Protein AF-0000000084586540 (afdb_homodimer)

InterPro domains:
  IPR019564 Mitochondrial outer membrane transport complex Sam37/metaxin, N-terminal domain [PF10568] (32-159)
  IPR033468 Metaxin, glutathione S-transferase domain [PF17171] (214-278)
  IPR036282 Glutathione S-transferase, C-terminal domain superfamily [SSF47616] (202-286)
  IPR050931 Mitochondrial Protein Transport Metaxin [PTHR12289] (11-290)

Foldseek 3Di:
DPPPPPDPPLDQAKEKEAAPDDLLQLHLALLSSLVLLQCLLQPFQRYAYEHDLFCCVAPVSGDIWIRHRPDIFDDSVRSLVVSLVVSCVVVVHNCRAQCNPPDPVCVVVLVVLLVVLCPLLVLLVLCLQQQQCPQVANLVVQLVQDDPPCSVPVSVVVSVVCQVVCVVVPLHDPLSPVPVPPPPDPPDPPPPPPCPPVSVVVSVVSLVVSVVSLVVSLVVVLVQCVLPLENDPDGHHSSLSSLLSSVVCLQRVPGPPDPSNVCCVPVVVSSVNSSVVSVVSSLVGRHHHYDPDVPGDRCSVVSSVVVPPPPPPPPDPPPPPPPDPDPPDDDPDDDDPDDPDDDDDPPPDDPVPDDDDDDPDPPDDDPPDDPPDVPDDPD/DPPPPPPVPLDQAKEKEAAPDDLLQLHLDLLSSLVLLQCLLQPFQGYAYEHDLFLCVAPVSGDIWIRHRPDIFDDSVRSLVVSLVVSCVVVVHNCRAQCNPPDPVCVVVLVVLLVVLCPLLVLLVLCLQQQQCPQPANLVVQLVQDDPPCSVPVSVVVSVVCQVVCVVVPLHDPLSPVPVPPPPDPPDDPPPPPCPPVSVVVSVVSLVVSVVSLVVSLVVVLVQCVLPLENDPDGHHSSLSSLLSSVVCLQRVPGPPRPSNVCCVPVVVSSVNSSVVSVVSSLVGHHHHYDPDVPGDRCSVVSSVVVPPPPPPPPDPPPCPDPPPDDPPDDPDDDDDDDPPDDDPDDDVPPPPPPPDDDDPDDDDDPDDDPDDDDDDDD

Radius of gyration: 38.56 Å; Cα contacts (8 Å, |Δi|>4): 895; chains: 2; bounding box: 113×139×123 Å

Solvent-accessible surface area (backbone atoms only — not comparable to full-atom values): 44468 Å² total; per-residue (Å²): 132,80,79,71,71,68,71,80,70,65,48,92,46,41,36,38,35,23,47,51,49,44,72,81,31,77,21,73,42,40,60,31,30,22,51,51,44,47,37,28,72,72,43,48,55,60,37,34,33,30,52,42,94,57,36,29,73,23,79,64,51,41,63,27,30,38,38,43,56,93,33,55,29,46,45,64,61,42,38,52,52,41,53,44,30,49,47,23,50,77,66,72,38,76,78,71,44,61,57,50,81,58,49,63,86,47,42,35,54,47,46,49,48,43,31,38,42,56,36,55,48,41,52,54,52,47,36,47,45,56,49,77,30,18,79,82,43,40,43,60,57,48,26,70,74,38,57,91,70,46,32,78,45,45,49,59,50,54,40,56,68,49,42,50,34,31,46,65,72,68,64,52,61,75,78,63,61,59,62,78,70,72,82,61,78,73,76,67,73,84,69,79,74,63,70,51,67,68,55,46,51,52,50,51,49,52,51,48,52,51,50,50,53,47,49,54,52,48,52,55,54,47,56,60,30,64,89,46,84,30,64,61,72,93,47,70,27,61,53,48,39,48,48,22,23,54,47,43,54,53,66,47,48,87,59,82,85,46,63,66,36,50,44,34,60,69,78,36,38,68,55,49,52,38,22,50,48,54,51,50,59,26,61,71,34,55,68,46,52,53,46,64,43,91,78,53,90,61,52,45,56,54,40,59,55,56,59,64,64,71,66,67,68,79,69,62,84,63,79,76,68,80,80,75,84,70,82,84,67,68,91,71,67,96,73,66,91,70,68,92,70,90,88,88,80,63,90,69,58,70,83,67,61,87,64,95,76,81,75,86,77,73,87,80,75,83,72,72,77,72,88,60,76,93,71,68,90,80,125,134,81,78,72,72,67,72,79,70,67,49,93,47,42,36,38,37,23,45,51,48,45,73,82,32,78,20,73,41,41,60,30,30,22,53,51,44,48,36,28,70,72,44,48,55,60,35,33,32,30,54,42,96,57,38,29,74,23,78,64,50,40,63,26,30,37,39,43,57,94,31,55,29,44,45,64,61,42,38,52,52,43,52,44,30,48,48,23,50,74,67,72,38,76,78,71,44,60,58,50,80,56,48,64,87,48,42,35,54,46,47,49,47,43,30,39,43,57,35,55,47,42,51,53,50,47,34,47,46,56,49,77,29,18,79,82,43,38,42,61,56,48,26,69,75,38,57,91,70,47,33,78,46,46,47,59,50,55,40,57,68,50,43,51,33,32,45,65,72,67,63,52,61,76,78,63,61,60,62,75,71,72,81,59,78,74,75,69,75,82,69,77,74,63,70,50,68,69,55,45,50,49,49,52,49,52,51,48,51,52,50,50,53,47,50,53,51,48,53,55,54,48,58,60,28,65,89,45,84,28,65,61,72,94,48,69,28,62,53,48,39,48,48,21,22,53,46,43,55,52,66,46,48,86,58,84,85,46,62,66,35,52,43,34,61,69,77,36,37,68,56,48,51,39,22,51,47,54,50,51,59,26,63,72,34,54,69,49,52,55,47,64,42,93,78,54,90,62,52,45,58,53,41,60,54,56,57,65,65,71,65,66,70,80,66,65,84,63,77,76,74,75,77,76,78,75,72,89,73,70,91,76,67,97,77,70,95,79,74,95,79,80,71,98,80,71,67,79,67,60,72,68,70,80,63,86,72,89,86,77,92,76,91,90,82,92,85,75,69,100,79,79,82,96,86,84,76,92,122

pLDDT: mean 71.76, std 29.74, range [16.53, 98.81]

Structure (mmCIF, N/CA/C/O backbone):
data_AF-0000000084586540-model_v1
#
loop_
_entity.id
_entity.type
_entity.pdbx_description
1 polymer 'Tom37 carboxy-terminal domain protein'
#
loop_
_atom_site.group_PDB
_atom_site.id
_atom_site.type_symbol
_atom_site.label_atom_id
_atom_site.label_alt_id
_atom_site.label_comp_id
_atom_site.label_asym_id
_atom_site.label_entity_id
_atom_site.label_seq_id
_atom_site.pdbx_PDB_ins_code
_atom_site.Cartn_x
_atom_site.Cartn_y
_atom_site.Cartn_z
_atom_site.occupancy
_atom_site.B_iso_or_equiv
_atom_site.auth_seq_id
_atom_site.auth_comp_id
_atom_site.auth_asym_id
_atom_site.auth_atom_id
_atom_site.pdbx_PDB_model_num
ATOM 1 N N . MET A 1 1 ? -13.648 -9.25 42.938 1 24.28 1 MET A N 1
ATOM 2 C CA . MET A 1 1 ? -12.539 -10 42.344 1 24.28 1 MET A CA 1
ATOM 3 C C . MET A 1 1 ? -12.125 -9.406 41 1 24.28 1 MET A C 1
ATOM 5 O O . MET A 1 1 ? -12.922 -9.383 40.062 1 24.28 1 MET A O 1
ATOM 9 N N . SER A 1 2 ? -11.266 -8.391 41.094 1 29.64 2 SER A N 1
ATOM 10 C CA . SER A 1 2 ? -10.828 -7.355 40.156 1 29.64 2 SER A CA 1
ATOM 11 C C . SER A 1 2 ? -10.164 -7.969 38.906 1 29.64 2 SER A C 1
ATOM 13 O O . SER A 1 2 ? -9.195 -8.719 39.031 1 29.64 2 SER A O 1
ATOM 15 N N . GLU A 1 3 ? -10.953 -8.469 37.969 1 30.19 3 GLU A N 1
ATOM 16 C CA . GLU A 1 3 ? -10.492 -9.141 36.781 1 30.19 3 GLU A CA 1
ATOM 17 C C . GLU A 1 3 ? -9.305 -8.414 36.156 1 30.19 3 GLU A C 1
ATOM 19 O O . GLU A 1 3 ? -9.414 -7.238 35.781 1 30.19 3 GLU A O 1
ATOM 24 N N . ASP A 1 4 ? -8.086 -8.742 36.594 1 28.84 4 ASP A N 1
ATOM 25 C CA . ASP A 1 4 ? -6.734 -8.344 36.219 1 28.84 4 ASP A CA 1
ATOM 26 C C . ASP A 1 4 ? -6.562 -8.336 34.719 1 28.84 4 ASP A C 1
ATOM 28 O O . ASP A 1 4 ? -6.57 -9.391 34.062 1 28.84 4 ASP A O 1
ATOM 32 N N . ALA A 1 5 ? -7.25 -7.477 34.062 1 33.41 5 ALA A N 1
ATOM 33 C CA . ALA A 1 5 ? -6.957 -7.309 32.656 1 33.41 5 ALA A CA 1
ATOM 34 C C . ALA A 1 5 ? -5.461 -7.438 32.375 1 33.41 5 ALA A C 1
ATOM 36 O O . ALA A 1 5 ? -4.656 -6.668 32.906 1 33.41 5 ALA A O 1
ATOM 37 N N . GLN A 1 6 ? -4.949 -8.672 32.281 1 34.44 6 GLN A N 1
ATOM 38 C CA . GLN A 1 6 ? -3.553 -8.953 31.969 1 34.44 6 GLN A CA 1
ATOM 39 C C . GLN A 1 6 ? -2.959 -7.855 31.094 1 34.44 6 GLN A C 1
ATOM 41 O O . GLN A 1 6 ? -3.58 -7.438 30.109 1 34.44 6 GLN A O 1
ATOM 46 N N . PRO A 1 7 ? -2.125 -7.07 31.609 1 36.03 7 PRO A N 1
ATOM 47 C CA . PRO A 1 7 ? -1.46 -6.047 30.797 1 36.03 7 PRO A CA 1
ATOM 48 C C . PRO A 1 7 ? -1.101 -6.543 29.391 1 36.03 7 PRO A C 1
ATOM 50 O O . PRO A 1 7 ? -0.789 -7.727 29.219 1 36.03 7 PRO A O 1
ATOM 53 N N . GLU A 1 8 ? -1.824 -6.215 28.359 1 38.09 8 GLU A N 1
ATOM 54 C CA . GLU A 1 8 ? -1.477 -6.613 27 1 38.09 8 GLU A CA 1
ATOM 55 C C . GLU A 1 8 ? 0.035 -6.734 26.828 1 38.09 8 GLU A C 1
ATOM 57 O O . GLU A 1 8 ? 0.756 -5.738 26.906 1 38.09 8 GLU A O 1
ATOM 62 N N . ILE A 1 9 ? 0.662 -7.59 27.438 1 36.91 9 ILE A N 1
ATOM 63 C CA . ILE A 1 9 ? 2.061 -7.945 27.219 1 36.91 9 ILE A CA 1
ATOM 64 C C . ILE A 1 9 ? 2.402 -7.812 25.734 1 36.91 9 ILE A C 1
ATOM 66 O O . ILE A 1 9 ? 1.916 -8.586 24.906 1 36.91 9 ILE A O 1
ATOM 70 N N . ARG A 1 10 ? 2.424 -6.594 25.141 1 43.25 10 ARG A N 1
ATOM 71 C CA . ARG A 1 10 ? 2.9 -6.367 23.781 1 43.25 10 ARG A CA 1
ATOM 72 C C . ARG A 1 10 ? 4.141 -7.207 23.484 1 43.25 10 ARG A C 1
ATOM 74 O O . ARG A 1 10 ? 5.168 -7.059 24.156 1 43.25 10 ARG A O 1
ATOM 81 N N . SER A 1 11 ? 4.027 -8.469 23.062 1 54.91 11 SER A N 1
ATOM 82 C CA . SER A 1 11 ? 4.938 -9.594 22.859 1 54.91 11 SER A CA 1
ATOM 83 C C . SER A 1 11 ? 6.098 -9.203 21.938 1 54.91 11 SER A C 1
ATOM 85 O O . SER A 1 11 ? 5.914 -8.445 20.984 1 54.91 11 SER A O 1
ATOM 87 N N . THR A 1 12 ? 7.359 -9.258 22.328 1 71.44 12 THR A N 1
ATOM 88 C CA . THR A 1 12 ? 8.641 -9.203 21.641 1 71.44 12 THR A CA 1
ATOM 89 C C . THR A 1 12 ? 8.648 -10.156 20.438 1 71.44 12 THR A C 1
ATOM 91 O O . THR A 1 12 ? 9.625 -10.227 19.703 1 71.44 12 THR A O 1
ATOM 94 N N . GLU A 1 13 ? 7.398 -10.648 20.188 1 86.94 13 GLU A N 1
ATOM 95 C CA . GLU A 1 13 ? 7.316 -11.625 19.109 1 86.94 13 GLU A CA 1
ATOM 96 C C . GLU A 1 13 ? 6.664 -11.031 17.875 1 86.94 13 GLU A C 1
ATOM 98 O O . GLU A 1 13 ? 5.84 -10.117 17.969 1 86.94 13 GLU A O 1
ATOM 103 N N . LEU A 1 14 ? 7.141 -11.43 16.688 1 94.25 14 LEU A N 1
ATOM 104 C CA . LEU A 1 14 ? 6.516 -11.086 15.414 1 94.25 14 LEU A CA 1
ATOM 105 C C . LEU A 1 14 ? 5.156 -11.758 15.273 1 94.25 14 LEU A C 1
ATOM 107 O O . LEU A 1 14 ? 5.055 -12.984 15.375 1 94.25 14 LEU A O 1
ATOM 111 N N . VAL A 1 15 ? 4.07 -10.945 15.125 1 94.88 15 VAL A N 1
ATOM 112 C CA . VAL A 1 15 ? 2.727 -11.484 14.938 1 94.88 15 VAL A CA 1
ATOM 113 C C . VAL A 1 15 ? 2.166 -11.023 13.594 1 94.88 15 VAL A C 1
ATOM 115 O O . VAL A 1 15 ? 2.049 -9.82 13.344 1 94.88 15 VAL A O 1
ATOM 118 N N . LEU A 1 16 ? 1.871 -11.938 12.75 1 96.62 16 LEU A N 1
ATOM 119 C CA . LEU A 1 16 ? 1.332 -11.648 11.43 1 96.62 16 LEU A CA 1
ATOM 120 C C . LEU A 1 16 ? -0.181 -11.836 11.406 1 96.62 16 LEU A C 1
ATOM 122 O O . LEU A 1 16 ? -0.684 -12.898 11.773 1 96.62 16 LEU A O 1
ATOM 126 N N . HIS A 1 17 ? -0.896 -10.797 11.07 1 94.88 17 HIS A N 1
ATOM 127 C CA . HIS A 1 17 ? -2.346 -10.844 10.922 1 94.88 17 HIS A CA 1
ATOM 128 C C . HIS A 1 17 ? -2.748 -11.016 9.469 1 94.88 17 HIS A C 1
ATOM 130 O O . HIS A 1 17 ? -2.398 -10.195 8.617 1 94.88 17 HIS A O 1
ATOM 136 N N . ILE A 1 18 ? -3.484 -12.102 9.148 1 95.25 18 ILE A N 1
ATOM 137 C CA . ILE A 1 18 ? -3.781 -12.438 7.758 1 95.25 18 ILE A CA 1
ATOM 138 C C . ILE A 1 18 ? -5.211 -12.953 7.648 1 95.25 18 ILE A C 1
ATOM 140 O O . ILE A 1 18 ? -5.848 -13.266 8.656 1 95.25 18 ILE A O 1
ATOM 144 N N . TRP A 1 19 ? -5.684 -13 6.375 1 92.12 19 TRP A N 1
ATOM 145 C CA . TRP A 1 19 ? -6.926 -13.703 6.074 1 92.12 19 TRP A CA 1
ATOM 146 C C . TRP A 1 19 ? -6.781 -15.203 6.348 1 92.12 19 TRP A C 1
ATOM 148 O O . TRP A 1 19 ? -5.68 -15.75 6.273 1 92.12 19 TRP A O 1
ATOM 158 N N . PRO A 1 20 ? -7.82 -15.891 6.625 1 90.25 20 PRO A N 1
ATOM 159 C CA . PRO A 1 20 ? -7.746 -17.312 6.965 1 90.25 20 PRO A CA 1
ATOM 160 C C . PRO A 1 20 ? -7.262 -18.172 5.801 1 90.25 20 PRO A C 1
ATOM 162 O O . PRO A 1 20 ? -7.406 -17.781 4.641 1 90.25 20 PRO A O 1
ATOM 165 N N . ALA A 1 21 ? -6.691 -19.281 6.145 1 91.62 21 ALA A N 1
ATOM 166 C CA . ALA A 1 21 ? -6.258 -20.281 5.164 1 91.62 21 ALA A CA 1
ATOM 167 C C . ALA A 1 21 ? -7.453 -20.969 4.527 1 91.62 21 ALA A C 1
ATOM 169 O O . ALA A 1 21 ? -8.492 -21.156 5.168 1 91.62 21 ALA A O 1
ATOM 170 N N . GLN A 1 22 ? -7.258 -21.25 3.242 1 88.12 22 GLN A N 1
ATOM 171 C CA . GLN A 1 22 ? -8.281 -21.969 2.498 1 88.12 22 GLN A CA 1
ATOM 172 C C . GLN A 1 22 ? -7.699 -22.625 1.246 1 88.12 22 GLN A C 1
ATOM 174 O O . GLN A 1 22 ? -6.707 -22.141 0.698 1 88.12 22 GLN A O 1
ATOM 179 N N . TRP A 1 23 ? -8.32 -23.812 0.8 1 91.44 23 TRP A N 1
ATOM 180 C CA . TRP A 1 23 ? -8 -24.469 -0.463 1 91.44 23 TRP A CA 1
ATOM 181 C C . TRP A 1 23 ? -6.539 -24.891 -0.503 1 91.44 23 TRP A C 1
ATOM 183 O O . TRP A 1 23 ? -5.859 -24.703 -1.514 1 91.44 23 TRP A O 1
ATOM 193 N N . GLU A 1 24 ? -6 -25.188 0.632 1 90.62 24 GLU A N 1
ATOM 194 C CA . GLU A 1 24 ? -4.625 -25.656 0.759 1 90.62 24 GLU A CA 1
ATOM 195 C C . GLU A 1 24 ? -3.629 -24.516 0.561 1 90.62 24 GLU A C 1
ATOM 197 O O . GLU A 1 24 ? -2.467 -24.766 0.228 1 90.62 24 GLU A O 1
ATOM 202 N N . LEU A 1 25 ? -4.18 -23.375 0.578 1 94.56 25 LEU A N 1
ATOM 203 C CA . LEU A 1 25 ? -3.338 -22.188 0.557 1 94.56 25 LEU A CA 1
ATOM 204 C C . LEU A 1 25 ? -3.203 -21.594 1.954 1 94.56 25 LEU A C 1
ATOM 206 O O . LEU A 1 25 ? -4.125 -21.688 2.768 1 94.56 25 LEU A O 1
ATOM 210 N N . PRO A 1 26 ? -2.033 -21.031 2.238 1 93.62 26 PRO A N 1
ATOM 211 C CA . PRO A 1 26 ? -1.841 -20.484 3.582 1 93.62 26 PRO A CA 1
ATOM 212 C C . PRO A 1 26 ? -2.777 -19.312 3.881 1 93.62 26 PRO A C 1
ATOM 214 O O . PRO A 1 26 ? -2.965 -18.953 5.047 1 93.62 26 PRO A O 1
ATOM 217 N N . SER A 1 27 ? -3.32 -18.719 2.879 1 94 27 SER A N 1
ATOM 218 C CA . SER A 1 27 ? -4.301 -17.641 3.014 1 94 27 SER A CA 1
ATOM 219 C C . SER A 1 27 ? -5.148 -17.5 1.754 1 94 27 SER A C 1
ATOM 221 O O . SER A 1 27 ? -4.805 -18.047 0.705 1 94 27 SER A O 1
ATOM 223 N N . LEU A 1 28 ? -6.281 -16.812 1.878 1 90.5 28 LEU A N 1
ATOM 224 C CA . LEU A 1 28 ? -7.141 -16.578 0.722 1 90.5 28 LEU A CA 1
ATOM 225 C C . LEU A 1 28 ? -6.617 -15.422 -0.124 1 90.5 28 LEU A C 1
ATOM 227 O O . LEU A 1 28 ? -7.016 -15.266 -1.279 1 90.5 28 LEU A O 1
ATOM 231 N N . ASP A 1 29 ? -5.785 -14.594 0.391 1 93.75 29 ASP A N 1
ATOM 232 C CA . ASP A 1 29 ? -5.316 -13.367 -0.234 1 93.75 29 ASP A CA 1
ATOM 233 C C . ASP A 1 29 ? -3.855 -13.492 -0.667 1 93.75 29 ASP A C 1
ATOM 235 O O . ASP A 1 29 ? -3.012 -13.945 0.108 1 93.75 29 ASP A O 1
ATOM 239 N N . PRO A 1 30 ? -3.562 -13.086 -1.907 1 97.38 30 PRO A N 1
ATOM 240 C CA . PRO A 1 30 ? -2.199 -13.273 -2.414 1 97.38 30 PRO A CA 1
ATOM 241 C C . PRO A 1 30 ? -1.165 -12.469 -1.626 1 97.38 30 PRO A C 1
ATOM 243 O O . PRO A 1 30 ? -0.026 -12.922 -1.465 1 97.38 30 PRO A O 1
ATOM 246 N N . GLN A 1 31 ? -1.49 -11.281 -1.161 1 97.31 31 GLN A N 1
ATOM 247 C CA . GLN A 1 31 ? -0.54 -10.492 -0.384 1 97.31 31 GLN A CA 1
ATOM 248 C C . GLN A 1 31 ? -0.238 -11.156 0.956 1 97.31 31 GLN A C 1
ATOM 250 O O . GLN A 1 31 ? 0.896 -11.117 1.436 1 97.31 31 GLN A O 1
ATOM 255 N N . CYS A 1 32 ? -1.235 -11.742 1.517 1 97.56 32 CYS A N 1
ATOM 256 C CA . CYS A 1 32 ? -1.032 -12.523 2.732 1 97.56 32 CYS A CA 1
ATOM 257 C C . CYS A 1 32 ? -0.154 -13.734 2.461 1 97.56 32 CYS A C 1
ATOM 259 O O . CYS A 1 32 ? 0.743 -14.047 3.248 1 97.56 32 CYS A O 1
ATOM 261 N N . ILE A 1 33 ? -0.413 -14.422 1.378 1 98.06 33 ILE A N 1
ATOM 262 C CA . ILE A 1 33 ? 0.393 -15.57 0.996 1 98.06 33 ILE A CA 1
ATOM 263 C C . ILE A 1 33 ? 1.851 -15.148 0.826 1 98.06 33 ILE A C 1
ATOM 265 O O . ILE A 1 33 ? 2.762 -15.844 1.283 1 98.06 33 ILE A O 1
ATOM 269 N N . ALA A 1 34 ? 2.047 -14.023 0.182 1 98.62 34 ALA A N 1
ATOM 270 C CA . ALA A 1 34 ? 3.396 -13.531 -0.076 1 98.62 34 ALA A CA 1
ATOM 271 C C . ALA A 1 34 ? 4.168 -13.336 1.226 1 98.62 34 ALA A C 1
ATOM 273 O O . ALA A 1 34 ? 5.332 -13.734 1.33 1 98.62 34 ALA A O 1
ATOM 274 N N . VAL A 1 35 ? 3.551 -12.727 2.238 1 98.38 35 VAL A N 1
ATOM 275 C CA . VAL A 1 35 ? 4.242 -12.461 3.496 1 98.38 35 VAL A CA 1
ATOM 276 C C . VAL A 1 35 ? 4.531 -13.781 4.211 1 98.38 35 VAL A C 1
ATOM 278 O O . VAL A 1 35 ? 5.59 -13.945 4.824 1 98.38 35 VAL A O 1
ATOM 281 N N . ILE A 1 36 ? 3.623 -14.703 4.145 1 97.56 36 ILE A N 1
ATOM 282 C CA . ILE A 1 36 ? 3.828 -16 4.773 1 97.56 36 ILE A CA 1
ATOM 283 C C . ILE A 1 36 ? 5.016 -16.719 4.129 1 97.56 36 ILE A C 1
ATOM 285 O O . ILE A 1 36 ? 5.898 -17.219 4.824 1 97.56 36 ILE A O 1
ATOM 289 N N . LEU A 1 37 ? 4.984 -16.719 2.791 1 98.06 37 LEU A N 1
ATOM 290 C CA . LEU A 1 37 ? 6.102 -17.328 2.082 1 98.06 37 LEU A CA 1
ATOM 291 C C . LEU A 1 37 ? 7.422 -16.656 2.455 1 98.06 37 LEU A C 1
ATOM 293 O O . LEU A 1 37 ? 8.414 -17.344 2.715 1 98.06 37 LEU A O 1
ATOM 297 N N . TYR A 1 38 ? 7.395 -15.359 2.508 1 98.12 38 TYR A N 1
ATOM 298 C CA . TYR A 1 38 ? 8.602 -14.617 2.848 1 98.12 38 TYR A CA 1
ATOM 299 C C . TYR A 1 38 ? 9.094 -14.977 4.246 1 98.12 38 TYR A C 1
ATOM 301 O O . TYR A 1 38 ? 10.281 -15.211 4.449 1 98.12 38 TYR A O 1
ATOM 309 N N . LEU A 1 39 ? 8.219 -14.984 5.191 1 97.38 39 LEU A N 1
ATOM 310 C CA . LEU A 1 39 ? 8.562 -15.258 6.582 1 97.38 39 LEU A CA 1
ATOM 311 C C . LEU A 1 39 ? 9.07 -16.688 6.742 1 97.38 39 LEU A C 1
ATOM 313 O O . LEU A 1 39 ? 10 -16.938 7.52 1 97.38 39 LEU A O 1
ATOM 317 N N . GLN A 1 40 ? 8.5 -17.609 6.039 1 95.94 40 GLN A N 1
ATOM 318 C CA . GLN A 1 40 ? 8.945 -19 6.102 1 95.94 40 GLN A CA 1
ATOM 319 C C . GLN A 1 40 ? 10.367 -19.141 5.582 1 95.94 40 GLN A C 1
ATOM 321 O O . GLN A 1 40 ? 11.133 -19.969 6.082 1 95.94 40 GLN A O 1
ATOM 326 N N . LEU A 1 41 ? 10.688 -18.344 4.598 1 95.75 41 LEU A N 1
ATOM 327 C CA . LEU A 1 41 ? 12.016 -18.438 3.994 1 95.75 41 LEU A CA 1
ATOM 328 C C . LEU A 1 41 ? 13.047 -17.703 4.84 1 95.75 41 LEU A C 1
ATOM 330 O O . LEU A 1 41 ? 14.242 -18.016 4.797 1 95.75 41 LEU A O 1
ATOM 334 N N . THR A 1 42 ? 12.602 -16.703 5.641 1 95.19 42 THR A N 1
ATOM 335 C CA . THR A 1 42 ? 13.578 -15.812 6.266 1 95.19 42 THR A CA 1
ATOM 336 C C . THR A 1 42 ? 13.5 -15.914 7.785 1 95.19 42 THR A C 1
ATOM 338 O O . THR A 1 42 ? 14.492 -15.688 8.477 1 95.19 42 THR A O 1
ATOM 341 N N . PHE A 1 43 ? 12.312 -16.125 8.352 1 94.06 43 PHE A N 1
ATOM 342 C CA . PHE A 1 43 ? 12.102 -16.172 9.797 1 94.06 43 PHE A CA 1
ATOM 343 C C . PHE A 1 43 ? 11.352 -17.453 10.188 1 94.06 43 PHE A C 1
ATOM 345 O O . PHE A 1 43 ? 10.375 -17.391 10.938 1 94.06 43 PHE A O 1
ATOM 352 N N . PRO A 1 44 ? 11.797 -18.547 9.719 1 92.69 44 PRO A N 1
ATOM 353 C CA . PRO A 1 44 ? 11.039 -19.766 10.055 1 92.69 44 PRO A CA 1
ATOM 354 C C . PRO A 1 44 ? 10.945 -20 11.555 1 92.69 44 PRO A C 1
ATOM 356 O O . PRO A 1 44 ? 11.961 -19.969 12.258 1 92.69 44 PRO A O 1
ATOM 359 N N . GLY A 1 45 ? 9.719 -20.172 12.086 1 89.69 45 GLY A N 1
ATOM 360 C CA . GLY A 1 45 ? 9.484 -20.516 13.484 1 89.69 45 GLY A CA 1
ATOM 361 C C . GLY A 1 45 ? 9.594 -19.328 14.414 1 89.69 45 GLY A C 1
ATOM 362 O O . GLY A 1 45 ? 9.461 -19.469 15.633 1 89.69 45 GLY A O 1
ATOM 363 N N . ARG A 1 46 ? 9.742 -18.141 13.961 1 92.31 46 ARG A N 1
ATOM 364 C CA . ARG A 1 46 ? 10 -16.984 14.805 1 92.31 46 ARG A CA 1
ATOM 365 C C . ARG A 1 46 ? 8.859 -15.977 14.727 1 92.31 46 ARG A C 1
ATOM 367 O O . ARG A 1 46 ? 9.039 -14.797 15.031 1 92.31 46 ARG A O 1
ATOM 374 N N . TYR A 1 47 ? 7.754 -16.453 14.266 1 94 47 TYR A N 1
ATOM 375 C CA . TYR A 1 47 ? 6.574 -15.594 14.195 1 94 47 TYR A CA 1
ATOM 376 C C . TYR A 1 47 ? 5.305 -16.391 14.461 1 94 47 TYR A C 1
ATOM 378 O O . TYR A 1 47 ? 5.32 -17.625 14.438 1 94 47 TYR A O 1
ATOM 386 N N . SER A 1 48 ? 4.297 -15.695 14.797 1 93.94 48 SER A N 1
ATOM 387 C CA . SER A 1 48 ? 2.977 -16.297 14.969 1 93.94 48 SER A CA 1
ATOM 388 C C . SER A 1 48 ? 1.967 -15.688 14 1 93.94 48 SER A C 1
ATOM 390 O O . SER A 1 48 ? 2.17 -14.586 13.484 1 93.94 48 SER A O 1
ATOM 392 N N . VAL A 1 49 ? 0.951 -16.438 13.734 1 94.19 49 VAL A N 1
ATOM 393 C CA . VAL A 1 49 ? -0.062 -16 12.781 1 94.19 49 VAL A CA 1
ATOM 394 C C . VAL A 1 49 ? -1.406 -15.852 13.492 1 94.19 49 VAL A C 1
ATOM 396 O O . VAL A 1 49 ? -1.789 -16.688 14.305 1 94.19 49 VAL A O 1
ATOM 399 N N . VAL A 1 50 ? -2.035 -14.75 13.289 1 92.38 50 VAL A N 1
ATOM 400 C CA . VAL A 1 50 ? -3.406 -14.523 13.734 1 92.38 50 VAL A CA 1
ATOM 401 C C . VAL A 1 50 ? -4.324 -14.375 12.523 1 92.38 50 VAL A C 1
ATOM 403 O O . VAL A 1 50 ? -4.145 -13.469 11.711 1 92.38 50 VAL A O 1
ATOM 406 N N . GLU A 1 51 ? -5.215 -15.258 12.367 1 89.12 51 GLU A N 1
ATOM 407 C CA . GLU A 1 51 ? -6.223 -15.125 11.32 1 89.12 51 GLU A CA 1
ATOM 408 C C . GLU A 1 51 ? -7.273 -14.086 11.688 1 89.12 51 GLU A C 1
ATOM 410 O O . GLU A 1 51 ? -7.793 -14.094 12.805 1 89.12 51 GLU A O 1
ATOM 415 N N . CYS A 1 52 ? -7.332 -13.125 10.789 1 84.56 52 CYS A N 1
ATOM 416 C CA . CYS A 1 52 ? -8.234 -12 11.023 1 84.56 52 CYS A CA 1
ATOM 417 C C . CYS A 1 52 ? -9.188 -11.82 9.852 1 84.56 52 CYS A C 1
ATOM 419 O O . CYS A 1 52 ? -8.797 -11.977 8.695 1 84.56 52 CYS A O 1
ATOM 421 N N . THR A 1 53 ? -10.516 -11.586 10.164 1 79.75 53 THR A N 1
ATOM 422 C CA . THR A 1 53 ? -11.484 -11.328 9.109 1 79.75 53 THR A CA 1
ATOM 423 C C . THR A 1 53 ? -11.859 -9.852 9.07 1 79.75 53 THR A C 1
ATOM 425 O O . THR A 1 53 ? -12.836 -9.477 8.414 1 79.75 53 THR A O 1
ATOM 428 N N . ASP A 1 54 ? -11.062 -9.055 9.828 1 78.88 54 ASP A N 1
ATOM 429 C CA . ASP A 1 54 ? -11.32 -7.621 9.859 1 78.88 54 ASP A CA 1
ATOM 430 C C . ASP A 1 54 ? -10.102 -6.832 9.391 1 78.88 54 ASP A C 1
ATOM 432 O O . ASP A 1 54 ? -9.258 -6.441 10.203 1 78.88 54 ASP A O 1
ATOM 436 N N . PRO A 1 55 ? -10.086 -6.523 8.102 1 82.94 55 PRO A N 1
ATOM 437 C CA . PRO A 1 55 ? -8.945 -5.777 7.562 1 82.94 55 PRO A CA 1
ATOM 438 C C . PRO A 1 55 ? -8.82 -4.375 8.156 1 82.94 55 PRO A C 1
ATOM 440 O O . PRO A 1 55 ? -7.773 -3.738 8.031 1 82.94 55 PRO A O 1
ATOM 443 N N . ASP A 1 56 ? -9.836 -3.959 8.867 1 81.56 56 ASP A N 1
ATOM 444 C CA . ASP A 1 56 ? -9.891 -2.578 9.336 1 81.56 56 ASP A CA 1
ATOM 445 C C . ASP A 1 56 ? -8.977 -2.373 10.547 1 81.56 56 ASP A C 1
ATOM 447 O O . ASP A 1 56 ? -8.695 -1.237 10.938 1 81.56 56 ASP A O 1
ATOM 451 N N . GLN A 1 57 ? -8.484 -3.398 11.07 1 84.62 57 GLN A N 1
ATOM 452 C CA . GLN A 1 57 ? -7.512 -3.291 12.156 1 84.62 57 GLN A CA 1
ATOM 453 C C . GLN A 1 57 ? -6.145 -2.867 11.633 1 84.62 57 GLN A C 1
ATOM 455 O O . GLN A 1 57 ? -5.289 -2.418 12.398 1 84.62 57 GLN A O 1
ATOM 460 N N . SER A 1 58 ? -5.973 -3.041 10.352 1 89.75 58 SER A N 1
ATOM 461 C CA . SER A 1 58 ? -4.695 -2.729 9.719 1 89.75 58 SER A CA 1
ATOM 462 C C . SER A 1 58 ? -4.551 -1.229 9.484 1 89.75 58 SER A C 1
ATOM 464 O O . SER A 1 58 ? -5.512 -0.56 9.094 1 89.75 58 SER A O 1
ATOM 466 N N . PRO A 1 59 ? -3.312 -0.689 9.672 1 88.38 59 PRO A N 1
ATOM 467 C CA . PRO A 1 59 ? -3.086 0.73 9.391 1 88.38 59 PRO A CA 1
ATOM 468 C C . PRO A 1 59 ? -3.402 1.103 7.941 1 88.38 59 PRO A C 1
ATOM 470 O O . PRO A 1 59 ? -3.793 2.24 7.664 1 88.38 59 PRO A O 1
ATOM 473 N N . SER A 1 60 ? -3.252 0.154 7.012 1 87 60 SER A N 1
ATOM 474 C CA . SER A 1 60 ? -3.506 0.418 5.598 1 87 60 SER A CA 1
ATOM 475 C C . SER A 1 60 ? -4.961 0.135 5.234 1 87 60 SER A C 1
ATOM 477 O O . SER A 1 60 ? -5.391 0.423 4.117 1 87 60 SER A O 1
ATOM 479 N N . GLY A 1 61 ? -5.68 -0.449 6.121 1 85.69 61 GLY A N 1
ATOM 480 C CA . GLY A 1 61 ? -7.055 -0.83 5.844 1 85.69 61 GLY A CA 1
ATOM 481 C C . GLY A 1 61 ? -7.168 -2.125 5.062 1 85.69 61 GLY A C 1
ATOM 482 O O . GLY A 1 61 ? -8.266 -2.523 4.664 1 85.69 61 GLY A O 1
ATOM 483 N N . GLN A 1 62 ? -6.008 -2.732 4.797 1 88.62 62 GLN A N 1
ATOM 484 C CA . GLN A 1 62 ? -5.957 -4.012 4.098 1 88.62 62 GLN A CA 1
ATOM 485 C C . GLN A 1 62 ? -5.047 -5 4.824 1 88.62 62 GLN A C 1
ATOM 487 O O . GLN A 1 62 ? -4.172 -4.598 5.594 1 88.62 62 GLN A O 1
ATOM 492 N N . LEU A 1 63 ? -5.395 -6.223 4.688 1 92.31 63 LEU A N 1
ATOM 493 C CA . LEU A 1 63 ? -4.508 -7.266 5.191 1 92.31 63 LEU A CA 1
ATOM 494 C C . LEU A 1 63 ? -3.502 -7.688 4.125 1 92.31 63 LEU A C 1
ATOM 496 O O . LEU A 1 63 ? -3.777 -7.574 2.928 1 92.31 63 LEU A O 1
ATOM 500 N N . PRO A 1 64 ? -2.275 -8.062 4.543 1 96.44 64 PRO A N 1
ATOM 501 C CA . PRO A 1 64 ? -1.767 -8.391 5.875 1 96.44 64 PRO A CA 1
ATOM 502 C C . PRO A 1 64 ? -1.206 -7.176 6.609 1 96.44 64 PRO A C 1
ATOM 504 O O . PRO A 1 64 ? -0.946 -6.141 5.988 1 96.44 64 PRO A O 1
ATOM 507 N N . PHE A 1 65 ? -1.068 -7.277 7.949 1 96.31 65 PHE A N 1
ATOM 508 C CA . PHE A 1 65 ? -0.235 -6.352 8.711 1 96.31 65 PHE A CA 1
ATOM 509 C C . PHE A 1 65 ? 0.533 -7.09 9.805 1 96.31 65 PHE A C 1
ATOM 511 O O . PHE A 1 65 ? 0.135 -8.18 10.219 1 96.31 65 PHE A O 1
ATOM 518 N N . LEU A 1 66 ? 1.656 -6.57 10.156 1 97.25 66 LEU A N 1
ATOM 519 C CA . LEU A 1 66 ? 2.596 -7.16 11.109 1 97.25 66 LEU A CA 1
ATOM 520 C C . LEU A 1 66 ? 2.672 -6.332 12.383 1 97.25 66 LEU A C 1
ATOM 522 O O . LEU A 1 66 ? 2.729 -5.102 12.328 1 97.25 66 LEU A O 1
ATOM 526 N N . THR A 1 67 ? 2.488 -6.992 13.5 1 94.81 67 THR A N 1
ATOM 527 C CA . THR A 1 67 ? 2.701 -6.324 14.781 1 94.81 67 THR A CA 1
ATOM 528 C C . THR A 1 67 ? 3.98 -6.824 15.445 1 94.81 67 THR A C 1
ATOM 530 O O . THR A 1 67 ? 4.25 -8.023 15.461 1 94.81 67 THR A O 1
ATOM 533 N N . HIS A 1 68 ? 4.789 -5.969 15.797 1 93.62 68 HIS A N 1
ATOM 534 C CA . HIS A 1 68 ? 6.035 -6.242 16.5 1 93.62 68 HIS A CA 1
ATOM 535 C C . HIS A 1 68 ? 6.348 -5.145 17.516 1 93.62 68 HIS A C 1
ATOM 537 O O . HIS A 1 68 ? 6.492 -3.977 17.156 1 93.62 68 HIS A O 1
ATOM 543 N N . GLU A 1 69 ? 6.328 -5.496 18.766 1 84.75 69 GLU A N 1
ATOM 544 C CA . GLU A 1 69 ? 6.504 -4.512 19.828 1 84.75 69 GLU A CA 1
ATOM 545 C C . GLU A 1 69 ? 5.438 -3.424 19.766 1 84.75 69 GLU A C 1
ATOM 547 O O . GLU A 1 69 ? 4.238 -3.723 19.75 1 84.75 69 GLU A O 1
ATOM 552 N N . HIS A 1 70 ? 5.742 -2.221 19.453 1 80.38 70 HIS A N 1
ATOM 553 C CA . HIS A 1 70 ? 4.77 -1.132 19.438 1 80.38 70 HIS A CA 1
ATOM 554 C C . HIS A 1 70 ? 4.566 -0.589 18.031 1 80.38 70 HIS A C 1
ATOM 556 O O . HIS A 1 70 ? 4.156 0.561 17.859 1 80.38 70 HIS A O 1
ATOM 562 N N . THR A 1 71 ? 4.805 -1.588 17.141 1 89.06 71 THR A N 1
ATOM 563 C CA . THR A 1 71 ? 4.73 -1.107 15.766 1 89.06 71 THR A CA 1
ATOM 564 C C . THR A 1 71 ? 3.768 -1.959 14.945 1 89.06 71 THR A C 1
ATOM 566 O O . THR A 1 71 ? 3.748 -3.186 15.078 1 89.06 71 THR A O 1
ATOM 569 N N . GLU A 1 72 ? 2.914 -1.339 14.281 1 93.69 72 GLU A N 1
ATOM 570 C CA . GLU A 1 72 ? 2.064 -1.961 13.273 1 93.69 72 GLU A CA 1
ATOM 571 C C . GLU A 1 72 ? 2.518 -1.587 11.859 1 93.69 72 GLU A C 1
ATOM 573 O O . GLU A 1 72 ? 2.641 -0.404 11.539 1 93.69 72 GLU A O 1
ATOM 578 N N . VAL A 1 73 ? 2.76 -2.646 11.102 1 96.25 73 VAL A N 1
ATOM 579 C CA . VAL A 1 73 ? 3.387 -2.385 9.805 1 96.25 73 VAL A CA 1
ATOM 580 C C . VAL A 1 73 ? 2.502 -2.922 8.688 1 96.25 73 VAL A C 1
ATOM 582 O O . VAL A 1 73 ? 2.098 -4.086 8.703 1 96.25 73 VAL A O 1
ATOM 585 N N . SER A 1 74 ? 2.131 -2.123 7.805 1 95.81 74 SER A N 1
ATOM 586 C CA . SER A 1 74 ? 1.4 -2.424 6.578 1 95.81 74 SER A CA 1
ATOM 587 C C . SER A 1 74 ? 1.62 -1.344 5.527 1 95.81 74 SER A C 1
ATOM 589 O O . SER A 1 74 ? 1.955 -0.204 5.859 1 95.81 74 SER A O 1
ATOM 591 N N . PRO A 1 75 ? 1.53 -1.707 4.199 1 95.44 75 PRO A N 1
ATOM 592 C CA . PRO A 1 75 ? 1.15 -2.939 3.504 1 95.44 75 PRO A CA 1
ATOM 593 C C . PRO A 1 75 ? 2.346 -3.842 3.207 1 95.44 75 PRO A C 1
ATOM 595 O O . PRO A 1 75 ? 3.381 -3.74 3.869 1 95.44 75 PRO A O 1
ATOM 598 N N . LEU A 1 76 ? 2.221 -4.812 2.236 1 97 76 LEU A N 1
ATOM 599 C CA . LEU A 1 76 ? 3.176 -5.875 1.939 1 97 76 LEU A CA 1
ATOM 600 C C . LEU A 1 76 ? 4.578 -5.305 1.741 1 97 76 LEU A C 1
ATOM 602 O O . LEU A 1 76 ? 5.531 -5.754 2.379 1 97 76 LEU A O 1
ATOM 606 N N . PRO A 1 77 ? 4.742 -4.211 0.924 1 97.12 77 PRO A N 1
ATOM 607 C CA . PRO A 1 77 ? 6.105 -3.709 0.741 1 97.12 77 PRO A CA 1
ATOM 608 C C . PRO A 1 77 ? 6.727 -3.205 2.041 1 97.12 77 PRO A C 1
ATOM 610 O O . PRO A 1 77 ? 7.922 -3.4 2.273 1 97.12 77 PRO A O 1
ATOM 613 N N . SER A 1 78 ? 5.945 -2.586 2.9 1 97.25 78 SER A N 1
ATOM 614 C CA . SER A 1 78 ? 6.434 -2.094 4.184 1 97.25 78 SER A CA 1
ATOM 615 C C . SER A 1 78 ? 6.793 -3.246 5.117 1 97.25 78 SER A C 1
ATOM 617 O O . SER A 1 78 ? 7.766 -3.16 5.875 1 97.25 78 SER A O 1
ATOM 619 N N . ILE A 1 79 ? 5.996 -4.258 5.062 1 98.06 79 ILE A N 1
ATOM 620 C CA . ILE A 1 79 ? 6.254 -5.426 5.898 1 98.06 79 ILE A CA 1
ATOM 621 C C . ILE A 1 79 ? 7.582 -6.062 5.5 1 98.06 79 ILE A C 1
ATOM 623 O O . ILE A 1 79 ? 8.414 -6.367 6.363 1 98.06 79 ILE A O 1
ATOM 627 N N . ILE A 1 80 ? 7.789 -6.227 4.211 1 97.81 80 ILE A N 1
ATOM 628 C CA . ILE A 1 80 ? 9.023 -6.832 3.717 1 97.81 80 ILE A CA 1
ATOM 629 C C . ILE A 1 80 ? 10.211 -5.957 4.102 1 97.81 80 ILE A C 1
ATOM 631 O O . ILE A 1 80 ? 11.234 -6.465 4.574 1 97.81 80 ILE A O 1
ATOM 635 N N . ALA A 1 81 ? 10.062 -4.641 3.957 1 96.5 81 ALA A N 1
ATOM 636 C CA . ALA A 1 81 ? 11.133 -3.723 4.332 1 96.5 81 ALA A CA 1
ATOM 637 C C . ALA A 1 81 ? 11.453 -3.83 5.816 1 96.5 81 ALA A C 1
ATOM 639 O O . ALA A 1 81 ? 12.625 -3.803 6.211 1 96.5 81 ALA A O 1
ATOM 640 N N . TYR A 1 82 ? 10.43 -3.943 6.637 1 96.62 82 TYR A N 1
ATOM 641 C CA . TYR A 1 82 ? 10.594 -4.066 8.078 1 96.62 82 TYR A CA 1
ATOM 642 C C . TYR A 1 82 ? 11.344 -5.344 8.438 1 96.62 82 TYR A C 1
ATOM 644 O O . TYR A 1 82 ? 12.297 -5.312 9.219 1 96.62 82 TYR A O 1
ATOM 652 N N . LEU A 1 83 ? 10.969 -6.43 7.84 1 97.12 83 LEU A N 1
ATOM 653 C CA . LEU A 1 83 ? 11.57 -7.727 8.117 1 97.12 83 LEU A CA 1
ATOM 654 C C . LEU A 1 83 ? 13.008 -7.773 7.621 1 97.12 83 LEU A C 1
ATOM 656 O O . LEU A 1 83 ? 13.883 -8.359 8.273 1 97.12 83 LEU A O 1
ATOM 660 N N . GLU A 1 84 ? 13.25 -7.184 6.434 1 96.25 84 GLU A N 1
ATOM 661 C CA . GLU A 1 84 ? 14.617 -7.117 5.914 1 96.25 84 GLU A CA 1
ATOM 662 C C . GLU A 1 84 ? 15.531 -6.344 6.859 1 96.25 84 GLU A C 1
A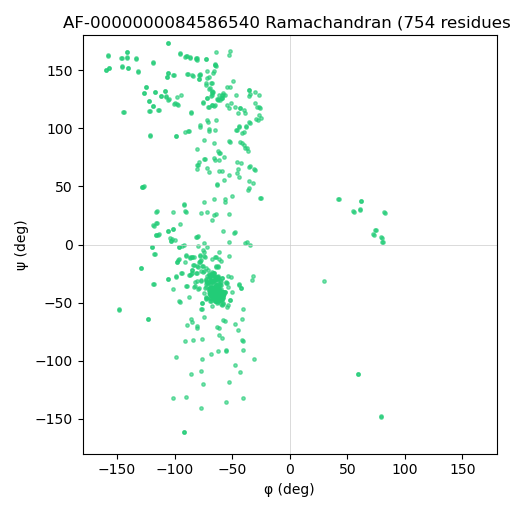TOM 664 O O . GLU A 1 84 ? 16.656 -6.766 7.125 1 96.25 84 GLU A O 1
ATOM 669 N N . SER A 1 85 ? 15.023 -5.238 7.348 1 94.38 85 SER A N 1
ATOM 670 C CA . SER A 1 85 ? 15.82 -4.422 8.25 1 94.38 85 SER A CA 1
ATOM 671 C C . SER A 1 85 ? 16.078 -5.145 9.57 1 94.38 85 SER A C 1
ATOM 673 O O . SER A 1 85 ? 17.156 -5.023 10.156 1 94.38 85 SER A O 1
ATOM 675 N N . LEU A 1 86 ? 15.102 -5.828 10.055 1 93.62 86 LEU A N 1
ATOM 676 C CA . LEU A 1 86 ? 15.242 -6.605 11.289 1 93.62 86 LEU A CA 1
ATOM 677 C C . LEU A 1 86 ? 16.297 -7.695 11.125 1 93.62 86 LEU A C 1
ATOM 679 O O . LEU A 1 86 ? 17.141 -7.883 12 1 93.62 86 LEU A O 1
ATOM 683 N N . ALA A 1 87 ? 16.234 -8.383 9.953 1 94.12 87 ALA A N 1
ATOM 684 C CA . ALA A 1 87 ? 17.203 -9.445 9.672 1 94.12 87 ALA A CA 1
ATOM 685 C C . ALA A 1 87 ? 18.609 -8.898 9.594 1 94.12 87 ALA A C 1
ATOM 687 O O . ALA A 1 87 ? 19.562 -9.516 10.094 1 94.12 87 ALA A O 1
ATOM 688 N N . ARG A 1 88 ? 18.812 -7.777 9 1 93.44 88 ARG A N 1
ATOM 689 C CA . ARG A 1 88 ? 20.125 -7.164 8.844 1 93.44 88 ARG A CA 1
ATOM 690 C C . ARG A 1 88 ? 20.719 -6.77 10.188 1 93.44 88 ARG A C 1
ATOM 692 O O . ARG A 1 88 ? 21.906 -6.953 10.43 1 93.44 88 ARG A O 1
ATOM 699 N N . VAL A 1 89 ? 19.938 -6.191 11.008 1 91.25 89 VAL A N 1
ATOM 700 C CA . VAL A 1 89 ? 20.406 -5.734 12.305 1 91.25 89 VAL A CA 1
ATOM 701 C C . VAL A 1 89 ? 20.766 -6.938 13.18 1 91.25 89 VAL A C 1
ATOM 703 O O . VAL A 1 89 ? 21.766 -6.922 13.898 1 91.25 89 VAL A O 1
ATOM 706 N N . GLU A 1 90 ? 19.938 -7.941 13.148 1 89.94 90 GLU A N 1
ATOM 707 C CA . GLU A 1 90 ? 20.172 -9.141 13.938 1 89.94 90 GLU A CA 1
ATOM 708 C C . GLU A 1 90 ? 21.453 -9.859 13.484 1 89.94 90 GLU A C 1
ATOM 710 O O . GLU A 1 90 ? 22.234 -10.32 14.312 1 89.94 90 GLU A O 1
ATOM 715 N N . ALA A 1 91 ? 21.625 -9.914 12.133 1 91.94 91 ALA A N 1
ATOM 716 C CA . ALA A 1 91 ? 22.766 -10.625 11.57 1 91.94 91 ALA A CA 1
ATOM 717 C C . ALA A 1 91 ? 23.984 -9.711 11.484 1 91.94 91 ALA A C 1
ATOM 719 O O . ALA A 1 91 ? 25.109 -10.18 11.281 1 91.94 91 ALA A O 1
ATOM 720 N N . GLN A 1 92 ? 23.797 -8.398 11.68 1 90.12 92 GLN A N 1
ATOM 721 C CA . GLN A 1 92 ? 24.844 -7.391 11.586 1 90.12 92 GLN A CA 1
ATOM 722 C C . GLN A 1 92 ? 25.531 -7.445 10.227 1 90.12 92 GLN A C 1
ATOM 724 O O . GLN A 1 92 ? 26.75 -7.289 10.133 1 90.12 92 GLN A O 1
ATOM 729 N N . THR A 1 93 ? 24.75 -7.902 9.219 1 86.69 93 THR A N 1
ATOM 730 C CA . THR A 1 93 ? 25.234 -7.938 7.84 1 86.69 93 THR A CA 1
ATOM 731 C C . THR A 1 93 ? 24.094 -7.652 6.863 1 86.69 93 THR A C 1
ATOM 733 O O . THR A 1 93 ? 22.922 -7.922 7.164 1 86.69 93 THR A O 1
ATOM 736 N N . ALA A 1 94 ? 24.469 -7.113 5.703 1 80.12 94 ALA A N 1
ATOM 737 C CA . ALA A 1 94 ? 23.469 -6.805 4.676 1 80.12 94 ALA A CA 1
ATOM 738 C C . ALA A 1 94 ? 23.172 -8.031 3.822 1 80.12 94 ALA A C 1
ATOM 740 O O . ALA A 1 94 ? 22.141 -8.078 3.131 1 80.12 94 ALA A O 1
ATOM 741 N N . ASP A 1 95 ? 23.922 -9.062 3.926 1 85.44 95 ASP A N 1
ATOM 742 C CA . ASP A 1 95 ? 23.859 -10.211 3.021 1 85.44 95 ASP A CA 1
ATOM 743 C C . ASP A 1 95 ? 22.906 -11.281 3.559 1 85.44 95 ASP A C 1
ATOM 745 O O . ASP A 1 95 ? 23.172 -12.477 3.404 1 85.44 95 ASP A O 1
ATOM 749 N N . VAL A 1 96 ? 21.844 -10.891 4.203 1 90.88 96 VAL A N 1
ATOM 750 C CA . VAL A 1 96 ? 20.984 -11.875 4.832 1 90.88 96 VAL A CA 1
ATOM 751 C C . VAL A 1 96 ? 19.594 -11.82 4.203 1 90.88 96 VAL A C 1
ATOM 753 O O . VAL A 1 96 ? 18.797 -12.742 4.367 1 90.88 96 VAL A O 1
ATOM 756 N N . THR A 1 97 ? 19.328 -10.867 3.381 1 93.31 97 THR A N 1
ATOM 757 C CA . THR A 1 97 ? 18 -10.719 2.787 1 93.31 97 THR A CA 1
ATOM 758 C C . THR A 1 97 ? 17.875 -11.57 1.525 1 93.31 97 THR A C 1
ATOM 760 O O . THR A 1 97 ? 18.875 -11.977 0.939 1 93.31 97 THR A O 1
ATOM 763 N N . LEU A 1 98 ? 16.703 -11.836 1.109 1 96.25 98 LEU A N 1
ATOM 764 C CA . LEU A 1 98 ? 16.453 -12.68 -0.058 1 96.25 98 LEU A CA 1
ATOM 765 C C . LEU A 1 98 ? 17.031 -12.039 -1.319 1 96.25 98 LEU A C 1
ATOM 767 O O . LEU A 1 98 ? 17.422 -12.734 -2.252 1 96.25 98 LEU A O 1
ATOM 771 N N . ASP A 1 99 ? 17.125 -10.703 -1.34 1 95.31 99 ASP A N 1
ATOM 772 C CA . ASP A 1 99 ? 17.531 -10 -2.549 1 95.31 99 ASP A CA 1
ATOM 773 C C . ASP A 1 99 ? 19 -9.57 -2.461 1 95.31 99 ASP A C 1
ATOM 775 O O . ASP A 1 99 ? 19.469 -8.773 -3.271 1 95.31 99 ASP A O 1
ATOM 779 N N . ALA A 1 100 ? 19.781 -10.078 -1.512 1 92.75 100 ALA A N 1
ATOM 780 C CA . ALA A 1 100 ? 21.141 -9.625 -1.229 1 92.75 100 ALA A CA 1
ATOM 781 C C . ALA A 1 100 ? 22.078 -9.914 -2.402 1 92.75 100 ALA A C 1
ATOM 783 O O . ALA A 1 100 ? 23.016 -9.156 -2.656 1 92.75 100 ALA A O 1
ATOM 784 N N . LYS A 1 101 ? 21.797 -10.922 -3.168 1 91.31 101 LYS A N 1
ATOM 785 C CA . LYS A 1 101 ? 22.719 -11.375 -4.203 1 91.31 101 LYS A CA 1
ATOM 786 C C . LYS A 1 101 ? 22.359 -10.781 -5.559 1 91.31 101 LYS A C 1
ATOM 788 O O . LYS A 1 101 ? 23.062 -11 -6.547 1 91.31 101 LYS A O 1
ATOM 793 N N . ILE A 1 102 ? 21.266 -10.016 -5.574 1 92.88 102 ILE A N 1
ATOM 794 C CA . ILE A 1 102 ? 20.891 -9.398 -6.844 1 92.88 102 ILE A CA 1
ATOM 795 C C . ILE A 1 102 ? 21.875 -8.273 -7.18 1 92.88 102 ILE A C 1
ATOM 797 O O . ILE A 1 102 ? 22.109 -7.387 -6.359 1 92.88 102 ILE A O 1
ATOM 801 N N . LYS A 1 103 ? 22.438 -8.336 -8.344 1 89.12 103 LYS A N 1
ATOM 802 C CA . LYS A 1 103 ? 23.391 -7.328 -8.781 1 89.12 103 LYS A CA 1
ATOM 803 C C . LYS A 1 103 ? 22.688 -6.008 -9.102 1 89.12 103 LYS A C 1
ATOM 805 O O . LYS A 1 103 ? 21.5 -5.996 -9.414 1 89.12 103 LYS A O 1
ATOM 810 N N . LEU A 1 104 ? 23.359 -4.973 -9.109 1 85.94 104 LEU A N 1
ATOM 811 C CA . LEU A 1 104 ? 22.859 -3.615 -9.273 1 85.94 104 LEU A CA 1
ATOM 812 C C . LEU A 1 104 ? 22.109 -3.467 -10.594 1 85.94 104 LEU A C 1
ATOM 814 O O . LEU A 1 104 ? 21.016 -2.893 -10.633 1 85.94 104 LEU A O 1
ATOM 818 N N . PRO A 1 105 ? 22.578 -4.039 -11.688 1 84.94 105 PRO A N 1
ATOM 819 C CA . PRO A 1 105 ? 21.875 -3.85 -12.961 1 84.94 105 PRO A CA 1
ATOM 820 C C . PRO A 1 105 ? 20.5 -4.516 -12.969 1 84.94 105 PRO A C 1
ATOM 822 O O . PRO A 1 105 ? 19.609 -4.078 -13.695 1 84.94 105 PRO A O 1
ATOM 825 N N . GLU A 1 106 ? 20.422 -5.535 -12.086 1 91.5 106 GLU A N 1
ATOM 826 C CA . GLU A 1 106 ? 19.172 -6.289 -12.062 1 91.5 106 GLU A CA 1
ATOM 827 C C . GLU A 1 106 ? 18.25 -5.773 -10.969 1 91.5 106 GLU A C 1
ATOM 829 O O . GLU A 1 106 ? 17.047 -6.094 -10.953 1 91.5 106 GLU A O 1
ATOM 834 N N . ALA A 1 107 ? 18.797 -4.988 -10.125 1 90.31 107 ALA A N 1
ATOM 835 C CA . ALA A 1 107 ? 18.062 -4.559 -8.938 1 90.31 107 ALA A CA 1
ATOM 836 C C . ALA A 1 107 ? 16.828 -3.742 -9.328 1 90.31 107 ALA A C 1
ATOM 838 O O . ALA A 1 107 ? 15.742 -3.945 -8.773 1 90.31 107 ALA A O 1
ATOM 839 N N . HIS A 1 108 ? 16.984 -2.881 -10.281 1 92.06 108 HIS A N 1
ATOM 840 C CA . HIS A 1 108 ? 15.852 -2.07 -10.711 1 92.06 108 HIS A CA 1
ATOM 841 C C . HIS A 1 108 ? 14.805 -2.916 -11.43 1 92.06 108 HIS A C 1
ATOM 843 O O . HIS A 1 108 ? 13.602 -2.701 -11.258 1 92.06 108 HIS A O 1
ATOM 849 N N . GLN A 1 109 ? 15.312 -3.785 -12.234 1 93.56 109 GLN A N 1
ATOM 850 C CA . GLN A 1 109 ? 14.383 -4.676 -12.922 1 93.56 109 GLN A CA 1
ATOM 851 C C . GLN A 1 109 ? 13.562 -5.496 -11.93 1 93.56 109 GLN A C 1
ATOM 853 O O . GLN A 1 109 ? 12.367 -5.695 -12.125 1 93.56 109 GLN A O 1
ATOM 858 N N . ALA A 1 110 ? 14.211 -5.953 -10.914 1 95.56 110 ALA A N 1
ATOM 859 C CA . ALA A 1 110 ? 13.531 -6.746 -9.898 1 95.56 110 ALA A CA 1
ATOM 860 C C . ALA A 1 110 ? 12.391 -5.957 -9.258 1 95.56 110 ALA A C 1
ATOM 862 O O . ALA A 1 110 ? 11.297 -6.484 -9.07 1 95.56 110 ALA A O 1
ATOM 863 N N . VAL A 1 111 ? 12.625 -4.711 -8.922 1 94.88 111 VAL A N 1
ATOM 864 C CA . VAL A 1 111 ? 11.609 -3.863 -8.305 1 94.88 111 VAL A CA 1
ATOM 865 C C . VAL A 1 111 ? 10.469 -3.613 -9.289 1 94.88 111 VAL A C 1
ATOM 867 O O . VAL A 1 111 ? 9.297 -3.641 -8.906 1 94.88 111 VAL A O 1
ATOM 870 N N . ALA A 1 112 ? 10.781 -3.385 -10.508 1 94.38 112 ALA A N 1
ATOM 871 C CA . ALA A 1 112 ? 9.789 -3.146 -11.547 1 94.38 112 ALA A CA 1
ATOM 872 C C . ALA A 1 112 ? 8.922 -4.383 -11.773 1 94.38 112 ALA A C 1
ATOM 874 O O . ALA A 1 112 ? 7.703 -4.273 -11.938 1 94.38 112 ALA A O 1
ATOM 875 N N . TRP A 1 113 ? 9.562 -5.527 -11.758 1 96 113 TRP A N 1
ATOM 876 C CA . TRP A 1 113 ? 8.82 -6.77 -11.953 1 96 113 TRP A CA 1
ATOM 877 C C . TRP A 1 113 ? 7.879 -7.027 -10.781 1 96 113 TRP A C 1
ATOM 879 O O . TRP A 1 113 ? 6.762 -7.516 -10.977 1 96 113 TRP A O 1
ATOM 889 N N . LYS A 1 114 ? 8.305 -6.762 -9.57 1 97.12 114 LYS A N 1
ATOM 890 C CA . LYS A 1 114 ? 7.414 -6.91 -8.422 1 97.12 114 LYS A CA 1
ATOM 891 C C . LYS A 1 114 ? 6.164 -6.047 -8.586 1 97.12 114 LYS A C 1
ATOM 893 O O . LYS A 1 114 ? 5.051 -6.508 -8.328 1 97.12 114 LYS A O 1
ATOM 898 N N . ALA A 1 115 ? 6.387 -4.859 -9.039 1 95.19 115 ALA A N 1
ATOM 899 C CA . ALA A 1 115 ? 5.266 -3.955 -9.273 1 95.19 115 ALA A CA 1
ATOM 900 C C . ALA A 1 115 ? 4.352 -4.484 -10.375 1 95.19 115 ALA A C 1
ATOM 902 O O . ALA A 1 115 ? 3.127 -4.422 -10.258 1 95.19 115 ALA A O 1
ATOM 903 N N . TYR A 1 116 ? 4.93 -4.969 -11.469 1 95.44 116 TYR A N 1
ATOM 904 C CA . TYR A 1 116 ? 4.184 -5.52 -12.594 1 95.44 116 TYR A CA 1
ATOM 905 C C . TYR A 1 116 ? 3.328 -6.703 -12.156 1 95.44 116 TYR A C 1
ATOM 907 O O . TYR A 1 116 ? 2.152 -6.797 -12.516 1 95.44 116 TYR A O 1
ATOM 915 N N . ILE A 1 117 ? 3.926 -7.547 -11.359 1 97.62 117 ILE A N 1
ATOM 916 C CA . ILE A 1 117 ? 3.254 -8.758 -10.891 1 97.62 117 ILE A CA 1
ATOM 917 C C . ILE A 1 117 ? 2.055 -8.383 -10.023 1 97.62 117 ILE A C 1
ATOM 919 O O . ILE A 1 117 ? 0.946 -8.875 -10.242 1 97.62 117 ILE A O 1
ATOM 923 N N . VAL A 1 118 ? 2.301 -7.508 -9.094 1 96.38 118 VAL A N 1
ATOM 924 C CA . VAL A 1 118 ? 1.244 -7.102 -8.172 1 96.38 118 VAL A CA 1
ATOM 925 C C . VAL A 1 118 ? 0.103 -6.449 -8.953 1 96.38 118 VAL A C 1
ATOM 927 O O . VAL A 1 118 ? -1.071 -6.703 -8.672 1 96.38 118 VAL A O 1
ATOM 930 N N . SER A 1 119 ? 0.445 -5.691 -9.93 1 94.25 119 SER A N 1
ATOM 931 C CA . SER A 1 119 ? -0.564 -4.965 -10.695 1 94.25 119 SER A CA 1
ATOM 932 C C . SER A 1 119 ? -1.295 -5.891 -11.664 1 94.25 119 SER A C 1
ATOM 934 O O . SER A 1 119 ? -2.512 -6.062 -11.57 1 94.25 119 SER A O 1
ATOM 936 N N . GLU A 1 120 ? -0.544 -6.574 -12.516 1 95.56 120 GLU A N 1
ATOM 937 C CA . GLU A 1 120 ? -1.141 -7.332 -13.609 1 95.56 120 GLU A CA 1
ATOM 938 C C . GLU A 1 120 ? -1.758 -8.633 -13.109 1 95.56 120 GLU A C 1
ATOM 940 O O . GLU A 1 120 ? -2.902 -8.953 -13.438 1 95.56 120 GLU A O 1
ATOM 945 N N . LEU A 1 121 ? -0.989 -9.383 -12.352 1 97.69 121 LEU A N 1
ATOM 946 C CA . LEU A 1 121 ? -1.551 -10.625 -11.836 1 97.69 121 LEU A CA 1
ATOM 947 C C . LEU A 1 121 ? -2.646 -10.344 -10.812 1 97.69 121 LEU A C 1
ATOM 949 O O . LEU A 1 121 ? -3.604 -11.109 -10.695 1 97.69 121 LEU A O 1
ATOM 953 N N . GLY A 1 122 ? -2.473 -9.211 -10.117 1 96.56 122 GLY A N 1
ATOM 954 C CA . GLY A 1 122 ? -3.529 -8.797 -9.203 1 96.56 122 GLY A CA 1
ATOM 955 C C . GLY A 1 122 ? -4.855 -8.555 -9.898 1 96.56 122 GLY A C 1
ATOM 956 O O . GLY A 1 122 ? -5.902 -8.984 -9.414 1 96.56 122 GLY A O 1
ATOM 957 N N . ASP A 1 123 ? -4.805 -7.887 -11.016 1 95.56 123 ASP A N 1
ATOM 958 C CA . ASP A 1 123 ? -6.004 -7.613 -11.805 1 95.56 123 ASP A CA 1
ATOM 959 C C . ASP A 1 123 ? -6.648 -8.906 -12.289 1 95.56 123 ASP A C 1
ATOM 961 O O . ASP A 1 123 ? -7.871 -9.055 -12.234 1 95.56 123 ASP A O 1
ATOM 965 N N . ILE A 1 124 ? -5.852 -9.797 -12.75 1 96.94 124 ILE A N 1
ATOM 966 C CA . ILE A 1 124 ? -6.336 -11.062 -13.305 1 96.94 124 ILE A CA 1
ATOM 967 C C . ILE A 1 124 ? -7.008 -11.883 -12.203 1 96.94 124 ILE A C 1
ATOM 969 O O . ILE A 1 124 ? -8.117 -12.383 -12.391 1 96.94 124 ILE A O 1
ATOM 973 N N . LEU A 1 125 ? -6.359 -11.992 -11.102 1 96.94 125 LEU A N 1
ATOM 974 C CA . LEU A 1 125 ? -6.902 -12.758 -9.984 1 96.94 125 LEU A CA 1
ATOM 975 C C . LEU A 1 125 ? -8.18 -12.117 -9.453 1 96.94 125 LEU A C 1
ATOM 977 O O . LEU A 1 125 ? -9.148 -12.82 -9.148 1 96.94 125 LEU A O 1
ATOM 981 N N . ALA A 1 126 ? -8.156 -10.828 -9.328 1 95.25 126 ALA A N 1
ATOM 982 C CA . ALA A 1 126 ? -9.344 -10.117 -8.867 1 95.25 126 ALA A CA 1
ATOM 983 C C . ALA A 1 126 ? -10.523 -10.359 -9.797 1 95.25 126 ALA A C 1
ATOM 985 O O . ALA A 1 126 ? -11.664 -10.516 -9.336 1 95.25 126 ALA A O 1
ATOM 986 N N . HIS A 1 127 ? -10.305 -10.375 -11.062 1 95.19 127 HIS A N 1
ATOM 987 C CA . HIS A 1 127 ? -11.367 -10.641 -12.023 1 95.19 127 HIS A CA 1
ATOM 988 C C . HIS A 1 127 ? -11.938 -12.047 -11.836 1 95.19 127 HIS A C 1
ATOM 990 O O . HIS A 1 127 ? -13.156 -12.234 -11.875 1 95.19 127 HIS A O 1
ATOM 996 N N . GLN A 1 128 ? -11.078 -12.992 -11.625 1 94.69 128 GLN A N 1
ATOM 997 C CA . GLN A 1 128 ? -11.516 -14.375 -11.422 1 94.69 128 GLN A CA 1
ATOM 998 C C . GLN A 1 128 ? -12.367 -14.5 -10.164 1 94.69 128 GLN A C 1
ATOM 1000 O O . GLN A 1 128 ? -13.414 -15.148 -10.172 1 94.69 128 GLN A O 1
ATOM 1005 N N . LEU A 1 129 ? -12.008 -13.859 -9.141 1 94.44 129 LEU A N 1
ATOM 1006 C CA . LEU A 1 129 ? -12.648 -14 -7.836 1 94.44 129 LEU A CA 1
ATOM 1007 C C . LEU A 1 129 ? -13.953 -13.203 -7.785 1 94.44 129 LEU A C 1
ATOM 1009 O O . LEU A 1 129 ? -14.953 -13.672 -7.234 1 94.44 129 LEU A O 1
ATOM 1013 N N . PHE A 1 130 ? -13.953 -12.008 -8.422 1 93.31 130 PHE A N 1
ATOM 1014 C CA . PHE A 1 130 ? -15.023 -11.078 -8.062 1 93.31 130 PHE A CA 1
ATOM 1015 C C . PHE A 1 130 ? -15.875 -10.734 -9.281 1 93.31 130 PHE A C 1
ATOM 1017 O O . PHE A 1 130 ? -16.859 -10.016 -9.164 1 93.31 130 PHE A O 1
ATOM 1024 N N . VAL A 1 131 ? -15.516 -11.266 -10.414 1 92.38 131 VAL A N 1
ATOM 1025 C CA . VAL A 1 131 ? -16.328 -11.039 -11.609 1 92.38 131 VAL A CA 1
ATOM 1026 C C . VAL A 1 131 ? -16.766 -12.383 -12.195 1 92.38 131 VAL A C 1
ATOM 1028 O O . VAL A 1 131 ? -17.922 -12.797 -12.031 1 92.38 131 VAL A O 1
ATOM 1031 N N . GLU A 1 132 ? -15.859 -13.156 -12.625 1 89.94 132 GLU A N 1
ATOM 1032 C CA . GLU A 1 132 ? -16.156 -14.367 -13.375 1 89.94 132 GLU A CA 1
ATOM 1033 C C . GLU A 1 132 ? -16.812 -15.422 -12.492 1 89.94 132 GLU A C 1
ATOM 1035 O O . GLU A 1 132 ? -17.797 -16.047 -12.891 1 89.94 132 GLU A O 1
ATOM 1040 N N . HIS A 1 133 ? -16.312 -15.578 -11.297 1 91.25 133 HIS A N 1
ATOM 1041 C CA . HIS A 1 133 ? -16.766 -16.703 -10.477 1 91.25 133 HIS A CA 1
ATOM 1042 C C . HIS A 1 133 ? -17.422 -16.203 -9.195 1 91.25 133 HIS A C 1
ATOM 1044 O O . HIS A 1 133 ? -17.594 -16.984 -8.242 1 91.25 133 HIS A O 1
ATOM 1050 N N . TYR A 1 134 ? -17.797 -15 -9.117 1 92.06 134 TYR A N 1
ATOM 1051 C CA . TYR A 1 134 ? -18.25 -14.43 -7.855 1 92.06 134 TYR A CA 1
ATOM 1052 C C . TYR A 1 134 ? -19.516 -15.133 -7.363 1 92.06 134 TYR A C 1
ATOM 1054 O O . TYR A 1 134 ? -19.562 -15.633 -6.238 1 92.06 134 TYR A O 1
ATOM 1062 N N . TRP A 1 135 ? -20.438 -15.227 -8.211 1 88.31 135 TRP A N 1
ATOM 1063 C CA . TRP A 1 135 ? -21.734 -15.742 -7.77 1 88.31 135 TRP A CA 1
ATOM 1064 C C . TRP A 1 135 ? -21.75 -17.266 -7.797 1 88.31 135 TRP A C 1
ATOM 1066 O O . TRP A 1 135 ? -22.453 -17.906 -7.012 1 88.31 135 TRP A O 1
ATOM 1076 N N . THR A 1 136 ? -20.906 -17.828 -8.625 1 88.38 136 THR A N 1
ATOM 1077 C CA . THR A 1 136 ? -20.906 -19.281 -8.789 1 88.38 136 THR A CA 1
ATOM 1078 C C . THR A 1 136 ? -20.047 -19.938 -7.727 1 88.38 136 THR A C 1
ATOM 1080 O O . THR A 1 136 ? -20.25 -21.109 -7.387 1 88.38 136 THR A O 1
ATOM 1083 N N . PHE A 1 137 ? -19.172 -19.156 -7.199 1 92.88 137 PHE A N 1
ATOM 1084 C CA . PHE A 1 137 ? -18.219 -19.859 -6.34 1 92.88 137 PHE A CA 1
ATOM 1085 C C . PHE A 1 137 ? -17.75 -18.969 -5.195 1 92.88 137 PHE A C 1
ATOM 1087 O O . PHE A 1 137 ? -17.906 -19.328 -4.027 1 92.88 137 PHE A O 1
ATOM 1094 N N . THR A 1 138 ? -17.172 -17.766 -5.453 1 92.81 138 THR A N 1
ATOM 1095 C CA . THR A 1 138 ? -16.422 -16.938 -4.508 1 92.81 138 THR A CA 1
ATOM 1096 C C . THR A 1 138 ? -17.328 -16.484 -3.361 1 92.81 138 THR A C 1
ATOM 1098 O O . THR A 1 138 ? -16.938 -16.578 -2.193 1 92.81 138 THR A O 1
ATOM 1101 N N . HIS A 1 139 ? -18.531 -16.031 -3.729 1 92.69 139 HIS A N 1
ATOM 1102 C CA . HIS A 1 139 ? -19.422 -15.492 -2.711 1 92.69 139 HIS A CA 1
ATOM 1103 C C . HIS A 1 139 ? -19.734 -16.531 -1.644 1 92.69 139 HIS A C 1
ATOM 1105 O O . HIS A 1 139 ? -19.578 -16.266 -0.449 1 92.69 139 HIS A O 1
ATOM 1111 N N . ARG A 1 140 ? -20.125 -17.641 -2.016 1 91.06 140 ARG A N 1
ATOM 1112 C CA . ARG A 1 140 ? -20.5 -18.719 -1.101 1 91.06 140 ARG A CA 1
ATOM 1113 C C . ARG A 1 140 ? -19.297 -19.203 -0.31 1 91.06 140 ARG A C 1
ATOM 1115 O O . ARG A 1 140 ? -19.391 -19.469 0.891 1 91.06 140 ARG A O 1
ATOM 1122 N N . SER A 1 141 ? -18.188 -19.344 -0.994 1 90.56 141 SER A N 1
ATOM 1123 C CA . SER A 1 141 ? -16.969 -19.844 -0.351 1 90.56 141 SER A CA 1
ATOM 1124 C C . SER A 1 141 ? -16.5 -18.891 0.734 1 90.56 141 SER A C 1
ATOM 1126 O O . SER A 1 141 ? -16.062 -19.312 1.804 1 90.56 141 SER A O 1
ATOM 1128 N N . LEU A 1 142 ? -16.547 -17.625 0.439 1 89.12 142 LEU A N 1
ATOM 1129 C CA . LEU A 1 142 ? -16.141 -16.625 1.415 1 89.12 142 LEU A CA 1
ATOM 1130 C C . LEU A 1 142 ? -17.125 -16.578 2.586 1 89.12 142 LEU A C 1
ATOM 1132 O O . LEU A 1 142 ? -16.703 -16.453 3.74 1 89.12 142 LEU A O 1
ATOM 1136 N N . ALA A 1 143 ? -18.359 -16.656 2.275 1 88.94 143 ALA A N 1
ATOM 1137 C CA . ALA A 1 143 ? -19.391 -16.609 3.314 1 88.94 143 ALA A CA 1
ATOM 1138 C C . ALA A 1 143 ? -19.234 -17.781 4.289 1 88.94 143 ALA A C 1
ATOM 1140 O O . ALA A 1 143 ? -19.453 -17.625 5.492 1 88.94 143 ALA A O 1
ATOM 1141 N N . LYS A 1 144 ? -18.844 -18.844 3.826 1 87.31 144 LYS A N 1
ATOM 1142 C CA . LYS A 1 144 ? -18.688 -20.047 4.645 1 87.31 144 LYS A CA 1
ATOM 1143 C C . LYS A 1 144 ? -17.516 -19.906 5.598 1 87.31 144 LYS A C 1
ATOM 1145 O O . LYS A 1 144 ? -17.5 -20.516 6.668 1 87.31 144 LYS A O 1
ATOM 1150 N N . LEU A 1 145 ? -16.562 -19.141 5.223 1 82.5 145 LEU A N 1
ATOM 1151 C CA . LEU A 1 145 ? -15.328 -18.984 5.992 1 82.5 145 LEU A CA 1
ATOM 1152 C C . LEU A 1 145 ? -15.5 -17.969 7.109 1 82.5 145 LEU A C 1
ATOM 1154 O O . LEU A 1 145 ? -14.727 -17.953 8.07 1 82.5 145 LEU A O 1
ATOM 1158 N N . MET A 1 146 ? -16.5 -17.172 7.031 1 82 146 MET A N 1
ATOM 1159 C CA . MET A 1 146 ? -16.641 -16.047 7.941 1 82 146 MET A CA 1
ATOM 1160 C C . MET A 1 146 ? -17.719 -16.312 8.984 1 82 146 MET A C 1
ATOM 1162 O O . MET A 1 146 ? -18.641 -17.094 8.734 1 82 146 MET A O 1
ATOM 1166 N N . ALA A 1 147 ? -17.5 -15.766 10.133 1 80.5 147 ALA A N 1
ATOM 1167 C CA . ALA A 1 147 ? -18.5 -15.875 11.195 1 80.5 147 ALA A CA 1
ATOM 1168 C C . ALA A 1 147 ? -19.609 -14.852 11.008 1 80.5 147 ALA A C 1
ATOM 1170 O O . ALA A 1 147 ? -19.438 -13.852 10.305 1 80.5 147 ALA A O 1
ATOM 1171 N N . PHE A 1 148 ? -20.812 -15.234 11.711 1 82.69 148 PHE A N 1
ATOM 1172 C CA . PHE A 1 148 ? -21.875 -14.25 11.758 1 82.69 148 PHE A CA 1
ATOM 1173 C C . PHE A 1 148 ? -21.469 -13.047 12.609 1 82.69 148 PHE A C 1
ATOM 1175 O O . PHE A 1 148 ? -20.875 -13.219 13.68 1 82.69 148 PHE A O 1
ATOM 1182 N N . PRO A 1 149 ? -21.688 -11.781 12.07 1 81.88 149 PRO A N 1
ATOM 1183 C CA . PRO A 1 149 ? -22.5 -11.344 10.938 1 81.88 149 PRO A CA 1
ATOM 1184 C C . PRO A 1 149 ? -21.656 -11.055 9.688 1 81.88 149 PRO A C 1
ATOM 1186 O O . PRO A 1 149 ? -22.203 -10.664 8.656 1 81.88 149 PRO A O 1
ATOM 1189 N N . GLN A 1 150 ? -20.422 -11.32 9.758 1 82.25 150 GLN A N 1
ATOM 1190 C CA . GLN A 1 150 ? -19.5 -10.961 8.688 1 82.25 150 GLN A CA 1
ATOM 1191 C C . GLN A 1 150 ? -19.828 -11.727 7.406 1 82.25 150 GLN A C 1
ATOM 1193 O O . GLN A 1 150 ? -19.625 -11.219 6.305 1 82.25 150 GLN A O 1
ATOM 1198 N N . ARG A 1 151 ? -20.344 -12.883 7.621 1 84.94 151 ARG A N 1
ATOM 1199 C CA . ARG A 1 151 ? -20.641 -13.719 6.469 1 84.94 151 ARG A CA 1
ATOM 1200 C C . ARG A 1 151 ? -21.688 -13.055 5.566 1 84.94 151 ARG A C 1
ATOM 1202 O O . ARG A 1 151 ? -21.75 -13.359 4.375 1 84.94 151 ARG A O 1
ATOM 1209 N N . LEU A 1 152 ? -22.406 -12.086 6.145 1 84.75 152 LEU A N 1
ATOM 1210 C CA . LEU A 1 152 ? -23.531 -11.484 5.422 1 84.75 152 LEU A CA 1
ATOM 1211 C C . LEU A 1 152 ? -23.047 -10.328 4.547 1 84.75 152 LEU A C 1
ATOM 1213 O O . LEU A 1 152 ? -23.656 -10.039 3.514 1 84.75 152 LEU A O 1
ATOM 1217 N N . TYR A 1 153 ? -21.953 -9.75 4.969 1 84.06 153 TYR A N 1
ATOM 1218 C CA . TYR A 1 153 ? -21.656 -8.523 4.246 1 84.06 153 TYR A CA 1
ATOM 1219 C C . TYR A 1 153 ? -20.219 -8.523 3.734 1 84.06 153 TYR A C 1
ATOM 1221 O O . TYR A 1 153 ? -19.875 -7.789 2.801 1 84.06 153 TYR A O 1
ATOM 1229 N N . LEU A 1 154 ? -19.375 -9.266 4.242 1 83.88 154 LEU A N 1
ATOM 1230 C CA . LEU A 1 154 ? -17.953 -9.156 3.961 1 83.88 154 LEU A CA 1
ATOM 1231 C C . LEU A 1 154 ? -17.656 -9.555 2.52 1 83.88 154 LEU A C 1
ATOM 1233 O O . LEU A 1 154 ? -16.859 -8.898 1.843 1 83.88 154 LEU A O 1
ATOM 1237 N N . PRO A 1 155 ? -18.266 -10.641 2.002 1 89.06 155 PRO A N 1
ATOM 1238 C CA . PRO A 1 155 ? -18 -10.977 0.6 1 89.06 155 PRO A CA 1
ATOM 1239 C C . PRO A 1 155 ? -18.328 -9.828 -0.351 1 89.06 155 PRO A C 1
ATOM 1241 O O . PRO A 1 155 ? -17.547 -9.516 -1.249 1 89.06 155 PRO A O 1
ATOM 1244 N N . SER A 1 156 ? -19.422 -9.188 -0.064 1 88.38 156 SER A N 1
ATOM 1245 C CA . SER A 1 156 ? -19.812 -8.062 -0.907 1 88.38 156 SER A CA 1
ATOM 1246 C C . SER A 1 156 ? -18.875 -6.875 -0.726 1 88.38 156 SER A C 1
ATOM 1248 O O . SER A 1 156 ? -18.609 -6.145 -1.68 1 88.38 156 SER A O 1
ATOM 1250 N N . ARG A 1 157 ? -18.484 -6.715 0.451 1 83.69 157 ARG A N 1
ATOM 1251 C CA . ARG A 1 157 ? -17.547 -5.629 0.725 1 83.69 157 ARG A CA 1
ATOM 1252 C C . ARG A 1 157 ? -16.219 -5.844 -0.014 1 83.69 157 ARG A C 1
ATOM 1254 O O . ARG A 1 157 ? -15.672 -4.906 -0.592 1 83.69 157 ARG A O 1
ATOM 1261 N N . LEU A 1 158 ? -15.766 -7.035 0.039 1 86.44 158 LEU A N 1
ATOM 1262 C CA . LEU A 1 158 ? -14.523 -7.363 -0.657 1 86.44 158 LEU A CA 1
ATOM 1263 C C . LEU A 1 158 ? -14.672 -7.152 -2.16 1 86.44 158 LEU A C 1
ATOM 1265 O O . LEU A 1 158 ? -13.766 -6.613 -2.807 1 86.44 158 LEU A O 1
ATOM 1269 N N . ARG A 1 159 ? -15.758 -7.582 -2.656 1 90.31 159 ARG A N 1
ATOM 1270 C CA . ARG A 1 159 ? -16.031 -7.398 -4.078 1 90.31 159 ARG A CA 1
ATOM 1271 C C . ARG A 1 159 ? -16.031 -5.918 -4.449 1 90.31 159 ARG A C 1
ATOM 1273 O O . ARG A 1 159 ? -15.445 -5.527 -5.469 1 90.31 159 ARG A O 1
ATOM 1280 N N . LYS A 1 160 ? -16.641 -5.121 -3.611 1 84.44 160 LYS A N 1
ATOM 1281 C CA . LYS A 1 160 ? -1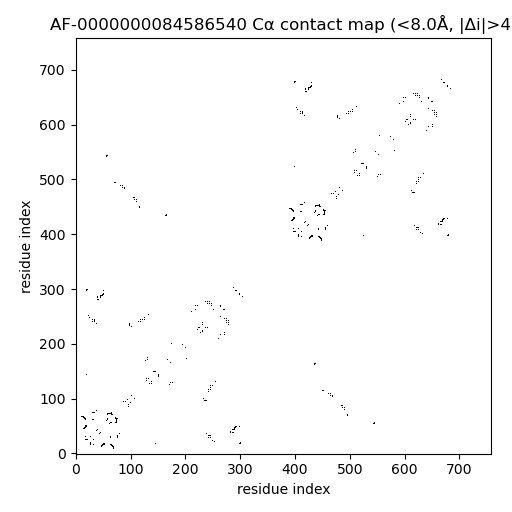6.766 -3.689 -3.865 1 84.44 160 LYS A CA 1
ATOM 1282 C C . LYS A 1 160 ? -15.398 -3.004 -3.803 1 84.44 160 LYS A C 1
ATOM 1284 O O . LYS A 1 160 ? -15.18 -1.991 -4.469 1 84.44 160 LYS A O 1
ATOM 1289 N N . MET A 1 161 ? -14.523 -3.588 -3.084 1 82.31 161 MET A N 1
ATOM 1290 C CA . MET A 1 161 ? -13.18 -3.029 -2.957 1 82.31 161 MET A CA 1
ATOM 1291 C C . MET A 1 161 ? -12.422 -3.143 -4.273 1 82.31 161 MET A C 1
ATOM 1293 O O . MET A 1 161 ? -11.594 -2.283 -4.594 1 82.31 161 MET A O 1
ATOM 1297 N N . TYR A 1 162 ? -12.688 -4.145 -5.043 1 88.62 162 TYR A N 1
ATOM 1298 C CA . TYR A 1 162 ? -11.938 -4.395 -6.27 1 88.62 162 TYR A CA 1
ATOM 1299 C C . TYR A 1 162 ? -12.688 -3.857 -7.484 1 88.62 162 TYR A C 1
ATOM 1301 O O . TYR A 1 162 ? -12.109 -3.713 -8.562 1 88.62 162 TYR A O 1
ATOM 1309 N N . GLN A 1 163 ? -14 -3.527 -7.348 1 89.56 163 GLN A N 1
ATOM 1310 C CA . GLN A 1 163 ? -14.867 -3.123 -8.453 1 89.56 163 GLN A CA 1
ATOM 1311 C C . GLN A 1 163 ? -14.344 -1.856 -9.125 1 89.56 163 GLN A C 1
ATOM 1313 O O . GLN A 1 163 ? -14.219 -1.805 -10.352 1 89.56 163 GLN A O 1
ATOM 1318 N N . PRO A 1 164 ? -14 -0.875 -8.352 1 84.81 164 PRO A N 1
ATOM 1319 C CA . PRO A 1 164 ? -13.586 0.366 -9.016 1 84.81 164 PRO A CA 1
ATOM 1320 C C . PRO A 1 164 ? -12.344 0.187 -9.891 1 84.81 164 PRO A C 1
ATOM 1322 O O . PRO A 1 164 ? -12.289 0.702 -11.008 1 84.81 164 PRO A O 1
ATOM 1325 N N . ARG A 1 165 ? -11.383 -0.525 -9.445 1 87.81 165 ARG A N 1
ATOM 1326 C CA . ARG A 1 165 ? -10.172 -0.785 -10.211 1 87.81 165 ARG A CA 1
ATOM 1327 C C . ARG A 1 165 ? -10.484 -1.579 -11.477 1 87.81 165 ARG A C 1
ATOM 1329 O O . ARG A 1 165 ? -10 -1.247 -12.562 1 87.81 165 ARG A O 1
ATOM 1336 N N . LEU A 1 166 ? -11.266 -2.596 -11.367 1 91.81 166 LEU A N 1
ATOM 1337 C CA . LEU A 1 166 ? -11.609 -3.436 -12.508 1 91.81 166 LEU A CA 1
ATOM 1338 C C . LEU A 1 166 ? -12.453 -2.664 -13.516 1 91.81 166 LEU A C 1
ATOM 1340 O O . LEU A 1 166 ? -12.344 -2.895 -14.727 1 91.81 166 LEU A O 1
ATOM 1344 N N . GLU A 1 167 ? -13.289 -1.698 -13 1 89.25 167 GLU A N 1
ATOM 1345 C CA . GLU A 1 167 ? -14.039 -0.812 -13.883 1 89.25 167 GLU A CA 1
ATOM 1346 C C . GLU A 1 167 ? -13.109 0.139 -14.633 1 89.25 167 GLU A C 1
ATOM 1348 O O . GLU A 1 167 ? -13.266 0.345 -15.844 1 89.25 167 GLU A O 1
ATOM 1353 N N . ALA A 1 168 ? -12.172 0.609 -13.914 1 83.31 168 ALA A N 1
ATOM 1354 C CA . ALA A 1 168 ? -11.25 1.588 -14.477 1 83.31 168 ALA A CA 1
ATOM 1355 C C . ALA A 1 168 ? -10.438 0.982 -15.617 1 83.31 168 ALA A C 1
ATOM 1357 O O . ALA A 1 168 ? -10.109 1.671 -16.594 1 83.31 168 ALA A O 1
ATOM 1358 N N . ILE A 1 169 ? -10.203 -0.286 -15.57 1 85.94 169 ILE A N 1
ATOM 1359 C CA . ILE A 1 169 ? -9.367 -0.9 -16.594 1 85.94 169 ILE A CA 1
ATOM 1360 C C . ILE A 1 169 ? -10.242 -1.659 -17.594 1 85.94 169 ILE A C 1
ATOM 1362 O O . ILE A 1 169 ? -9.742 -2.426 -18.422 1 85.94 169 ILE A O 1
ATOM 1366 N N . GLY A 1 170 ? -11.539 -1.585 -17.406 1 86.44 170 GLY A N 1
ATOM 1367 C CA . GLY A 1 170 ? -12.484 -2.123 -18.375 1 86.44 170 GLY A CA 1
ATOM 1368 C C . GLY A 1 170 ? -12.695 -3.617 -18.234 1 86.44 170 GLY A C 1
ATOM 1369 O O . GLY A 1 170 ? -13 -4.309 -19.203 1 86.44 170 GLY A O 1
ATOM 1370 N N . MET A 1 171 ? -12.531 -4.129 -17.094 1 89.94 171 MET A N 1
ATOM 1371 C CA . MET A 1 171 ? -12.648 -5.57 -16.891 1 89.94 171 MET A CA 1
ATOM 1372 C C . MET A 1 171 ? -13.812 -5.895 -15.953 1 89.94 171 MET A C 1
ATOM 1374 O O . MET A 1 171 ? -13.898 -7.008 -15.43 1 89.94 171 MET A O 1
ATOM 1378 N N . TRP A 1 172 ? -14.547 -4.844 -15.688 1 86.75 172 TRP A N 1
ATOM 1379 C CA . TRP A 1 172 ? -15.727 -5.047 -14.852 1 86.75 172 TRP A CA 1
ATOM 1380 C C . TRP A 1 172 ? -16.984 -5.168 -15.703 1 86.75 172 TRP A C 1
ATOM 1382 O O . T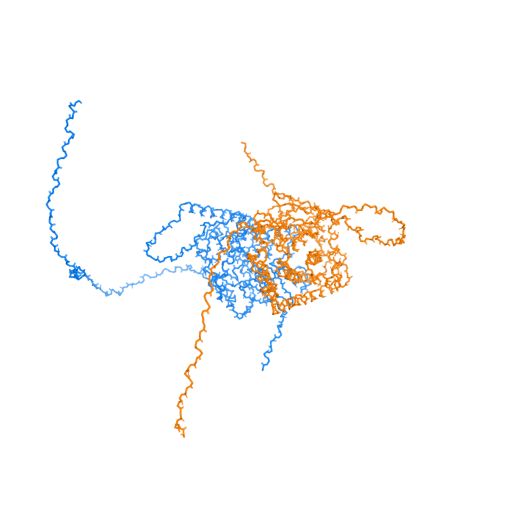RP A 1 172 ? -17.297 -4.27 -16.484 1 86.75 172 TRP A O 1
ATOM 1392 N N . ASP A 1 173 ? -17.453 -6.32 -16.109 1 73.06 173 ASP A N 1
ATOM 1393 C CA . ASP A 1 173 ? -18.672 -6.465 -16.891 1 73.06 173 ASP A CA 1
ATOM 1394 C C . ASP A 1 173 ? -19.891 -6.582 -15.992 1 73.06 173 ASP A C 1
ATOM 1396 O O . ASP A 1 173 ? -20.031 -7.562 -15.25 1 73.06 173 ASP A O 1
ATOM 1400 N N . ALA A 1 174 ? -20.562 -5.441 -15.812 1 54.62 174 ALA A N 1
ATOM 1401 C CA . ALA A 1 174 ? -21.781 -5.367 -15.016 1 54.62 174 ALA A CA 1
ATOM 1402 C C . ALA A 1 174 ? -22.719 -6.527 -15.336 1 54.62 174 ALA A C 1
ATOM 1404 O O . ALA A 1 174 ? -23.484 -6.977 -14.477 1 54.62 174 ALA A O 1
ATOM 1405 N N . HIS A 1 175 ? -22.766 -6.969 -16.547 1 52.91 175 HIS A N 1
ATOM 1406 C CA . HIS A 1 175 ? -23.75 -7.949 -16.984 1 52.91 175 HIS A CA 1
ATOM 1407 C C . HIS A 1 175 ? -23.375 -9.352 -16.531 1 52.91 175 HIS A C 1
ATOM 1409 O O . HIS A 1 175 ? -24.141 -10.297 -16.703 1 52.91 175 HIS A O 1
ATOM 1415 N N . PHE A 1 176 ? -22.109 -9.531 -16.094 1 54.41 176 PHE A N 1
ATOM 1416 C CA . PHE A 1 176 ? -21.844 -10.82 -15.469 1 54.41 176 PHE A CA 1
ATOM 1417 C C . PHE A 1 176 ? -22.703 -11.023 -14.234 1 54.41 176 PHE A C 1
ATOM 1419 O O . PHE A 1 176 ? -22.75 -12.117 -13.672 1 54.41 176 PHE A O 1
ATOM 1426 N N . ILE A 1 177 ? -23.312 -9.945 -13.812 1 49.56 177 ILE A N 1
ATOM 1427 C CA . ILE A 1 177 ? -24.078 -9.938 -12.57 1 49.56 177 ILE A CA 1
ATOM 1428 C C . ILE A 1 177 ? -25.25 -10.906 -12.688 1 49.56 177 ILE A C 1
ATOM 1430 O O . ILE A 1 177 ? -26.281 -10.57 -13.266 1 49.56 177 ILE A O 1
ATOM 1434 N N . GLU A 1 178 ? -25.094 -12.109 -13.047 1 48.72 178 GLU A N 1
ATOM 1435 C CA . GLU A 1 178 ? -26.234 -13 -12.852 1 48.72 178 GLU A CA 1
ATOM 1436 C C . GLU A 1 178 ? -26.594 -13.094 -11.375 1 48.72 178 GLU A C 1
ATOM 1438 O O . GLU A 1 178 ? -25.891 -13.727 -10.586 1 48.72 178 GLU A O 1
ATOM 1443 N N . GLU A 1 179 ? -27 -12.016 -10.758 1 47.72 179 GLU A N 1
ATOM 1444 C CA . GLU A 1 179 ? -27.594 -12.281 -9.453 1 47.72 179 GLU A CA 1
ATOM 1445 C C . GLU A 1 179 ? -28.531 -13.484 -9.5 1 47.72 179 GLU A C 1
ATOM 1447 O O . GLU A 1 179 ? -29.312 -13.625 -10.438 1 47.72 179 GLU A O 1
ATOM 1452 N N . PRO A 1 180 ? -28.188 -14.492 -8.766 1 43.38 180 PRO A N 1
ATOM 1453 C CA . PRO A 1 180 ? -29.266 -15.469 -8.742 1 43.38 180 PRO A CA 1
ATOM 1454 C C . PRO A 1 180 ? -30.641 -14.828 -8.539 1 43.38 180 PRO A C 1
ATOM 1456 O O . PRO A 1 180 ? -30.781 -13.898 -7.742 1 43.38 180 PRO A O 1
ATOM 1459 N N . GLU A 1 181 ? -31.453 -14.656 -9.531 1 39.16 181 GLU A N 1
ATOM 1460 C CA . GLU A 1 181 ? -32.844 -14.234 -9.398 1 39.16 181 GLU A CA 1
ATOM 1461 C C . GLU A 1 181 ? -33.406 -14.648 -8.039 1 39.16 181 GLU A C 1
ATOM 1463 O O . GLU A 1 181 ? -33.25 -15.789 -7.613 1 39.16 181 GLU A O 1
ATOM 1468 N N . ALA A 1 182 ? -33.688 -13.781 -7.164 1 36.41 182 ALA A N 1
ATOM 1469 C CA . ALA A 1 182 ? -34.562 -14.086 -6.027 1 36.41 182 ALA A CA 1
ATOM 1470 C C . ALA A 1 182 ? -35.594 -15.156 -6.395 1 36.41 182 ALA A C 1
ATOM 1472 O O . ALA A 1 182 ? -36.094 -15.172 -7.512 1 36.41 182 ALA A O 1
ATOM 1473 N N . THR A 1 183 ? -35.594 -16.344 -5.609 1 30.95 183 THR A N 1
ATOM 1474 C CA . THR A 1 183 ? -36.719 -17.281 -5.656 1 30.95 183 THR A CA 1
ATOM 1475 C C . THR A 1 183 ? -38.031 -16.531 -5.801 1 30.95 183 THR A C 1
ATOM 1477 O O . THR A 1 183 ? -38.531 -15.914 -4.848 1 30.95 183 THR A O 1
ATOM 1480 N N . LYS A 1 184 ? -38.406 -15.609 -6.543 1 36.06 184 LYS A N 1
ATOM 1481 C CA . LYS A 1 184 ? -39.875 -15.477 -6.582 1 36.06 184 LYS A CA 1
ATOM 1482 C C . LYS A 1 184 ? -40.562 -16.844 -6.504 1 36.06 184 LYS A C 1
ATOM 1484 O O . LYS A 1 184 ? -40.031 -17.844 -6.996 1 36.06 184 LYS A O 1
ATOM 1489 N N . PRO A 1 185 ? -41.562 -17.047 -5.539 1 34 185 PRO A N 1
ATOM 1490 C CA . PRO A 1 185 ? -42.375 -18.266 -5.516 1 34 185 PRO A CA 1
ATOM 1491 C C . PRO A 1 185 ? -42.5 -18.922 -6.895 1 34 185 PRO A C 1
ATOM 1493 O O . PRO A 1 185 ? -42.469 -18.219 -7.91 1 34 185 PRO A O 1
ATOM 1496 N N . ILE A 1 186 ? -42.219 -20.188 -6.945 1 34.41 186 ILE A N 1
ATOM 1497 C CA . ILE A 1 186 ? -42.312 -21.25 -7.941 1 34.41 186 ILE A CA 1
ATOM 1498 C C . ILE A 1 186 ? -43.594 -21.109 -8.734 1 34.41 186 ILE A C 1
ATOM 1500 O O . ILE A 1 186 ? -44.062 -22.062 -9.359 1 34.41 186 ILE A O 1
ATOM 1504 N N . THR A 1 187 ? -44.438 -20.125 -8.523 1 35.59 187 THR A N 1
ATOM 1505 C CA . THR A 1 187 ? -45.594 -20.547 -9.32 1 35.59 187 THR A CA 1
ATOM 1506 C C . THR A 1 187 ? -45.188 -20.781 -10.773 1 35.59 187 THR A C 1
ATOM 1508 O O . THR A 1 187 ? -45.844 -21.516 -11.508 1 35.59 187 THR A O 1
ATOM 1511 N N . LYS A 1 188 ? -44.75 -19.609 -11.508 1 33.66 188 LYS A N 1
ATOM 1512 C CA . LYS A 1 188 ? -44.688 -19.922 -12.938 1 33.66 188 LYS A CA 1
ATOM 1513 C C . LYS A 1 188 ? -43.438 -20.688 -13.266 1 33.66 188 LYS A C 1
ATOM 1515 O O . LYS A 1 188 ? -42.406 -20.516 -12.609 1 33.66 188 LYS A O 1
ATOM 1520 N N . ALA A 1 189 ? -43.438 -21.578 -14.172 1 33.31 189 ALA A N 1
ATOM 1521 C CA . ALA A 1 189 ? -42.469 -22.531 -14.727 1 33.31 189 ALA A CA 1
ATOM 1522 C C . ALA A 1 189 ? -41.094 -21.906 -14.844 1 33.31 189 ALA A C 1
ATOM 1524 O O . ALA A 1 189 ? -40.969 -20.75 -15.25 1 33.31 189 ALA A O 1
ATOM 1525 N N . PRO A 1 190 ? -40.031 -22.359 -14.125 1 37.16 190 PRO A N 1
ATOM 1526 C CA . PRO A 1 190 ? -38.656 -21.922 -14.273 1 37.16 190 PRO A CA 1
ATOM 1527 C C . PRO A 1 190 ? -38.281 -21.594 -15.719 1 37.16 190 PRO A C 1
ATOM 1529 O O . PRO A 1 190 ? -38.25 -22.469 -16.578 1 37.16 190 PRO A O 1
ATOM 1532 N N . GLN A 1 191 ? -39 -20.734 -16.406 1 35.03 191 GLN A N 1
ATOM 1533 C CA . GLN A 1 191 ? -38.469 -20.438 -17.734 1 35.03 191 GLN A CA 1
ATOM 1534 C C . GLN A 1 191 ? -36.969 -20.312 -17.734 1 35.03 191 GLN A C 1
ATOM 1536 O O . GLN A 1 191 ? -36.406 -19.594 -16.906 1 35.03 191 GLN A O 1
ATOM 1541 N N . GLN A 1 192 ? -36.188 -21.344 -18.078 1 37.69 192 GLN A N 1
ATOM 1542 C CA . GLN A 1 192 ? -34.781 -21.391 -18.422 1 37.69 192 GLN A CA 1
ATOM 1543 C C . GLN A 1 192 ? -34.281 -20.047 -18.984 1 37.69 192 GLN A C 1
ATOM 1545 O O . GLN A 1 192 ? -34.531 -19.734 -20.156 1 37.69 192 GLN A O 1
ATOM 1550 N N . THR A 1 193 ? -34.594 -18.938 -18.578 1 41.75 193 THR A N 1
ATOM 1551 C CA . THR A 1 193 ? -34.219 -17.703 -19.234 1 41.75 193 THR A CA 1
ATOM 1552 C C . THR A 1 193 ? -32.75 -17.734 -19.625 1 41.75 193 THR A C 1
ATOM 1554 O O . THR A 1 193 ? -31.859 -17.781 -18.766 1 41.75 193 THR A O 1
ATOM 1557 N N . GLY A 1 194 ? -32.344 -18.516 -20.609 1 47 194 GLY A N 1
ATOM 1558 C CA . GLY A 1 194 ? -31.094 -18.484 -21.344 1 47 194 GLY A CA 1
ATOM 1559 C C . GLY A 1 194 ? -30.453 -17.094 -21.375 1 47 194 GLY A C 1
ATOM 1560 O O . GLY A 1 194 ? -31.141 -16.094 -21.219 1 47 194 GLY A O 1
ATOM 1561 N N . ILE A 1 195 ? -29.25 -16.984 -20.812 1 56.44 195 ILE A N 1
ATOM 1562 C CA . ILE A 1 195 ? -28.5 -15.742 -21 1 56.44 195 ILE A CA 1
ATOM 1563 C C . ILE A 1 195 ? -28.781 -15.188 -22.391 1 56.44 195 ILE A C 1
ATOM 1565 O O . ILE A 1 195 ? -28.594 -15.891 -23.391 1 56.44 195 ILE A O 1
ATOM 1569 N N . PRO A 1 196 ? -29.578 -14.141 -22.547 1 64.19 196 PRO A N 1
ATOM 1570 C CA . PRO A 1 196 ? -29.719 -13.539 -23.891 1 64.19 196 PRO A CA 1
ATOM 1571 C C . PRO A 1 196 ? -28.422 -13.578 -24.688 1 64.19 196 PRO A C 1
ATOM 1573 O O . PRO A 1 196 ? -27.328 -13.477 -24.109 1 64.19 196 PRO A O 1
ATOM 1576 N N . PRO A 1 197 ? -28.578 -14.023 -25.953 1 64.88 197 PRO A N 1
ATOM 1577 C CA . PRO A 1 197 ? -27.406 -14.148 -26.797 1 64.88 197 PRO A CA 1
ATOM 1578 C C . PRO A 1 197 ? -26.438 -12.969 -26.672 1 64.88 197 PRO A C 1
ATOM 1580 O O . PRO A 1 197 ? -25.219 -13.156 -26.656 1 64.88 197 PRO A O 1
ATOM 1583 N N . ALA A 1 198 ? -26.969 -11.766 -26.516 1 67.25 198 ALA A N 1
ATOM 1584 C CA . ALA A 1 198 ? -26.125 -10.578 -26.359 1 67.25 198 ALA A CA 1
ATOM 1585 C C . ALA A 1 198 ? -25.297 -10.664 -25.078 1 67.25 198 ALA A C 1
ATOM 1587 O O . ALA A 1 198 ? -24.125 -10.281 -25.078 1 67.25 198 ALA A O 1
ATOM 1588 N N . GLN A 1 199 ? -25.953 -11.148 -24.109 1 70 199 GLN A N 1
ATOM 1589 C CA . GLN A 1 199 ? -25.25 -11.281 -22.828 1 70 199 GLN A CA 1
ATOM 1590 C C . GLN A 1 199 ? -24.188 -12.383 -22.906 1 70 199 GLN A C 1
ATOM 1592 O O . GLN A 1 199 ? -23.109 -12.242 -22.344 1 70 199 GLN A O 1
ATOM 1597 N N . ALA A 1 200 ? -24.609 -13.422 -23.594 1 71.69 200 ALA A N 1
ATOM 1598 C CA . ALA A 1 200 ? -23.672 -14.523 -23.781 1 71.69 200 ALA A CA 1
ATOM 1599 C C . ALA A 1 200 ? -22.438 -14.07 -24.547 1 71.69 200 ALA A C 1
ATOM 1601 O O . ALA A 1 200 ? -21.312 -14.469 -24.234 1 71.69 200 ALA A O 1
ATOM 1602 N N . PHE A 1 201 ? -22.656 -13.281 -25.578 1 72.38 201 PHE A N 1
ATOM 1603 C CA . PHE A 1 201 ? -21.562 -12.75 -26.375 1 72.38 201 PHE A CA 1
ATOM 1604 C C . PHE A 1 201 ? -20.656 -11.844 -25.531 1 72.38 201 PHE A C 1
ATOM 1606 O O . PHE A 1 201 ? -19.438 -11.914 -25.641 1 72.38 201 PHE A O 1
ATOM 1613 N N . LYS A 1 202 ? -21.266 -11.055 -24.703 1 73.31 202 LYS A N 1
ATOM 1614 C CA . LYS A 1 202 ? -20.516 -10.148 -23.859 1 73.31 202 LYS A CA 1
ATOM 1615 C C . LYS A 1 202 ? -19.672 -10.922 -22.844 1 73.31 202 LYS A C 1
ATOM 1617 O O . LYS A 1 202 ? -18.531 -10.562 -22.578 1 73.31 202 LYS A O 1
ATOM 1622 N N . HIS A 1 203 ? -20.25 -11.93 -22.391 1 76 203 HIS A N 1
ATOM 1623 C CA . HIS A 1 203 ? -19.531 -12.773 -21.438 1 76 203 HIS A CA 1
ATOM 1624 C C . HIS A 1 203 ? -18.344 -13.445 -22.109 1 76 203 HIS A C 1
ATOM 1626 O O . HIS A 1 203 ? -17.266 -13.523 -21.516 1 76 203 HIS A O 1
ATOM 1632 N N . ALA A 1 204 ? -18.609 -13.906 -23.266 1 78.25 204 ALA A N 1
ATOM 1633 C CA . ALA A 1 204 ? -17.531 -14.562 -24.016 1 78.25 204 ALA A CA 1
ATOM 1634 C C . ALA A 1 204 ? -16.406 -13.586 -24.328 1 78.25 204 ALA A C 1
ATOM 1636 O O . ALA A 1 204 ? -15.227 -13.938 -24.234 1 78.25 204 ALA A O 1
ATOM 1637 N N . PHE A 1 205 ? -16.766 -12.414 -24.609 1 79.94 205 PHE A N 1
ATOM 1638 C CA . PHE A 1 205 ? -15.773 -11.383 -24.922 1 79.94 205 PHE A CA 1
ATOM 1639 C C . PHE A 1 205 ? -14.953 -11.023 -23.688 1 79.94 205 PHE A C 1
ATOM 1641 O O . PHE A 1 205 ? -13.734 -10.859 -23.781 1 79.94 205 PHE A O 1
ATOM 1648 N N . ALA A 1 206 ? -15.594 -10.883 -22.594 1 79.62 206 ALA A N 1
ATOM 1649 C CA . ALA A 1 206 ? -14.914 -10.57 -21.328 1 79.62 206 ALA A CA 1
ATOM 1650 C C . ALA A 1 206 ? -13.93 -11.672 -20.953 1 79.62 206 ALA A C 1
ATOM 1652 O O . ALA A 1 206 ? -12.828 -11.391 -20.484 1 79.62 206 ALA A O 1
ATOM 1653 N N . ARG A 1 207 ? -14.391 -12.859 -21.219 1 83.12 207 ARG A N 1
ATOM 1654 C CA . ARG A 1 207 ? -13.539 -14.008 -20.922 1 83.12 207 ARG A CA 1
ATOM 1655 C C . ARG A 1 207 ? -12.312 -14.031 -21.828 1 83.12 207 ARG A C 1
ATOM 1657 O O . ARG A 1 207 ? -11.211 -14.352 -21.391 1 83.12 207 ARG A O 1
ATOM 1664 N N . GLU A 1 208 ? -12.523 -13.703 -23 1 87.56 208 GLU A N 1
ATOM 1665 C CA . GLU A 1 208 ? -11.414 -13.672 -23.953 1 87.56 208 GLU A CA 1
ATOM 1666 C C . GLU A 1 208 ? -10.445 -12.547 -23.641 1 87.56 208 GLU A C 1
ATOM 1668 O O . GLU A 1 208 ? -9.227 -12.711 -23.766 1 87.56 208 GLU A O 1
ATOM 1673 N N . LYS A 1 209 ? -10.984 -11.484 -23.234 1 89 209 LYS A N 1
ATOM 1674 C CA . LYS A 1 209 ? -10.156 -10.352 -22.844 1 89 209 LYS A CA 1
ATOM 1675 C C . LYS A 1 209 ? -9.281 -10.695 -21.641 1 89 209 LYS A C 1
ATOM 1677 O O . LYS A 1 209 ? -8.102 -10.32 -21.594 1 89 209 LYS A O 1
ATOM 1682 N N . LEU A 1 210 ? -9.914 -11.328 -20.719 1 92.25 210 LEU A N 1
ATOM 1683 C CA . LEU A 1 210 ? -9.164 -11.773 -19.547 1 92.25 210 LEU A CA 1
ATOM 1684 C C . LEU A 1 210 ? -8.062 -12.742 -19.938 1 92.25 210 LEU A C 1
ATOM 1686 O O . LEU A 1 210 ? -6.934 -12.641 -19.453 1 92.25 210 LEU A O 1
ATOM 1690 N N . LEU A 1 211 ? -8.406 -13.695 -20.797 1 94.19 211 LEU A N 1
ATOM 1691 C CA . LEU A 1 211 ? -7.438 -14.695 -21.219 1 94.19 211 LEU A CA 1
ATOM 1692 C C . LEU A 1 211 ? -6.285 -14.047 -21.984 1 94.19 211 LEU A C 1
ATOM 1694 O O . LEU A 1 211 ? -5.125 -14.438 -21.812 1 94.19 211 LEU A O 1
ATOM 1698 N N . ASP A 1 212 ? -6.59 -13.094 -22.75 1 95.12 212 ASP A N 1
ATOM 1699 C CA . ASP A 1 212 ? -5.562 -12.375 -23.484 1 95.12 212 ASP A CA 1
ATOM 1700 C C . ASP A 1 212 ? -4.633 -11.617 -22.547 1 95.12 212 ASP A C 1
ATOM 1702 O O . ASP A 1 212 ? -3.412 -11.625 -22.719 1 95.12 212 ASP A O 1
ATOM 1706 N N . LYS A 1 213 ? -5.195 -10.961 -21.578 1 94.88 213 LYS A N 1
ATOM 1707 C CA . LYS A 1 213 ? -4.395 -10.258 -20.578 1 94.88 213 LYS A CA 1
ATOM 1708 C C . LYS A 1 213 ? -3.502 -11.234 -19.812 1 94.88 213 LYS A C 1
ATOM 1710 O O . LYS A 1 213 ? -2.33 -10.945 -19.562 1 94.88 213 LYS A O 1
ATOM 1715 N N . ALA A 1 214 ? -4.078 -12.336 -19.5 1 97.25 214 ALA A N 1
ATOM 1716 C CA . ALA A 1 214 ? -3.336 -13.352 -18.75 1 97.25 214 ALA A CA 1
ATOM 1717 C C . ALA A 1 214 ? -2.186 -13.906 -19.594 1 97.25 214 ALA A C 1
ATOM 1719 O O . ALA A 1 214 ? -1.061 -14.031 -19.094 1 97.25 214 ALA A O 1
ATOM 1720 N N . ARG A 1 215 ? -2.475 -14.219 -20.828 1 97.56 215 ARG A N 1
ATOM 1721 C CA . ARG A 1 215 ? -1.447 -14.766 -21.703 1 97.56 215 ARG A CA 1
ATOM 1722 C C . ARG A 1 215 ? -0.296 -13.789 -21.875 1 97.56 215 ARG A C 1
ATOM 1724 O O . ARG A 1 215 ? 0.872 -14.18 -21.875 1 97.56 215 ARG A O 1
ATOM 1731 N N . LYS A 1 216 ? -0.609 -12.547 -22.016 1 96.69 216 LYS A N 1
ATOM 1732 C CA . LYS A 1 216 ? 0.428 -11.523 -22.141 1 96.69 216 LYS A CA 1
ATOM 1733 C C . LYS A 1 216 ? 1.301 -11.477 -20.891 1 96.69 216 LYS A C 1
ATOM 1735 O O . LYS A 1 216 ? 2.529 -11.422 -20.984 1 96.69 216 LYS A O 1
ATOM 1740 N N . ALA A 1 217 ? 0.66 -11.461 -19.766 1 97.06 217 ALA A N 1
ATOM 1741 C CA . ALA A 1 217 ? 1.394 -11.438 -18.5 1 97.06 217 ALA A CA 1
ATOM 1742 C C . ALA A 1 217 ? 2.229 -12.703 -18.328 1 97.06 217 ALA A C 1
ATOM 1744 O O . ALA A 1 217 ? 3.4 -12.633 -17.953 1 97.06 217 ALA A O 1
ATOM 1745 N N . PHE A 1 218 ? 1.646 -13.867 -18.641 1 98.12 218 PHE A N 1
ATOM 1746 C CA . PHE A 1 218 ? 2.34 -15.141 -18.484 1 98.12 218 PHE A CA 1
ATOM 1747 C C . PHE A 1 218 ? 3.525 -15.234 -19.438 1 98.12 218 PHE A C 1
ATOM 1749 O O . PHE A 1 218 ? 4.578 -15.766 -19.078 1 98.12 218 PHE A O 1
ATOM 1756 N N . ASP A 1 219 ? 3.334 -14.727 -20.625 1 97.56 219 ASP A N 1
ATOM 1757 C CA . ASP A 1 219 ? 4.422 -14.719 -21.594 1 97.56 219 ASP A CA 1
ATOM 1758 C C . ASP A 1 219 ? 5.621 -13.93 -21.078 1 97.56 219 ASP A C 1
ATOM 1760 O O . ASP A 1 219 ? 6.758 -14.406 -21.141 1 97.56 219 ASP A O 1
ATOM 1764 N N . LEU A 1 220 ? 5.344 -12.805 -20.547 1 96.44 220 LEU A N 1
ATOM 1765 C CA . LEU A 1 220 ? 6.406 -11.945 -20.047 1 96.44 220 LEU A CA 1
ATOM 1766 C C . LEU A 1 220 ? 7.09 -12.578 -18.844 1 96.44 220 LEU A C 1
ATOM 1768 O O . LEU A 1 220 ? 8.32 -12.562 -18.734 1 96.44 220 LEU A O 1
ATOM 1772 N N . LEU A 1 221 ? 6.328 -13.148 -17.969 1 97.5 221 LEU A N 1
ATOM 1773 C CA . LEU A 1 221 ? 6.875 -13.727 -16.734 1 97.5 221 LEU A CA 1
ATOM 1774 C C . LEU A 1 221 ? 7.633 -15.016 -17.031 1 97.5 221 LEU A C 1
ATOM 1776 O O . LEU A 1 221 ? 8.641 -15.305 -16.391 1 97.5 221 LEU A O 1
ATOM 1780 N N . SER A 1 222 ? 7.129 -15.789 -17.984 1 97.19 222 SER A N 1
ATOM 1781 C CA . SER A 1 222 ? 7.844 -16.984 -18.406 1 97.19 222 SER A CA 1
ATOM 1782 C C . SER A 1 222 ? 9.188 -16.641 -19.031 1 97.19 222 SER A C 1
ATOM 1784 O O . SER A 1 222 ? 10.164 -17.375 -18.859 1 97.19 222 SER A O 1
ATOM 1786 N N . ALA A 1 223 ? 9.219 -15.539 -19.719 1 95.75 223 ALA A N 1
ATOM 1787 C CA . ALA A 1 223 ? 10.438 -15.102 -20.391 1 95.75 223 ALA A CA 1
ATOM 1788 C C . ALA A 1 223 ? 11.508 -14.727 -19.359 1 95.75 223 ALA A C 1
ATOM 1790 O O . ALA A 1 223 ? 12.695 -15.016 -19.562 1 95.75 223 ALA A O 1
ATOM 1791 N N . ILE A 1 224 ? 11.109 -14.109 -18.266 1 94.56 224 ILE A N 1
ATOM 1792 C CA . ILE A 1 224 ? 12.109 -13.695 -17.297 1 94.56 224 ILE A CA 1
ATOM 1793 C C . ILE A 1 224 ? 12.57 -14.898 -16.484 1 94.56 224 ILE A C 1
ATOM 1795 O O . ILE A 1 224 ? 13.719 -14.938 -16.016 1 94.56 224 ILE A O 1
ATOM 1799 N N . LEU A 1 225 ? 11.75 -15.836 -16.281 1 95.81 225 LEU A N 1
ATOM 1800 C CA . LEU A 1 225 ? 12.125 -17.062 -15.586 1 95.81 225 LEU A CA 1
ATOM 1801 C C . LEU A 1 225 ? 13.078 -17.906 -16.438 1 95.81 225 LEU A C 1
ATOM 1803 O O . LEU A 1 225 ? 13.984 -18.547 -15.922 1 95.81 225 LEU A O 1
ATOM 1807 N N . ASN A 1 226 ? 12.992 -17.797 -17.781 1 91.88 226 ASN A N 1
ATOM 1808 C CA . ASN A 1 226 ? 13.867 -18.391 -18.781 1 91.88 226 ASN A CA 1
ATOM 1809 C C . ASN A 1 226 ? 14.219 -19.828 -18.453 1 91.88 226 ASN A C 1
ATOM 1811 O O . ASN A 1 226 ? 15.383 -20.219 -18.5 1 91.88 226 ASN A O 1
ATOM 1815 N N . GLU A 1 227 ? 13.359 -20.734 -17.938 1 86.88 227 GLU A N 1
ATOM 1816 C CA . GLU A 1 227 ? 13.5 -22.156 -17.625 1 86.88 227 GLU A CA 1
ATOM 1817 C C . GLU A 1 227 ? 14.383 -22.375 -16.406 1 86.88 227 GLU A C 1
ATOM 1819 O O . GLU A 1 227 ? 14.812 -23.5 -16.125 1 86.88 227 GLU A O 1
ATOM 1824 N N . ASN A 1 228 ? 14.727 -21.281 -15.719 1 93.94 228 ASN A N 1
ATOM 1825 C CA . ASN A 1 228 ? 15.453 -21.391 -14.461 1 93.94 228 ASN A CA 1
ATOM 1826 C C . ASN A 1 228 ? 14.523 -21.703 -13.297 1 93.94 228 ASN A C 1
ATOM 1828 O O . ASN A 1 228 ? 13.305 -21.562 -13.414 1 93.94 228 ASN A O 1
ATOM 1832 N N . GLU A 1 229 ? 15.109 -22.203 -12.258 1 95.81 229 GLU A N 1
ATOM 1833 C CA . GLU A 1 229 ? 14.328 -22.516 -11.062 1 95.81 229 GLU A CA 1
ATOM 1834 C C . GLU A 1 229 ? 13.867 -21.25 -10.352 1 95.81 229 GLU A C 1
ATOM 1836 O O . GLU A 1 229 ? 12.805 -21.234 -9.742 1 95.81 229 GLU A O 1
ATOM 1841 N N . PHE A 1 230 ? 14.742 -20.25 -10.469 1 97.56 230 PHE A N 1
ATOM 1842 C CA . PHE A 1 230 ? 14.469 -18.969 -9.859 1 97.56 230 PHE A CA 1
ATOM 1843 C C . PHE A 1 230 ? 14.75 -17.828 -10.836 1 97.56 230 PHE A C 1
ATOM 1845 O O . PHE A 1 230 ? 15.383 -18.031 -11.875 1 97.56 230 PHE A O 1
ATOM 1852 N N . ILE A 1 231 ? 14.195 -16.672 -10.602 1 96.75 231 ILE A N 1
ATOM 1853 C CA . ILE A 1 231 ? 14.258 -15.555 -11.539 1 96.75 231 ILE A CA 1
ATOM 1854 C C . ILE A 1 231 ? 15.68 -14.977 -11.555 1 96.75 231 ILE A C 1
ATOM 1856 O O . ILE A 1 231 ? 16.219 -14.688 -12.625 1 96.75 231 ILE A O 1
ATOM 1860 N N . TYR A 1 232 ? 16.188 -14.797 -10.266 1 94.62 232 TYR A N 1
ATOM 1861 C CA . TYR A 1 232 ? 17.531 -14.266 -10.164 1 94.62 232 TYR A CA 1
ATOM 1862 C C . TYR A 1 232 ? 18.438 -15.227 -9.391 1 94.62 232 TYR A C 1
ATOM 1864 O O . TYR A 1 232 ? 18.203 -15.492 -8.211 1 94.62 232 TYR A O 1
ATOM 1872 N N . GLY A 1 233 ? 19.406 -15.781 -9.969 1 91.25 233 GLY A N 1
ATOM 1873 C CA . GLY A 1 233 ? 20.406 -16.578 -9.266 1 91.25 233 GLY A CA 1
ATOM 1874 C C . GLY A 1 233 ? 19.938 -17.984 -8.938 1 91.25 233 GLY A C 1
ATOM 1875 O O . GLY A 1 233 ? 19.156 -18.562 -9.695 1 91.25 233 GLY A O 1
ATOM 1876 N N . ASP A 1 234 ? 20.453 -18.484 -7.773 1 93.31 234 ASP A N 1
ATOM 1877 C CA . ASP A 1 234 ? 20.266 -19.906 -7.465 1 93.31 234 ASP A CA 1
ATOM 1878 C C . ASP A 1 234 ? 19.375 -20.078 -6.234 1 93.31 234 ASP A C 1
ATOM 1880 O O . ASP A 1 234 ? 19.25 -21.188 -5.703 1 93.31 234 ASP A O 1
ATOM 1884 N N . SER A 1 235 ? 18.797 -19 -5.773 1 95.19 235 SER A N 1
ATOM 1885 C CA . SER A 1 235 ? 17.891 -19.047 -4.621 1 95.19 235 SER A CA 1
ATOM 1886 C C . SER A 1 235 ? 16.703 -18.109 -4.809 1 95.19 235 SER A C 1
ATOM 1888 O O . SER A 1 235 ? 16.75 -17.203 -5.637 1 95.19 235 SER A O 1
ATOM 1890 N N . ALA A 1 236 ? 15.703 -18.375 -4.031 1 97.12 236 ALA A N 1
ATOM 1891 C CA . ALA A 1 236 ? 14.469 -17.609 -4.152 1 97.12 236 ALA A CA 1
ATOM 1892 C C . ALA A 1 236 ? 14.68 -16.156 -3.725 1 97.12 236 ALA A C 1
ATOM 1894 O O . ALA A 1 236 ? 15.266 -15.898 -2.674 1 97.12 236 ALA A O 1
ATOM 1895 N N . THR A 1 237 ? 14.25 -15.234 -4.523 1 97.94 237 THR A N 1
ATOM 1896 C CA . THR A 1 237 ? 14.25 -13.812 -4.199 1 97.94 237 THR A CA 1
ATOM 1897 C C . THR A 1 237 ? 12.836 -13.328 -3.883 1 97.94 237 THR A C 1
ATOM 1899 O O . THR A 1 237 ? 11.875 -14.086 -4 1 97.94 237 THR A O 1
ATOM 1902 N N . THR A 1 238 ? 12.703 -12.078 -3.432 1 98.19 238 THR A N 1
ATOM 1903 C CA . THR A 1 238 ? 11.391 -11.516 -3.143 1 98.19 238 THR A CA 1
ATOM 1904 C C . THR A 1 238 ? 10.516 -11.516 -4.395 1 98.19 238 THR A C 1
ATOM 1906 O O . THR A 1 238 ? 9.297 -11.672 -4.309 1 98.19 238 THR A O 1
ATOM 1909 N N . THR A 1 239 ? 11.125 -11.359 -5.578 1 98.06 239 THR A N 1
ATOM 1910 C CA . THR A 1 239 ? 10.375 -11.398 -6.832 1 98.06 239 THR A CA 1
ATOM 1911 C C . THR A 1 239 ? 9.742 -12.773 -7.039 1 98.06 239 THR A C 1
ATOM 1913 O O . THR A 1 239 ? 8.586 -12.875 -7.453 1 98.06 239 THR A O 1
ATOM 1916 N N . ASP A 1 240 ? 10.539 -13.82 -6.734 1 98.62 240 ASP A N 1
ATOM 1917 C CA . ASP A 1 240 ? 10.016 -15.188 -6.816 1 98.62 240 ASP A CA 1
ATOM 1918 C C . ASP A 1 240 ? 8.844 -15.383 -5.863 1 98.62 240 ASP A C 1
ATOM 1920 O O . ASP A 1 240 ? 7.836 -15.992 -6.227 1 98.62 240 ASP A O 1
ATOM 1924 N N . VAL A 1 241 ? 8.977 -14.891 -4.684 1 98.69 241 VAL A N 1
ATOM 1925 C CA . VAL A 1 241 ? 7.977 -15.047 -3.631 1 98.69 241 VAL A CA 1
ATOM 1926 C C . VAL A 1 241 ? 6.676 -14.367 -4.051 1 98.69 241 VAL A C 1
ATOM 1928 O O . VAL A 1 241 ? 5.598 -14.953 -3.938 1 98.69 241 VAL A O 1
ATOM 1931 N N . ILE A 1 242 ? 6.781 -13.148 -4.527 1 98.69 242 ILE A N 1
ATOM 1932 C CA . ILE A 1 242 ? 5.605 -12.375 -4.91 1 98.69 242 ILE A CA 1
ATOM 1933 C C . ILE A 1 242 ? 4.934 -13.023 -6.117 1 98.69 242 ILE A C 1
ATOM 1935 O O . ILE A 1 242 ? 3.705 -13.141 -6.164 1 98.69 242 ILE A O 1
ATOM 1939 N N . MET A 1 243 ? 5.688 -13.461 -7.082 1 98.69 243 MET A N 1
ATOM 1940 C CA . MET A 1 243 ? 5.109 -14.133 -8.25 1 98.69 243 MET A CA 1
ATOM 1941 C C . MET A 1 243 ? 4.363 -15.391 -7.84 1 98.69 243 MET A C 1
ATOM 1943 O O . MET A 1 243 ? 3.232 -15.617 -8.273 1 98.69 243 MET A O 1
ATOM 1947 N N . ALA A 1 244 ? 5 -16.203 -7.008 1 98.81 244 ALA A N 1
ATOM 1948 C CA . ALA A 1 244 ? 4.371 -17.438 -6.547 1 98.81 244 ALA A CA 1
ATOM 1949 C C . ALA A 1 244 ? 3.068 -17.141 -5.805 1 98.81 244 ALA A C 1
ATOM 1951 O O . ALA A 1 244 ? 2.076 -17.844 -5.98 1 98.81 244 ALA A O 1
ATOM 1952 N N . ALA A 1 245 ? 3.084 -16.109 -5.004 1 98.81 245 ALA A N 1
ATOM 1953 C CA . ALA A 1 245 ? 1.936 -15.766 -4.172 1 98.81 245 ALA A CA 1
ATOM 1954 C C . ALA A 1 245 ? 0.716 -15.438 -5.027 1 98.81 245 ALA A C 1
ATOM 1956 O O . ALA A 1 245 ? -0.423 -15.664 -4.609 1 98.81 245 ALA A O 1
ATOM 1957 N N . TYR A 1 246 ? 0.915 -14.922 -6.227 1 98.56 246 TYR A N 1
ATOM 1958 C CA . TYR A 1 246 ? -0.202 -14.539 -7.086 1 98.56 246 TYR A CA 1
ATOM 1959 C C . TYR A 1 246 ? -0.57 -15.68 -8.031 1 98.56 246 TYR A C 1
ATOM 1961 O O . TYR A 1 246 ? -1.71 -15.758 -8.5 1 98.56 246 TYR A O 1
ATOM 1969 N N . ILE A 1 247 ? 0.365 -16.578 -8.328 1 98.75 247 ILE A N 1
ATOM 1970 C CA . ILE A 1 247 ? 0.111 -17.688 -9.242 1 98.75 247 ILE A CA 1
ATOM 1971 C C . ILE A 1 247 ? -0.563 -18.828 -8.484 1 98.75 247 ILE A C 1
ATOM 1973 O O . ILE A 1 247 ? -1.452 -19.5 -9.023 1 98.75 247 ILE A O 1
ATOM 1977 N N . LEU A 1 248 ? -0.208 -19.047 -7.266 1 98.56 248 LEU A N 1
ATOM 1978 C CA . LEU A 1 248 ? -0.692 -20.172 -6.473 1 98.56 248 LEU A CA 1
ATOM 1979 C C . LEU A 1 248 ? -2.211 -20.141 -6.352 1 98.56 248 LEU A C 1
ATOM 1981 O O . LEU A 1 248 ? -2.881 -21.156 -6.578 1 98.56 248 LEU A O 1
ATOM 1985 N N . PRO A 1 249 ? -2.799 -18.984 -6.031 1 98 249 PRO A N 1
ATOM 1986 C CA . PRO A 1 249 ? -4.262 -18.969 -5.977 1 98 249 PRO A CA 1
ATOM 1987 C C . PRO A 1 249 ? -4.91 -19.328 -7.312 1 98 249 PRO A C 1
ATOM 1989 O O . PRO A 1 249 ? -5.969 -19.953 -7.336 1 98 249 PRO A O 1
ATOM 1992 N N . MET A 1 250 ? -4.312 -18.938 -8.414 1 97.62 250 MET A N 1
ATOM 1993 C CA . MET A 1 250 ? -4.855 -19.25 -9.734 1 97.62 250 MET A CA 1
ATOM 1994 C C . MET A 1 250 ? -4.812 -20.75 -10 1 97.62 250 MET A C 1
ATOM 1996 O O . MET A 1 250 ? -5.648 -21.281 -10.742 1 97.62 250 MET A O 1
ATOM 2000 N N . LEU A 1 251 ? -3.92 -21.406 -9.383 1 97.31 251 LEU A N 1
ATOM 2001 C CA . LEU A 1 251 ? -3.738 -22.844 -9.586 1 97.31 251 LEU A CA 1
ATOM 2002 C C . LEU A 1 251 ? -4.598 -23.641 -8.617 1 97.31 251 LEU A C 1
ATOM 2004 O O . LEU A 1 251 ? -5.145 -24.688 -8.977 1 97.31 251 LEU A O 1
ATOM 2008 N N . TYR A 1 252 ? -4.762 -23.141 -7.383 1 96.5 252 TYR A N 1
ATOM 2009 C CA . TYR A 1 252 ? -5.246 -24.016 -6.316 1 96.5 252 TYR A CA 1
ATOM 2010 C C . TYR A 1 252 ? -6.695 -23.703 -5.973 1 96.5 252 TYR A C 1
ATOM 2012 O O . TYR A 1 252 ? -7.41 -24.547 -5.434 1 96.5 252 TYR A O 1
ATOM 2020 N N . ILE A 1 253 ? -7.121 -22.453 -6.141 1 96.12 253 ILE A N 1
ATOM 2021 C CA . ILE A 1 253 ? -8.531 -22.172 -5.895 1 96.12 253 ILE A CA 1
ATOM 2022 C C . ILE A 1 253 ? -9.391 -22.969 -6.875 1 96.12 253 ILE A C 1
ATOM 2024 O O . ILE A 1 253 ? -9.188 -22.906 -8.086 1 96.12 253 ILE A O 1
ATOM 2028 N N . PRO A 1 254 ? -10.273 -23.703 -6.367 1 94.25 254 PRO A N 1
ATOM 2029 C CA . PRO A 1 254 ? -11.055 -24.594 -7.238 1 94.25 254 PRO A CA 1
ATOM 2030 C C . PRO A 1 254 ? -12.188 -23.875 -7.965 1 94.25 254 PRO A C 1
ATOM 2032 O O . PRO A 1 254 ? -13.352 -24.219 -7.801 1 94.25 254 PRO A O 1
ATOM 2035 N N . PHE A 1 255 ? -11.797 -22.984 -8.898 1 93.06 255 PHE A N 1
ATOM 2036 C CA . PHE A 1 255 ? -12.781 -22.312 -9.742 1 93.06 255 PHE A CA 1
ATOM 2037 C C . PHE A 1 255 ? -13.414 -23.297 -10.727 1 93.06 255 PHE A C 1
ATOM 2039 O O . PHE A 1 255 ? -12.711 -24.078 -11.367 1 93.06 255 PHE A O 1
ATOM 2046 N N . PRO A 1 256 ? -14.727 -23.234 -10.852 1 91.31 256 PRO A N 1
ATOM 2047 C CA . PRO A 1 256 ? -15.336 -24.109 -11.852 1 91.31 256 PRO A CA 1
ATOM 2048 C C . PRO A 1 256 ? -14.938 -23.75 -13.281 1 91.31 256 PRO A C 1
ATOM 2050 O O . PRO A 1 256 ? -15.164 -22.625 -13.719 1 91.31 256 PRO A O 1
ATOM 2053 N N . GLY A 1 257 ? -14.32 -24.625 -13.992 1 88.44 257 GLY A N 1
ATOM 2054 C CA . GLY A 1 257 ? -13.992 -24.422 -15.391 1 88.44 257 GLY A CA 1
ATOM 2055 C C . GLY A 1 257 ? -13.062 -23.25 -15.625 1 88.44 257 GLY A C 1
ATOM 2056 O O . GLY A 1 257 ? -13.25 -22.484 -16.562 1 88.44 257 GLY A O 1
ATOM 2057 N N . SER A 1 258 ? -12.188 -23.062 -14.82 1 88.44 258 SER A N 1
ATOM 2058 C CA . SER A 1 258 ? -11.281 -21.922 -14.961 1 88.44 258 SER A CA 1
ATOM 2059 C C . SER A 1 258 ? -10.328 -22.125 -16.141 1 88.44 258 SER A C 1
ATOM 2061 O O . SER A 1 258 ? -9.5 -23.031 -16.125 1 88.44 258 SER A O 1
ATOM 2063 N N . ARG A 1 259 ? -10.375 -21.281 -17.109 1 93 259 ARG A N 1
ATOM 2064 C CA . ARG A 1 259 ? -9.5 -21.297 -18.281 1 93 259 ARG A CA 1
ATOM 2065 C C . ARG A 1 259 ? -8.086 -20.844 -17.922 1 93 259 ARG A C 1
ATOM 2067 O O . ARG A 1 259 ? -7.113 -21.297 -18.531 1 93 259 ARG A O 1
ATOM 2074 N N . ILE A 1 260 ? -8.023 -19.938 -16.906 1 96.5 260 ILE A N 1
ATOM 2075 C CA . ILE A 1 260 ? -6.727 -19.391 -16.5 1 96.5 260 ILE A CA 1
ATOM 2076 C C . ILE A 1 260 ? -5.883 -20.5 -15.883 1 96.5 260 ILE A C 1
ATOM 2078 O O . ILE A 1 260 ? -4.695 -20.641 -16.188 1 96.5 260 ILE A O 1
ATOM 2082 N N . SER A 1 261 ? -6.465 -21.297 -15.047 1 96.06 261 SER A N 1
ATOM 2083 C CA . SER A 1 261 ? -5.766 -22.422 -14.422 1 96.06 261 SER A CA 1
ATOM 2084 C C . SER A 1 261 ? -5.293 -23.422 -15.461 1 96.06 261 SER A C 1
ATOM 2086 O O . SER A 1 261 ? -4.156 -23.906 -15.406 1 96.06 261 SER A O 1
ATOM 2088 N N . THR A 1 262 ? -6.145 -23.75 -16.375 1 95.69 262 THR A N 1
ATOM 2089 C CA . THR A 1 262 ? -5.816 -24.688 -17.438 1 95.69 262 THR A CA 1
ATOM 2090 C C . THR A 1 262 ? -4.66 -24.141 -18.297 1 95.69 262 THR A C 1
ATOM 2092 O O . THR A 1 262 ? -3.738 -24.891 -18.625 1 95.69 262 THR A O 1
ATOM 2095 N N . GLU A 1 263 ? -4.738 -22.828 -18.609 1 96.06 263 GLU A N 1
ATOM 2096 C CA . GLU A 1 263 ? -3.686 -22.203 -19.391 1 96.06 263 GLU A CA 1
ATOM 2097 C C . GLU A 1 263 ? -2.34 -22.266 -18.672 1 96.06 263 GLU A C 1
ATOM 2099 O O . GLU A 1 263 ? -1.311 -22.531 -19.297 1 96.06 263 GLU A O 1
ATOM 2104 N N . LEU A 1 264 ? -2.326 -22.031 -17.375 1 97.06 264 LEU A N 1
ATOM 2105 C CA . LEU A 1 264 ? -1.105 -22.078 -16.578 1 97.06 264 LEU A CA 1
ATOM 2106 C C . LEU A 1 264 ? -0.498 -23.484 -16.594 1 97.06 264 LEU A C 1
ATOM 2108 O O . LEU A 1 264 ? 0.718 -23.625 -16.719 1 97.06 264 LEU A O 1
ATOM 2112 N N . ARG A 1 265 ? -1.255 -24.5 -16.531 1 95.88 265 ARG A N 1
ATOM 2113 C CA . ARG A 1 265 ? -0.788 -25.891 -16.406 1 95.88 265 ARG A CA 1
ATOM 2114 C C . ARG A 1 265 ? -0.363 -26.438 -17.766 1 95.88 265 ARG A C 1
ATOM 2116 O O . ARG A 1 265 ? 0.577 -27.234 -17.844 1 95.88 265 ARG A O 1
ATOM 2123 N N . THR A 1 266 ? -0.98 -26 -18.812 1 96.12 266 THR A N 1
ATOM 2124 C CA . THR A 1 266 ? -0.748 -26.594 -20.125 1 96.12 266 THR A CA 1
ATOM 2125 C C . THR A 1 266 ? 0.291 -25.797 -20.906 1 96.12 266 THR A C 1
ATOM 2127 O O . THR A 1 266 ? 1.246 -26.359 -21.438 1 96.12 266 THR A O 1
ATOM 2130 N N . SER A 1 267 ? 0.099 -24.484 -20.938 1 96.56 267 SER A N 1
ATOM 2131 C CA . SER A 1 267 ? 0.92 -23.641 -21.812 1 96.56 267 SER A CA 1
ATOM 2132 C C . SER A 1 267 ? 2.055 -22.984 -21.047 1 96.56 267 SER A C 1
ATOM 2134 O O . SER A 1 267 ? 3.094 -22.641 -21.609 1 96.56 267 SER A O 1
ATOM 2136 N N . TYR A 1 268 ? 1.844 -22.766 -19.75 1 97.38 268 TYR A N 1
ATOM 2137 C CA . TYR A 1 268 ? 2.842 -22.078 -18.953 1 97.38 268 TYR A CA 1
ATOM 2138 C C . TYR A 1 268 ? 3.221 -22.875 -17.719 1 97.38 268 TYR A C 1
ATOM 2140 O O . TYR A 1 268 ? 3.24 -22.359 -16.609 1 97.38 268 TYR A O 1
ATOM 2148 N N . ASN A 1 269 ? 3.525 -24.125 -17.969 1 96.38 269 ASN A N 1
ATOM 2149 C CA . ASN A 1 269 ? 3.797 -25.062 -16.875 1 96.38 269 ASN A CA 1
ATOM 2150 C C . ASN A 1 269 ? 5.023 -24.641 -16.078 1 96.38 269 ASN A C 1
ATOM 2152 O O . ASN A 1 269 ? 5.113 -24.922 -14.883 1 96.38 269 ASN A O 1
ATOM 2156 N N . SER A 1 270 ? 5.961 -23.953 -16.688 1 96.94 270 SER A N 1
ATOM 2157 C CA . SER A 1 270 ? 7.148 -23.469 -15.984 1 96.94 270 SER A CA 1
ATOM 2158 C C . SER A 1 270 ? 6.781 -22.531 -14.836 1 96.94 270 SER A C 1
ATOM 2160 O O . SER A 1 270 ? 7.398 -22.578 -13.773 1 96.94 270 SER A O 1
ATOM 2162 N N . LEU A 1 271 ? 5.801 -21.703 -15.031 1 98.19 271 LEU A N 1
ATOM 2163 C CA . LEU A 1 271 ? 5.34 -20.781 -13.992 1 98.19 271 LEU A CA 1
ATOM 2164 C C . LEU A 1 271 ? 4.656 -21.547 -12.859 1 98.19 271 LEU A C 1
ATOM 2166 O O . LEU A 1 271 ? 4.852 -21.219 -11.688 1 98.19 271 LEU A O 1
ATOM 2170 N N . ALA A 1 272 ? 3.834 -22.531 -13.266 1 97.94 272 ALA A N 1
ATOM 2171 C CA . ALA A 1 272 ? 3.154 -23.359 -12.273 1 97.94 272 ALA A CA 1
ATOM 2172 C C . ALA A 1 272 ? 4.16 -24.109 -11.406 1 97.94 272 ALA A C 1
ATOM 2174 O O . ALA A 1 272 ? 4.051 -24.109 -10.172 1 97.94 272 ALA A O 1
ATOM 2175 N N . LEU A 1 273 ? 5.125 -24.703 -12.023 1 97.5 273 LEU A N 1
ATOM 2176 C CA . LEU A 1 273 ? 6.152 -25.453 -11.312 1 97.5 273 LEU A CA 1
ATOM 2177 C C . LEU A 1 273 ? 6.969 -24.547 -10.406 1 97.5 273 LEU A C 1
ATOM 2179 O O . LEU A 1 273 ? 7.336 -24.922 -9.297 1 97.5 273 LEU A O 1
ATOM 2183 N N . HIS A 1 274 ? 7.285 -23.359 -10.922 1 98.38 274 HIS A N 1
ATOM 2184 C CA . HIS A 1 274 ? 8.023 -22.375 -10.141 1 98.38 274 HIS A CA 1
ATOM 2185 C C . HIS A 1 274 ? 7.27 -22.031 -8.859 1 98.38 274 HIS A C 1
ATOM 2187 O O . HIS A 1 274 ? 7.863 -21.984 -7.777 1 98.38 274 HIS A O 1
ATOM 2193 N N . ALA A 1 275 ? 5.977 -21.688 -8.992 1 98.5 275 ALA A N 1
ATOM 2194 C CA . ALA A 1 275 ? 5.152 -21.328 -7.848 1 98.5 275 ALA A CA 1
ATOM 2195 C C . ALA A 1 275 ? 5.082 -22.469 -6.832 1 98.5 275 ALA A C 1
ATOM 2197 O O . ALA A 1 275 ? 5.203 -22.234 -5.625 1 98.5 275 ALA A O 1
ATOM 2198 N N . GLU A 1 276 ? 4.91 -23.641 -7.277 1 97.56 276 GLU A N 1
ATOM 2199 C CA . GLU A 1 276 ? 4.84 -24.812 -6.41 1 97.56 276 GLU A CA 1
ATOM 2200 C C . GLU A 1 276 ? 6.176 -25.078 -5.723 1 97.56 276 GLU A C 1
ATOM 2202 O O . GLU A 1 276 ? 6.215 -25.516 -4.574 1 97.56 276 GLU A O 1
ATOM 2207 N N . ARG A 1 277 ? 7.219 -24.859 -6.422 1 97.56 277 ARG A N 1
ATOM 2208 C CA . ARG A 1 277 ? 8.547 -24.984 -5.84 1 97.56 277 ARG A CA 1
ATOM 2209 C C . ARG A 1 277 ? 8.727 -24.047 -4.652 1 97.56 277 ARG A C 1
ATOM 2211 O O . ARG A 1 277 ? 9.227 -24.453 -3.602 1 97.56 277 ARG A O 1
ATOM 2218 N N . ILE A 1 278 ? 8.359 -22.781 -4.805 1 98.06 278 ILE A N 1
ATOM 2219 C CA . ILE A 1 278 ? 8.477 -21.797 -3.729 1 98.06 278 ILE A CA 1
ATOM 2220 C C . ILE A 1 278 ? 7.637 -22.25 -2.535 1 98.06 278 ILE A C 1
ATOM 2222 O O . ILE A 1 278 ? 8.07 -22.125 -1.386 1 98.06 278 ILE A O 1
ATOM 2226 N N . LEU A 1 279 ? 6.441 -22.703 -2.834 1 97.38 279 LEU A N 1
ATOM 2227 C CA . LEU A 1 279 ? 5.555 -23.188 -1.784 1 97.38 279 LEU A CA 1
ATOM 2228 C C . LEU A 1 279 ? 6.18 -24.375 -1.051 1 97.38 279 LEU A C 1
ATOM 2230 O O . LEU A 1 279 ? 6.121 -24.453 0.179 1 97.38 279 LEU A O 1
ATOM 2234 N N . GLU A 1 280 ? 6.77 -25.266 -1.757 1 96.12 280 GLU A N 1
ATOM 2235 C CA . GLU A 1 280 ? 7.406 -26.438 -1.173 1 96.12 280 GLU A CA 1
ATOM 2236 C C . GLU A 1 280 ? 8.578 -26.031 -0.282 1 96.12 280 GLU A C 1
ATOM 2238 O O . GLU A 1 280 ? 8.766 -26.594 0.802 1 96.12 280 GLU A O 1
ATOM 2243 N N . ILE A 1 281 ? 9.391 -25.141 -0.782 1 96 281 ILE A N 1
ATOM 2244 C CA . ILE A 1 281 ? 10.523 -24.656 -0.004 1 96 281 ILE A CA 1
ATOM 2245 C C . ILE A 1 281 ? 10.023 -24.047 1.302 1 96 281 ILE A C 1
ATOM 2247 O O . ILE A 1 281 ? 10.609 -24.266 2.363 1 96 281 ILE A O 1
ATOM 2251 N N . ALA A 1 282 ? 8.984 -23.281 1.252 1 95 282 ALA A N 1
ATOM 2252 C CA . ALA A 1 282 ? 8.414 -22.625 2.426 1 95 282 ALA A CA 1
ATOM 2253 C C . ALA A 1 282 ? 7.859 -23.641 3.414 1 95 282 ALA A C 1
ATOM 2255 O O . ALA A 1 282 ? 7.992 -23.469 4.629 1 95 282 ALA A O 1
ATOM 2256 N N . GLN A 1 283 ? 7.273 -24.656 2.918 1 91.19 283 GLN A N 1
ATOM 2257 C CA . GLN A 1 283 ? 6.625 -25.672 3.744 1 91.19 283 GLN A CA 1
ATOM 2258 C C . GLN A 1 283 ? 7.652 -26.578 4.418 1 91.19 283 GLN A C 1
ATOM 2260 O O . GLN A 1 283 ? 7.348 -27.234 5.406 1 91.19 283 GLN A O 1
ATOM 2265 N N . SER A 1 284 ? 8.758 -26.609 3.822 1 87.69 284 SER A N 1
ATOM 2266 C CA . SER A 1 284 ? 9.805 -27.469 4.371 1 87.69 284 SER A CA 1
ATOM 2267 C C . SER A 1 284 ? 10.406 -26.859 5.637 1 87.69 284 SER A C 1
ATOM 2269 O O . SER A 1 284 ? 11.078 -27.562 6.402 1 87.69 284 SER A O 1
ATOM 2271 N N . LYS A 1 285 ? 10.086 -25.641 5.934 1 84.94 285 LYS A N 1
ATOM 2272 C CA . LYS A 1 285 ? 10.609 -24.953 7.105 1 84.94 285 LYS A CA 1
ATOM 2273 C C . LYS A 1 285 ? 9.648 -25.062 8.289 1 84.94 285 LYS A C 1
ATOM 2275 O O . LYS A 1 285 ? 8.5 -25.469 8.125 1 84.94 285 LYS A O 1
ATOM 2280 N N . GLN A 1 286 ? 10.195 -24.75 9.453 1 78.62 286 GLN A N 1
ATOM 2281 C CA . GLN A 1 286 ? 9.359 -24.781 10.648 1 78.62 286 GLN A CA 1
ATOM 2282 C C . GLN A 1 286 ? 8.172 -23.828 10.516 1 78.62 286 GLN A C 1
ATOM 2284 O O . GLN A 1 286 ? 8.352 -22.656 10.18 1 78.62 286 GLN A O 1
ATOM 2289 N N . LEU A 1 287 ? 7.031 -24.344 10.773 1 76.44 287 LEU A N 1
ATOM 2290 C CA . LEU A 1 287 ? 5.816 -23.562 10.562 1 76.44 287 LEU A CA 1
ATOM 2291 C C . LEU A 1 287 ? 5.527 -22.672 11.773 1 76.44 287 LEU A C 1
ATOM 2293 O O . LEU A 1 287 ? 5.82 -23.047 12.906 1 76.44 287 LEU A O 1
ATOM 2297 N N . ALA A 1 288 ? 5.004 -21.547 11.477 1 77.31 288 ALA A N 1
ATOM 2298 C CA . ALA A 1 288 ? 4.605 -20.625 12.539 1 77.31 288 ALA A CA 1
ATOM 2299 C C . ALA A 1 288 ? 3.355 -21.125 13.258 1 77.31 288 ALA A C 1
ATOM 2301 O O . ALA A 1 288 ? 2.436 -21.641 12.633 1 77.31 288 ALA A O 1
ATOM 2302 N N . PRO A 1 289 ? 3.357 -20.984 14.586 1 72.25 289 PRO A N 1
ATOM 2303 C CA . PRO A 1 289 ? 2.121 -21.312 15.305 1 72.25 289 PRO A CA 1
ATOM 2304 C C . PRO A 1 289 ? 0.997 -20.328 15.023 1 72.25 289 PRO A C 1
ATOM 2306 O O . PRO A 1 289 ? 1.256 -19.141 14.797 1 72.25 289 PRO A O 1
ATOM 2309 N N . THR A 1 290 ? -0.181 -20.859 14.867 1 70.44 290 THR A N 1
ATOM 2310 C CA . THR A 1 290 ? -1.36 -20.016 14.742 1 70.44 290 THR A CA 1
ATOM 2311 C C . THR A 1 290 ? -1.904 -19.641 16.109 1 70.44 290 THR A C 1
ATOM 2313 O O . THR A 1 290 ? -2.143 -20.5 16.953 1 70.44 290 THR A O 1
ATOM 2316 N N . LEU A 1 291 ? -1.811 -18.344 16.422 1 65.69 291 LEU A N 1
ATOM 2317 C CA . LEU A 1 291 ? -2.387 -17.875 17.672 1 65.69 291 LEU A CA 1
ATOM 2318 C C . LEU A 1 291 ? -3.902 -17.734 17.562 1 65.69 291 LEU A C 1
ATOM 2320 O O . LEU A 1 291 ? -4.414 -17.203 16.578 1 65.69 291 LEU A O 1
ATOM 2324 N N . GLU A 1 292 ? -4.648 -18.734 18.109 1 53.62 292 GLU A N 1
ATOM 2325 C CA . GLU A 1 292 ? -6.105 -18.719 18.062 1 53.62 292 GLU A CA 1
ATOM 2326 C C . GLU A 1 292 ? -6.66 -17.406 18.594 1 53.62 292 GLU A C 1
ATOM 2328 O O . GLU A 1 292 ? -6.277 -16.938 19.672 1 53.62 292 GLU A O 1
ATOM 2333 N N . THR A 1 293 ? -6.773 -16.531 17.75 1 51.09 293 THR A N 1
ATOM 2334 C CA . THR A 1 293 ? -7.617 -15.461 18.266 1 51.09 293 THR A CA 1
ATOM 2335 C C . THR A 1 293 ? -9 -15.992 18.641 1 51.09 293 THR A C 1
ATOM 2337 O O . THR A 1 293 ? -9.531 -16.875 17.969 1 51.09 293 THR A O 1
ATOM 2340 N N . PRO A 1 294 ? -9.5 -15.781 19.891 1 41.88 294 PRO A N 1
ATOM 2341 C CA . PRO A 1 294 ? -10.789 -16.344 20.312 1 41.88 294 PRO A CA 1
ATOM 2342 C C . PRO A 1 294 ? -11.789 -16.438 19.156 1 41.88 294 PRO A C 1
ATOM 2344 O O . PRO A 1 294 ? -12.797 -17.141 19.266 1 41.88 294 PRO A O 1
ATOM 2347 N N . THR A 1 295 ? -11.75 -15.664 18.297 1 41.16 295 THR A N 1
ATOM 2348 C CA . THR A 1 295 ? -12.938 -15.758 17.453 1 41.16 295 THR A CA 1
ATOM 2349 C C . THR A 1 295 ? -12.758 -16.844 16.391 1 41.16 295 THR A C 1
ATOM 2351 O O . THR A 1 295 ? -13.703 -17.562 16.062 1 41.16 295 THR A O 1
ATOM 2354 N N . VAL A 1 296 ? -11.789 -16.656 15.383 1 41.53 296 VAL A N 1
ATOM 2355 C CA . VAL A 1 296 ? -11.906 -17.422 14.148 1 41.53 296 VAL A CA 1
ATOM 2356 C C . VAL A 1 296 ? -11.062 -18.688 14.242 1 41.53 296 VAL A C 1
ATOM 2358 O O . VAL A 1 296 ? -9.945 -18.672 14.773 1 41.53 296 VAL A O 1
ATOM 2361 N N . ARG A 1 297 ? -11.547 -19.938 13.969 1 35.62 297 ARG A N 1
ATOM 2362 C CA . ARG A 1 297 ? -10.984 -21.281 13.914 1 35.62 297 ARG A CA 1
ATOM 2363 C C . ARG A 1 297 ? -9.68 -21.297 13.125 1 35.62 297 ARG A C 1
ATOM 2365 O O . ARG A 1 297 ? -9.648 -20.906 11.953 1 35.62 297 ARG A O 1
ATOM 2372 N N . SER A 1 298 ? -8.406 -21.266 13.688 1 42.62 298 SER A N 1
ATOM 2373 C CA . SER A 1 298 ? -7.012 -21.172 13.258 1 42.62 298 SER A CA 1
ATOM 2374 C C . SER A 1 298 ? -6.602 -22.406 12.445 1 42.62 298 SER A C 1
ATOM 2376 O O . SER A 1 298 ? -6.395 -23.484 13.008 1 42.62 298 SER A O 1
ATOM 2378 N N . SER A 1 299 ? -6.965 -22.656 11.273 1 40.59 299 SER A N 1
ATOM 2379 C CA . SER A 1 299 ? -6.688 -23.828 10.438 1 40.59 299 SER A CA 1
ATOM 2380 C C . SER A 1 299 ? -5.297 -23.75 9.82 1 40.59 299 SER A C 1
ATOM 2382 O O . SER A 1 299 ? -4.91 -24.609 9.031 1 40.59 299 SER A O 1
ATOM 2384 N N . LEU A 1 300 ? -4.391 -22.797 10.141 1 45.78 300 LEU A N 1
ATOM 2385 C CA . LEU A 1 300 ? -3.188 -22.672 9.32 1 45.78 300 LEU A CA 1
ATOM 2386 C C . LEU A 1 300 ? -2.275 -23.891 9.516 1 45.78 300 LEU A C 1
ATOM 2388 O O . LEU A 1 300 ? -1.728 -24.422 8.547 1 45.78 300 LEU A O 1
ATOM 2392 N N . SER A 1 301 ? -2.047 -24.281 10.805 1 41.72 301 SER A N 1
ATOM 2393 C CA . SER A 1 301 ? -1.172 -25.422 11.062 1 41.72 301 SER A CA 1
ATOM 2394 C C . SER A 1 301 ? -1.633 -26.656 10.297 1 41.72 301 SER A C 1
ATOM 2396 O O . SER A 1 301 ? -0.81 -27.422 9.805 1 41.72 301 SER A O 1
ATOM 2398 N N . ALA A 1 302 ? -2.898 -26.75 10.148 1 42 302 ALA A N 1
ATOM 2399 C CA . ALA A 1 302 ? -3.439 -27.938 9.484 1 42 302 ALA A CA 1
ATOM 2400 C C . ALA A 1 302 ? -3.139 -27.906 7.988 1 42 302 ALA A C 1
ATOM 2402 O O . ALA A 1 302 ? -2.844 -28.953 7.395 1 42 302 ALA A O 1
ATOM 2403 N N . VAL A 1 303 ? -3.133 -26.734 7.492 1 42.62 303 VAL A N 1
ATOM 2404 C CA . VAL A 1 303 ? -2.912 -26.625 6.051 1 42.62 303 VAL A CA 1
ATOM 2405 C C . VAL A 1 303 ? -1.448 -26.922 5.73 1 42.62 303 VAL A C 1
ATOM 2407 O O . VAL A 1 303 ? -1.148 -27.688 4.816 1 42.62 303 VAL A O 1
ATOM 2410 N N . PHE A 1 304 ? -0.596 -26.375 6.43 1 49.97 304 PHE A N 1
ATOM 2411 C CA . PHE A 1 304 ? 0.809 -26.656 6.168 1 49.97 304 PHE A CA 1
ATOM 2412 C C . PHE A 1 304 ? 1.138 -28.109 6.527 1 49.97 304 PHE A C 1
ATOM 2414 O O . PHE A 1 304 ? 1.923 -28.766 5.836 1 49.97 304 PHE A O 1
ATOM 2421 N N . ASN A 1 305 ? 0.62 -28.641 7.598 1 42.66 305 ASN A N 1
ATOM 2422 C CA . ASN A 1 305 ? 0.798 -30.047 7.961 1 42.66 305 ASN A CA 1
ATOM 2423 C C . ASN A 1 305 ? 0.135 -30.969 6.949 1 42.66 305 ASN A C 1
ATOM 2425 O O . ASN A 1 305 ? 0.669 -32.031 6.633 1 42.66 305 ASN A O 1
ATOM 2429 N N . SER A 1 306 ? -0.978 -30.641 6.531 1 41.94 306 SER A N 1
ATOM 2430 C CA . SER A 1 306 ? -1.645 -31.469 5.543 1 41.94 306 SER A CA 1
ATOM 2431 C C . SER A 1 306 ? -0.894 -31.469 4.215 1 41.94 306 SER A C 1
ATOM 2433 O O . SER A 1 306 ? -1.001 -32.406 3.432 1 41.94 306 SER A O 1
ATOM 2435 N N . TRP A 1 307 ? -0.151 -30.391 4.039 1 42.28 307 TRP A N 1
ATOM 2436 C CA . TRP A 1 307 ? 0.63 -30.328 2.811 1 42.28 307 TRP A CA 1
ATOM 2437 C C . TRP A 1 307 ? 1.777 -31.344 2.842 1 42.28 307 TRP A C 1
ATOM 2439 O O . TRP A 1 307 ? 2.234 -31.797 1.794 1 42.28 307 TRP A O 1
ATOM 2449 N N . ARG A 1 308 ? 2.293 -31.781 3.904 1 36.31 308 ARG A N 1
ATOM 2450 C CA . ARG A 1 308 ? 3.363 -32.781 4.012 1 36.31 308 ARG A CA 1
ATOM 2451 C C . ARG A 1 308 ? 2.889 -34.156 3.549 1 36.31 308 ARG A C 1
ATOM 2453 O O . ARG A 1 308 ? 3.682 -34.938 3.045 1 36.31 308 ARG A O 1
ATOM 2460 N N . LYS A 1 309 ? 1.736 -34.531 3.914 1 36.84 309 LYS A N 1
ATOM 2461 C CA . LYS A 1 309 ? 1.45 -35.969 3.768 1 36.84 309 LYS A CA 1
ATOM 2462 C C . LYS A 1 309 ? 1.364 -36.344 2.295 1 36.84 309 LYS A C 1
ATOM 2464 O O . LYS A 1 309 ? 1.805 -37.438 1.912 1 36.84 309 LYS A O 1
ATOM 2469 N N . GLU A 1 310 ? 0.645 -35.656 1.469 1 34.97 310 GLU A N 1
ATOM 2470 C CA . GLU A 1 310 ? 0.135 -36.375 0.304 1 34.97 310 GLU A CA 1
ATOM 2471 C C . GLU A 1 310 ? 1.112 -36.281 -0.865 1 34.97 310 GLU A C 1
ATOM 2473 O O . GLU A 1 310 ? 0.843 -35.594 -1.86 1 34.97 310 GLU A O 1
ATOM 2478 N N . THR A 1 311 ? 2.34 -36.156 -0.578 1 35.31 311 THR A N 1
ATOM 2479 C CA . THR A 1 311 ? 3.162 -36.125 -1.781 1 35.31 311 THR A CA 1
ATOM 2480 C C . THR A 1 311 ? 3.104 -37.469 -2.508 1 35.31 311 THR A C 1
ATOM 2482 O O . THR A 1 311 ? 3.607 -37.594 -3.625 1 35.31 311 THR A O 1
ATOM 2485 N N . ASN A 1 312 ? 2.936 -38.625 -1.774 1 29.86 312 ASN A N 1
ATOM 2486 C CA . ASN A 1 312 ? 3.301 -39.906 -2.359 1 29.86 312 ASN A CA 1
ATOM 2487 C C . ASN A 1 312 ? 2.279 -40.375 -3.402 1 29.86 312 ASN A C 1
ATOM 2489 O O . ASN A 1 312 ? 2.281 -41.531 -3.816 1 29.86 312 ASN A O 1
ATOM 2493 N N . VAL A 1 313 ? 1.168 -39.625 -3.512 1 30.33 313 VAL A N 1
ATOM 2494 C CA . VAL A 1 313 ? 0.096 -40.375 -4.148 1 30.33 313 VAL A CA 1
ATOM 2495 C C . VAL A 1 313 ? 0.434 -40.625 -5.617 1 30.33 313 VAL A C 1
ATOM 2497 O O . VAL A 1 313 ? -0.084 -41.531 -6.234 1 30.33 313 VAL A O 1
ATOM 2500 N N . PHE A 1 314 ? 1.145 -39.594 -6.234 1 31.56 314 PHE A N 1
ATOM 2501 C CA . PHE A 1 314 ? 1.071 -39.781 -7.68 1 31.56 314 PHE A CA 1
ATOM 2502 C C . PHE A 1 314 ? 2.049 -40.875 -8.125 1 31.56 314 PHE A C 1
ATOM 2504 O O . PHE A 1 314 ? 2.193 -41.125 -9.328 1 31.56 314 PHE A O 1
ATOM 2511 N N . ALA A 1 315 ? 2.994 -41.219 -7.223 1 27.5 315 ALA A N 1
ATOM 2512 C CA . ALA A 1 315 ? 4.055 -42 -7.859 1 27.5 315 ALA A CA 1
ATOM 2513 C C . ALA A 1 315 ? 3.541 -43.375 -8.305 1 27.5 315 ALA A C 1
ATOM 2515 O O . ALA A 1 315 ? 3.967 -43.875 -9.344 1 27.5 315 ALA A O 1
ATOM 2516 N N . GLN A 1 316 ? 2.895 -44.125 -7.309 1 25.95 316 GLN A N 1
ATOM 2517 C CA . GLN A 1 316 ? 3.223 -45.562 -7.301 1 25.95 316 GLN A CA 1
ATOM 2518 C C . GLN A 1 316 ? 2.49 -46.281 -8.414 1 25.95 316 GLN A C 1
ATOM 2520 O O . GLN A 1 316 ? 2.594 -47.531 -8.531 1 25.95 316 GLN A O 1
ATOM 2525 N N . GLU A 1 317 ? 1.367 -45.781 -8.945 1 27.52 317 GLU A N 1
ATOM 2526 C CA . GLU A 1 317 ? 0.464 -46.875 -9.297 1 27.52 317 GLU A CA 1
ATOM 2527 C C . GLU A 1 317 ? 1.022 -47.719 -10.445 1 27.52 317 GLU A C 1
ATOM 2529 O O . GLU A 1 317 ? 0.541 -47.625 -11.57 1 27.52 317 GLU A O 1
ATOM 2534 N N . ASN A 1 318 ? 2.344 -47.656 -10.656 1 25.44 318 ASN A N 1
ATOM 2535 C CA . ASN A 1 318 ? 2.65 -48.281 -11.93 1 25.44 318 ASN A CA 1
ATOM 2536 C C . ASN A 1 318 ? 2.213 -49.75 -11.945 1 25.44 318 ASN A C 1
ATOM 2538 O O . ASN A 1 318 ? 2.277 -50.406 -12.977 1 25.44 318 ASN A O 1
ATOM 2542 N N . ASP A 1 319 ? 2.51 -50.469 -10.812 1 25.52 319 ASP A N 1
ATOM 2543 C CA . ASP A 1 319 ? 2.863 -51.844 -11.07 1 25.52 319 ASP A CA 1
ATOM 2544 C C . ASP A 1 319 ? 1.626 -52.688 -11.422 1 25.52 319 ASP A C 1
ATOM 2546 O O . ASP A 1 319 ? 0.79 -52.969 -10.562 1 25.52 319 ASP A O 1
ATOM 2550 N N . LYS A 1 320 ? 1.028 -52.594 -12.57 1 26.77 320 LYS A N 1
ATOM 2551 C CA . LYS A 1 320 ? -0.16 -53.25 -13.086 1 26.77 320 LYS A CA 1
ATOM 2552 C C . LYS A 1 320 ? -0.004 -54.781 -13.023 1 26.77 320 LYS A C 1
ATOM 2554 O O . LYS A 1 320 ? 0.655 -55.375 -13.883 1 26.77 320 LYS A O 1
ATOM 2559 N N . THR A 1 321 ? 0.281 -55.344 -11.812 1 26.23 321 THR A N 1
ATOM 2560 C CA . THR A 1 321 ? 0.46 -56.781 -11.875 1 26.23 321 THR A CA 1
ATOM 2561 C C . THR A 1 321 ? -0.749 -57.438 -12.523 1 26.23 321 THR A C 1
ATOM 2563 O O . THR A 1 321 ? -1.886 -57 -12.32 1 26.23 321 THR A O 1
ATOM 2566 N N . PRO A 1 322 ? -0.596 -58.406 -13.453 1 28.84 322 PRO A N 1
ATOM 2567 C CA . PRO A 1 322 ? -1.537 -59.094 -14.328 1 28.84 322 PRO A CA 1
ATOM 2568 C C . PRO A 1 322 ? -2.598 -59.875 -13.562 1 28.84 322 PRO A C 1
ATOM 2570 O O . PRO A 1 322 ? -2.262 -60.75 -12.75 1 28.84 322 PRO A O 1
ATOM 2573 N N . PRO A 1 323 ? -3.641 -59.125 -12.891 1 27.92 323 PRO A N 1
ATOM 2574 C CA . PRO A 1 323 ? -4.559 -59.844 -12.008 1 27.92 323 PRO A CA 1
ATOM 2575 C C . PRO A 1 323 ? -5.074 -61.156 -12.633 1 27.92 323 PRO A C 1
ATOM 2577 O O . PRO A 1 323 ? -5.309 -61.219 -13.836 1 27.92 323 PRO A O 1
ATOM 2580 N N . THR A 1 324 ? -4.691 -62.25 -12.062 1 24.77 324 THR A N 1
ATOM 2581 C CA . THR A 1 324 ? -4.996 -63.656 -12.273 1 24.77 324 THR A CA 1
ATOM 2582 C C . THR A 1 324 ? -6.496 -63.875 -12.422 1 24.77 324 THR A C 1
ATOM 2584 O O . THR A 1 324 ? -7.289 -63.281 -11.672 1 24.77 324 THR A O 1
ATOM 2587 N N . LYS A 1 325 ? -6.973 -64.562 -13.477 1 25.62 325 LYS A N 1
ATOM 2588 C CA . LYS A 1 325 ? -8.242 -64.875 -14.133 1 25.62 325 LYS A CA 1
ATOM 2589 C C . LYS A 1 325 ? -9.195 -65.562 -13.188 1 25.62 325 LYS A C 1
ATOM 2591 O O . LYS A 1 325 ? -10.195 -66.188 -13.633 1 25.62 325 LYS A O 1
ATOM 2596 N N . SER A 1 326 ? -8.844 -65.562 -11.836 1 22.28 326 SER A N 1
ATOM 2597 C CA . SER A 1 326 ? -9.5 -66.688 -11.148 1 22.28 326 SER A CA 1
ATOM 2598 C C . SER A 1 326 ? -11 -66.688 -11.438 1 22.28 326 SER A C 1
ATOM 2600 O O . SER A 1 326 ? -11.57 -65.688 -11.844 1 22.28 326 SER A O 1
ATOM 2602 N N . ASN A 1 327 ? -11.641 -67.812 -11.109 1 21.81 327 ASN A N 1
ATOM 2603 C CA . ASN A 1 327 ? -12.852 -68.625 -11.328 1 21.81 327 ASN A CA 1
ATOM 2604 C C . ASN A 1 327 ? -14.07 -67.938 -10.703 1 21.81 327 ASN A C 1
ATOM 2606 O O . ASN A 1 327 ? -14.211 -67.938 -9.477 1 21.81 327 ASN A O 1
ATOM 2610 N N . PHE A 1 328 ? -14.375 -66.75 -11.227 1 21 328 PHE A N 1
ATOM 2611 C CA . PHE A 1 328 ? -15.586 -66.062 -10.773 1 21 328 PHE A CA 1
ATOM 2612 C C . PHE A 1 328 ? -16.781 -67 -10.82 1 21 328 PHE A C 1
ATOM 2614 O O . PHE A 1 328 ? -17.578 -67 -11.758 1 21 328 PHE A O 1
ATOM 2621 N N . ALA A 1 329 ? -16.5 -68.188 -10.391 1 19.94 329 ALA A N 1
ATOM 2622 C CA . ALA A 1 329 ? -17.547 -69.25 -10.469 1 19.94 329 ALA A CA 1
ATOM 2623 C C . ALA A 1 329 ? -18.906 -68.625 -10.062 1 19.94 329 ALA A C 1
ATOM 2625 O O . ALA A 1 329 ? -19.906 -68.875 -10.734 1 19.94 329 ALA A O 1
ATOM 2626 N N . ALA A 1 330 ? -19.062 -68.562 -8.742 1 18.88 330 ALA A N 1
ATOM 2627 C CA . ALA A 1 330 ? -20.141 -69.312 -8.07 1 18.88 330 ALA A CA 1
ATOM 2628 C C . ALA A 1 330 ? -21.469 -68.562 -8.195 1 18.88 330 ALA A C 1
ATOM 2630 O O . ALA A 1 330 ? -22.516 -69.188 -8.328 1 18.88 330 ALA A O 1
ATOM 2631 N N . LYS A 1 331 ? -21.469 -67.438 -7.438 1 20.98 331 LYS A N 1
ATOM 2632 C CA . LYS A 1 331 ? -22.734 -67.188 -6.727 1 20.98 331 LYS A CA 1
ATOM 2633 C C . LYS A 1 331 ? -23.828 -66.75 -7.688 1 20.98 331 LYS A C 1
ATOM 2635 O O . LYS A 1 331 ? -23.828 -65.625 -8.141 1 20.98 331 LYS A O 1
ATOM 2640 N N . TYR A 1 332 ? -24.203 -67.625 -8.547 1 20.77 332 TYR A N 1
ATOM 2641 C CA . TYR A 1 332 ? -25.203 -67.562 -9.617 1 20.77 332 TYR A CA 1
ATOM 2642 C C . TYR A 1 332 ? -26.531 -67.062 -9.094 1 20.77 332 TYR A C 1
ATOM 2644 O O . TYR A 1 332 ? -27.5 -66.938 -9.852 1 20.77 332 TYR A O 1
ATOM 2652 N N . GLY A 1 333 ? -26.719 -67.375 -7.699 1 17.84 333 GLY A N 1
ATOM 2653 C CA . GLY A 1 333 ? -28.047 -67.938 -7.496 1 17.84 333 GLY A CA 1
ATOM 2654 C C . GLY A 1 333 ? -29.141 -67 -8.031 1 17.84 333 GLY A C 1
ATOM 2655 O O . GLY A 1 333 ? -30.031 -67.5 -8.758 1 17.84 333 GLY A O 1
ATOM 2656 N N . LYS A 1 334 ? -29.531 -66.188 -7.027 1 20.67 334 LYS A N 1
ATOM 2657 C CA . LYS A 1 334 ? -30.938 -66 -6.707 1 20.67 334 LYS A CA 1
ATOM 2658 C C . LYS A 1 334 ? -31.625 -65.188 -7.773 1 20.67 334 LYS A C 1
ATOM 2660 O O . LYS A 1 334 ? -31.203 -64 -8.039 1 20.67 334 LYS A O 1
ATOM 2665 N N . TRP A 1 335 ? -32.406 -65.75 -8.602 1 20.27 335 TRP A N 1
ATOM 2666 C CA . TRP A 1 335 ? -33.188 -65.812 -9.828 1 20.27 335 TRP A CA 1
ATOM 2667 C C . TRP A 1 335 ? -34.094 -64.625 -9.953 1 20.27 335 TRP A C 1
ATOM 2669 O O . TRP A 1 335 ? -34.031 -63.875 -10.938 1 20.27 335 TRP A O 1
ATOM 2679 N N . MET A 1 336 ? -35.406 -65 -9.977 1 19 336 MET A N 1
ATOM 2680 C CA . MET A 1 336 ? -36.531 -64.875 -10.898 1 19 336 MET A CA 1
ATOM 2681 C C . MET A 1 336 ? -37.375 -63.656 -10.586 1 19 336 MET A C 1
ATOM 2683 O O . MET A 1 336 ? -38.562 -63.594 -10.992 1 19 336 MET A O 1
ATOM 2687 N N . PHE A 1 337 ? -37.031 -62.906 -9.562 1 19.59 337 PHE A N 1
ATOM 2688 C CA . PHE A 1 337 ? -38.219 -62.188 -9.117 1 19.59 337 PHE A CA 1
ATOM 2689 C C . PHE A 1 337 ? -38.812 -61.375 -10.25 1 19.59 337 PHE A C 1
ATOM 2691 O O . PHE A 1 337 ? -38.219 -60.375 -10.664 1 19.59 337 PHE A O 1
ATOM 2698 N N . GLY A 1 338 ? -39.469 -62.062 -11.164 1 20.19 338 GLY A N 1
ATOM 2699 C CA . GLY A 1 338 ? -40.125 -61.781 -12.43 1 20.19 338 GLY A CA 1
ATOM 2700 C C . GLY A 1 338 ? -40.906 -60.5 -12.422 1 20.19 338 GLY A C 1
ATOM 2701 O O . GLY A 1 338 ? -40.969 -59.812 -11.398 1 20.19 338 GLY A O 1
ATOM 2702 N N . LEU A 1 339 ? -42.25 -60.656 -12.961 1 20.55 339 LEU A N 1
ATOM 2703 C CA . LEU A 1 339 ? -43.219 -60.219 -13.945 1 20.55 339 LEU A CA 1
ATOM 2704 C C . LEU A 1 339 ? -44.156 -59.156 -13.336 1 20.55 339 LEU A C 1
ATOM 2706 O O . LEU A 1 339 ? -45.219 -58.906 -13.867 1 20.55 339 LEU A O 1
ATOM 2710 N N . VAL A 1 340 ? -43.812 -58.531 -12.25 1 21.11 340 VAL A N 1
ATOM 2711 C CA . VAL A 1 340 ? -44.969 -57.812 -11.711 1 21.11 340 VAL A CA 1
ATOM 2712 C C . VAL A 1 340 ? -45.562 -56.938 -12.789 1 21.11 340 VAL A C 1
ATOM 2714 O O . VAL A 1 340 ? -45.031 -55.875 -13.102 1 21.11 340 VAL A O 1
ATOM 2717 N N . ALA A 1 341 ? -46 -57.562 -13.914 1 22.78 341 ALA A N 1
ATOM 2718 C CA . ALA A 1 341 ? -46.719 -57.062 -15.086 1 22.78 341 ALA A CA 1
ATOM 2719 C C . ALA A 1 341 ? -47.812 -56.062 -14.68 1 22.78 341 ALA A C 1
ATOM 2721 O O . ALA A 1 341 ? -47.938 -54.969 -15.258 1 22.78 341 ALA A O 1
ATOM 2722 N N . GLY A 1 342 ? -49.094 -56.656 -14.242 1 20.09 342 GLY A N 1
ATOM 2723 C CA . GLY A 1 342 ? -50.406 -56.625 -14.836 1 20.09 342 GLY A CA 1
ATOM 2724 C C . GLY A 1 342 ? -51.125 -55.312 -14.617 1 20.09 342 GLY A C 1
ATOM 2725 O O . GLY A 1 342 ? -50.656 -54.469 -13.859 1 20.09 342 GLY A O 1
ATOM 2726 N N . VAL A 1 343 ? -52.562 -55.312 -14.336 1 21.8 343 VAL A N 1
ATOM 2727 C CA . VAL A 1 343 ? -53.906 -55.062 -14.828 1 21.8 343 VAL A CA 1
ATOM 2728 C C . VAL A 1 343 ? -54.406 -53.719 -14.312 1 21.8 343 VAL A C 1
ATOM 2730 O O . VAL A 1 343 ? -54.812 -52.844 -15.094 1 21.8 343 VAL A O 1
ATOM 2733 N N . GLY A 1 344 ? -55.75 -53.656 -13.727 1 20.72 344 GLY A N 1
ATOM 2734 C CA . GLY A 1 344 ? -57.094 -53.188 -13.922 1 20.72 344 GLY A CA 1
ATOM 2735 C C . GLY A 1 344 ? -57.312 -51.781 -13.383 1 20.72 344 GLY A C 1
ATOM 2736 O O . GLY A 1 344 ? -56.531 -51.281 -12.586 1 20.72 344 GLY A O 1
ATOM 2737 N N . SER A 1 345 ? -58.531 -51.094 -13.906 1 21.97 345 SER A N 1
ATOM 2738 C CA . SER A 1 345 ? -59.406 -49.969 -14.312 1 21.97 345 SER A CA 1
ATOM 2739 C C . SER A 1 345 ? -59.906 -49.188 -13.102 1 21.97 345 SER A C 1
ATOM 2741 O O . SER A 1 345 ? -60.625 -48.188 -13.25 1 21.97 345 SER A O 1
ATOM 2743 N N . LEU A 1 346 ? -59.906 -49.781 -11.969 1 20.97 346 LEU A N 1
ATOM 2744 C CA . LEU A 1 346 ? -61 -49.344 -11.125 1 20.97 346 LEU A CA 1
ATOM 2745 C C . LEU A 1 346 ? -60.812 -47.906 -10.672 1 20.97 346 LEU A C 1
ATOM 2747 O O . LEU A 1 346 ? -61.781 -47.156 -10.516 1 20.97 346 LEU A O 1
ATOM 2751 N N . ALA A 1 347 ? -59.688 -47.531 -10.242 1 19.81 347 ALA A N 1
ATOM 2752 C CA . ALA A 1 347 ? -59.938 -46.469 -9.258 1 19.81 347 ALA A CA 1
ATOM 2753 C C . ALA A 1 347 ? -60.281 -45.156 -9.938 1 19.81 347 ALA A C 1
ATOM 2755 O O . ALA A 1 347 ? -59.375 -44.344 -10.195 1 19.81 347 ALA A O 1
ATOM 2756 N N . TYR A 1 348 ? -60.875 -45.25 -11.211 1 22.97 348 TYR A N 1
ATOM 2757 C CA . TYR A 1 348 ? -61.406 -44.125 -11.961 1 22.97 348 TYR A CA 1
ATOM 2758 C C . TYR A 1 348 ? -62.375 -43.344 -11.109 1 22.97 348 TYR A C 1
ATOM 2760 O O . TYR A 1 348 ? -63 -42.375 -11.594 1 22.97 348 TYR A O 1
ATOM 2768 N N . LEU A 1 349 ? -62.719 -43.938 -9.93 1 21.69 349 LEU A N 1
ATOM 2769 C CA . LEU A 1 349 ? -63.938 -43.469 -9.25 1 21.69 349 LEU A CA 1
ATOM 2770 C C . LEU A 1 349 ? -64 -41.938 -9.297 1 21.69 349 LEU A C 1
ATOM 2772 O O . LEU A 1 349 ? -65.062 -41.375 -9.672 1 21.69 349 LEU A O 1
ATOM 2776 N N . ILE A 1 350 ? -63.812 -41.406 -8.141 1 22.62 350 ILE A N 1
ATOM 2777 C CA . ILE A 1 350 ? -64.625 -40.469 -7.352 1 22.62 350 ILE A CA 1
ATOM 2778 C C . ILE A 1 350 ? -64.188 -39.031 -7.707 1 22.62 350 ILE A C 1
ATOM 2780 O O . ILE A 1 350 ? -64.938 -38.062 -7.363 1 22.62 350 ILE A O 1
ATOM 2784 N N . VAL A 1 351 ? -63.062 -38.812 -8.352 1 20.89 351 VAL A N 1
ATOM 2785 C CA . VAL A 1 351 ? -63.125 -37.375 -8.453 1 20.89 351 VAL A CA 1
ATOM 2786 C C . VAL A 1 351 ? -64.188 -36.969 -9.477 1 20.89 351 VAL A C 1
ATOM 2788 O O . VAL A 1 351 ? -64.438 -35.781 -9.703 1 20.89 351 VAL A O 1
ATOM 2791 N N . THR A 1 352 ? -64.625 -37.906 -10.445 1 25.27 352 THR A N 1
ATOM 2792 C CA . THR A 1 352 ? -65.438 -37.125 -11.391 1 25.27 352 THR A CA 1
ATOM 2793 C C . THR A 1 352 ? -66.75 -36.719 -10.773 1 25.27 352 THR A C 1
ATOM 2795 O O . THR A 1 352 ? -67.688 -36.219 -11.469 1 25.27 352 THR A O 1
ATOM 2798 N N . GLY A 1 353 ? -67.312 -36.969 -9.555 1 21.75 353 GLY A N 1
ATOM 2799 C CA . GLY A 1 353 ? -68.75 -37.094 -9.367 1 21.75 353 GLY A CA 1
ATOM 2800 C C . GLY A 1 353 ? -69.5 -35.906 -9.898 1 21.75 353 GLY A C 1
ATOM 2801 O O . GLY A 1 353 ? -70.75 -35.812 -9.695 1 21.75 353 GLY A O 1
ATOM 2802 N N . ILE A 1 354 ? -69.188 -34.656 -9.555 1 24.44 354 ILE A N 1
ATOM 2803 C CA . ILE A 1 354 ? -70.312 -33.75 -9.469 1 24.44 354 ILE A CA 1
ATOM 2804 C C . ILE A 1 354 ? -70.938 -33.594 -10.844 1 24.44 354 ILE A C 1
ATOM 2806 O O . ILE A 1 354 ? -70.312 -33.125 -11.789 1 24.44 354 ILE A O 1
ATOM 2810 N N . VAL A 1 355 ? -72.188 -34.188 -11.148 1 23.97 355 VAL A N 1
ATOM 2811 C CA . VAL A 1 355 ? -73.25 -34.5 -12.07 1 23.97 355 VAL A CA 1
ATOM 2812 C C . VAL A 1 355 ? -74 -33.219 -12.484 1 23.97 355 VAL A C 1
ATOM 2814 O O . VAL A 1 355 ? -74.625 -33.188 -13.523 1 23.97 355 VAL A O 1
ATOM 2817 N N . SER A 1 356 ? -74.062 -31.922 -12.07 1 21.66 356 SER A N 1
ATOM 2818 C CA . SER A 1 356 ? -75.438 -31.406 -12.312 1 21.66 356 SER A CA 1
ATOM 2819 C C . SER A 1 356 ? -75.75 -31.453 -13.797 1 21.66 356 SER A C 1
ATOM 2821 O O . SER A 1 356 ? -74.938 -31.125 -14.648 1 21.66 356 SER A O 1
ATOM 2823 N N . ILE A 1 357 ? -76.875 -32.031 -14.211 1 21 357 ILE A N 1
ATOM 2824 C CA . ILE A 1 357 ? -77.75 -32.406 -15.289 1 21 357 ILE A CA 1
ATOM 2825 C C . ILE A 1 357 ? -78.188 -31.156 -16.078 1 21 357 ILE A C 1
ATOM 2827 O O . ILE A 1 357 ? -78.062 -31.109 -17.297 1 21 357 ILE A O 1
ATOM 2831 N N . GLN A 1 358 ? -79.188 -30.297 -15.688 1 20.98 358 GLN A N 1
ATOM 2832 C CA . GLN A 1 358 ? -80.5 -30.453 -16.266 1 20.98 358 GLN A CA 1
ATOM 2833 C C . GLN A 1 358 ? -80.688 -29.641 -17.547 1 20.98 358 GLN A C 1
ATOM 2835 O O . GLN A 1 358 ? -79.812 -28.781 -17.844 1 20.98 358 GLN A O 1
ATOM 2840 N N . ASN A 1 359 ? -81.812 -28.797 -17.781 1 20.12 359 ASN A N 1
ATOM 2841 C CA . ASN A 1 359 ? -82.875 -28.641 -18.812 1 20.12 359 ASN A CA 1
ATOM 2842 C C . ASN A 1 359 ? -82.5 -27.484 -19.766 1 20.12 359 ASN A C 1
ATOM 2844 O O . ASN A 1 359 ? -83.25 -27.234 -20.703 1 20.12 359 ASN A O 1
ATOM 2848 N N . VAL A 1 360 ? -81.375 -26.781 -19.75 1 22.45 360 VAL A N 1
ATOM 2849 C CA . VAL A 1 360 ? -81.812 -25.469 -20.234 1 22.45 360 VAL A CA 1
ATOM 2850 C C . VAL A 1 360 ? -82.438 -25.625 -21.625 1 22.45 360 VAL A C 1
ATOM 2852 O O . VAL A 1 360 ? -81.875 -26.266 -22.5 1 22.45 360 VAL A O 1
ATOM 2855 N N . GLU A 1 361 ? -83.688 -25.047 -21.891 1 20.2 361 GLU A N 1
ATOM 2856 C CA . GLU A 1 361 ? -84.625 -24.828 -22.938 1 20.2 361 GLU A CA 1
ATOM 2857 C C . GLU A 1 361 ? -84 -24.219 -24.172 1 20.2 361 GLU A C 1
ATOM 2859 O O . GLU A 1 361 ? -83.125 -23.328 -24.062 1 20.2 361 GLU A O 1
ATOM 2864 N N . GLU A 1 362 ? -84.125 -24.906 -25.328 1 21.25 362 GLU A N 1
ATOM 2865 C CA . GLU A 1 362 ? -83.812 -24.719 -26.75 1 21.25 362 GLU A CA 1
ATOM 2866 C C . GLU A 1 362 ? -84.375 -23.422 -27.281 1 21.25 362 GLU A C 1
ATOM 2868 O O . GLU A 1 362 ? -84.375 -23.172 -28.484 1 21.25 362 GLU A O 1
ATOM 2873 N N . ASP A 1 363 ? -84.625 -22.312 -26.531 1 20.97 363 ASP A N 1
ATOM 2874 C CA . ASP A 1 363 ? -85.562 -21.547 -27.328 1 20.97 363 ASP A CA 1
ATOM 2875 C C . ASP A 1 363 ? -85 -21.266 -28.719 1 20.97 363 ASP A C 1
ATOM 2877 O O . ASP A 1 363 ? -83.875 -20.922 -28.875 1 20.97 363 ASP A O 1
ATOM 2881 N N . GLU A 1 364 ? -85.75 -21.562 -29.891 1 19.09 364 GLU A N 1
ATOM 2882 C CA . GLU A 1 364 ? -85.938 -21.828 -31.312 1 19.09 364 GLU A CA 1
ATOM 2883 C C . GLU A 1 364 ? -85.625 -20.594 -32.156 1 19.09 364 GLU A C 1
ATOM 2885 O O . GLU A 1 364 ? -85 -20.719 -33.219 1 19.09 364 GLU A O 1
ATOM 2890 N N . ASP A 1 365 ? -86.125 -19.391 -31.781 1 19.36 365 ASP A N 1
ATOM 2891 C CA . ASP A 1 365 ? -86.875 -18.719 -32.844 1 19.36 365 ASP A CA 1
ATOM 2892 C C . ASP A 1 365 ? -85.938 -18.078 -33.875 1 19.36 365 ASP A C 1
ATOM 2894 O O . ASP A 1 365 ? -86.062 -18.375 -35.062 1 19.36 365 ASP A O 1
ATOM 2898 N N . ASP A 1 366 ? -85.875 -16.75 -33.875 1 18.89 366 ASP A N 1
ATOM 2899 C CA . ASP A 1 366 ? -86.312 -15.812 -34.906 1 18.89 366 ASP A CA 1
ATOM 2900 C C . ASP A 1 366 ? -85.125 -15.297 -35.719 1 18.89 366 ASP A C 1
ATOM 2902 O O . ASP A 1 366 ? -84.688 -14.148 -35.531 1 18.89 366 ASP A O 1
ATOM 2906 N N . ILE A 1 367 ? -84 -16.125 -35.844 1 18.33 367 ILE A N 1
ATOM 2907 C CA . ILE A 1 367 ? -83 -15.539 -36.719 1 18.33 367 ILE A CA 1
ATOM 2908 C C . ILE A 1 367 ? -83.562 -15.359 -38.125 1 18.33 367 ILE A C 1
ATOM 2910 O O . ILE A 1 367 ? -82.875 -15.25 -39.094 1 18.33 367 ILE A O 1
ATOM 2914 N N . ALA A 1 368 ? -84.688 -15.797 -38.438 1 18.09 368 ALA A N 1
ATOM 2915 C CA . ALA A 1 368 ? -84.812 -16.016 -39.875 1 18.09 368 ALA A CA 1
ATOM 2916 C C . ALA A 1 368 ? -84.438 -14.75 -40.656 1 18.09 368 ALA A C 1
ATOM 2918 O O . ALA A 1 368 ? -84.062 -14.82 -41.812 1 18.09 368 ALA A O 1
ATOM 2919 N N . SER A 1 369 ? -84.812 -13.625 -40.062 1 18.59 369 SER A N 1
ATOM 2920 C CA . SER A 1 369 ? -85.312 -12.656 -41 1 18.59 369 SER A CA 1
ATOM 2921 C C . SER A 1 369 ? -84.25 -12.164 -41.938 1 18.59 369 SER A C 1
ATOM 2923 O O . SER A 1 369 ? -83.062 -12.117 -41.562 1 18.59 369 SER A O 1
ATOM 2925 N N . GLU A 1 370 ? -84.625 -11.797 -43.156 1 19.09 370 GLU A N 1
ATOM 2926 C CA . GLU A 1 370 ? -84.375 -11.586 -44.594 1 19.09 370 GLU A CA 1
ATOM 2927 C C . GLU A 1 370 ? -83.375 -10.5 -44.812 1 19.09 370 GLU A C 1
ATOM 2929 O O . GLU A 1 370 ? -83.438 -9.398 -44.281 1 19.09 370 GLU A O 1
ATOM 2934 N N . ILE A 1 371 ? -82.125 -10.844 -44.812 1 19.67 371 ILE A N 1
ATOM 2935 C CA . ILE A 1 371 ? -81.25 -9.898 -45.469 1 19.67 371 ILE A CA 1
ATOM 2936 C C . ILE A 1 371 ? -81.875 -9.422 -46.781 1 19.67 371 ILE A C 1
ATOM 2938 O O . ILE A 1 371 ? -81.938 -10.195 -47.75 1 19.67 371 ILE A O 1
ATOM 2942 N N . PHE A 1 372 ? -83 -8.859 -46.844 1 19.03 372 PHE A N 1
ATOM 2943 C CA . PHE A 1 372 ? -83.625 -8.25 -48.031 1 19.03 372 PHE A CA 1
ATOM 2944 C C . PHE A 1 372 ? -82.562 -7.492 -48.812 1 19.03 372 PHE A C 1
ATOM 2946 O O . PHE A 1 372 ? -82.438 -7.699 -50.031 1 19.03 372 PHE A O 1
ATOM 2953 N N . ASP A 1 373 ? -82.25 -6.047 -48.594 1 18.36 373 ASP A N 1
ATOM 2954 C CA . ASP A 1 373 ? -82.562 -5.008 -49.562 1 18.36 373 ASP A CA 1
ATOM 2955 C C . ASP A 1 373 ? -81.375 -4.793 -50.5 1 18.36 373 ASP A C 1
ATOM 2957 O O . ASP A 1 373 ? -81.312 -3.793 -51.219 1 18.36 373 ASP A O 1
ATOM 2961 N N . LEU A 1 374 ? -80.188 -5.418 -50.5 1 17.92 374 LEU A N 1
ATOM 2962 C CA . LEU A 1 374 ? -79.5 -5.059 -51.75 1 17.92 374 LEU A CA 1
ATOM 2963 C C . LEU A 1 374 ? -80.25 -5.586 -52.969 1 17.92 374 LEU A C 1
ATOM 2965 O O . LEU A 1 374 ? -79.688 -6.371 -53.719 1 17.92 374 LEU A O 1
ATOM 2969 N N . GLU A 1 375 ? -81.625 -5.832 -52.969 1 19.02 375 GLU A N 1
ATOM 2970 C CA . GLU A 1 375 ? -82.312 -5.711 -54.25 1 19.02 375 GLU A CA 1
ATOM 2971 C C . GLU A 1 375 ? -81.938 -4.422 -54.969 1 19.02 375 GLU A C 1
ATOM 2973 O O . GLU A 1 375 ? -81.562 -4.449 -56.156 1 19.02 375 GLU A O 1
ATOM 2978 N N . GLU A 1 376 ? -82.875 -3.238 -55 1 18.91 376 GLU A N 1
ATOM 2979 C CA . GLU A 1 376 ? -83.562 -2.482 -56.031 1 18.91 376 GLU A CA 1
ATOM 2980 C C . GLU A 1 376 ? -82.688 -1.298 -56.5 1 18.91 376 GLU A C 1
ATOM 2982 O O . GLU A 1 376 ? -82.75 -0.928 -57.688 1 18.91 376 GLU A O 1
ATOM 2987 N N . GLU A 1 377 ? -82.625 -0.04 -55.812 1 20.08 377 GLU A N 1
ATOM 2988 C CA . GLU A 1 377 ? -83.125 1.113 -56.594 1 20.08 377 GLU A CA 1
ATOM 2989 C C . GLU A 1 377 ? -82.312 1.295 -57.875 1 20.08 377 GLU A C 1
ATOM 2991 O O . GLU A 1 377 ? -81.062 1.354 -57.812 1 20.08 377 GLU A O 1
ATOM 2996 N N . VAL A 1 378 ? -83.188 1.271 -59 1 18.61 378 VAL A N 1
ATOM 2997 C CA . VAL A 1 378 ? -84.312 1.789 -59.781 1 18.61 378 VAL A CA 1
ATOM 2998 C C . VAL A 1 378 ? -84.438 3.297 -59.562 1 18.61 378 VAL A C 1
ATOM 3000 O O . VAL A 1 378 ? -85.312 3.943 -60.156 1 18.61 378 VAL A O 1
ATOM 3003 N N . LYS A 1 379 ? -84.25 4.363 -58.656 1 19.19 379 LYS A N 1
ATOM 3004 C CA . LYS A 1 379 ? -84.188 5.523 -59.531 1 19.19 379 LYS A CA 1
ATOM 3005 C C . LYS A 1 379 ? -82.75 5.75 -60.062 1 19.19 379 LYS A C 1
ATOM 3007 O O . LYS A 1 379 ? -81.812 5.691 -59.281 1 19.19 379 LYS A O 1
ATOM 3012 N N . MET B 1 1 ? -11.297 10.664 -42.719 1 24.61 1 MET B N 1
ATOM 3013 C CA . MET B 1 1 ? -10.164 11.305 -42.062 1 24.61 1 MET B CA 1
ATOM 3014 C C . MET B 1 1 ? -9.844 10.633 -40.75 1 24.61 1 MET B C 1
ATOM 3016 O O . MET B 1 1 ? -10.68 10.625 -39.812 1 24.61 1 MET B O 1
ATOM 3020 N N . SER B 1 2 ? -9.047 9.578 -40.812 1 29.02 2 SER B N 1
ATOM 3021 C CA . SER B 1 2 ? -8.711 8.477 -39.906 1 29.02 2 SER B CA 1
ATOM 3022 C C . SER B 1 2 ? -8.07 8.992 -38.625 1 29.02 2 SER B C 1
ATOM 3024 O O . SER B 1 2 ? -7.047 9.68 -38.688 1 29.02 2 SER B O 1
ATOM 3026 N N . GLU B 1 3 ? -8.844 9.484 -37.719 1 29.89 3 GLU B N 1
ATOM 3027 C CA . GLU B 1 3 ? -8.414 10.078 -36.438 1 29.89 3 GLU B CA 1
ATOM 3028 C C . GLU B 1 3 ? -7.301 9.25 -35.812 1 29.89 3 GLU B C 1
ATOM 3030 O O . GLU B 1 3 ? -7.492 8.07 -35.5 1 29.89 3 GLU B O 1
ATOM 3035 N N . ASP B 1 4 ? -6.031 9.539 -36.188 1 28.77 4 ASP B N 1
ATOM 3036 C CA . ASP B 1 4 ? -4.719 9.047 -35.781 1 28.77 4 ASP B CA 1
ATOM 3037 C C . ASP B 1 4 ? -4.613 8.969 -34.25 1 28.77 4 ASP B C 1
ATOM 3039 O O . ASP B 1 4 ? -4.551 9.992 -33.594 1 28.77 4 ASP B O 1
ATOM 3043 N N . ALA B 1 5 ? -5.438 8.188 -33.688 1 33.06 5 ALA B N 1
ATOM 3044 C CA . ALA B 1 5 ? -5.219 7.953 -32.25 1 33.06 5 ALA B CA 1
ATOM 3045 C C . ALA B 1 5 ? -3.729 7.898 -31.938 1 33.06 5 ALA B C 1
ATOM 3047 O O . ALA B 1 5 ? -3 7.066 -32.5 1 33.06 5 ALA B O 1
ATOM 3048 N N . GLN B 1 6 ? -3.105 9.055 -31.766 1 34.66 6 GLN B N 1
ATOM 3049 C CA . GLN B 1 6 ? -1.702 9.172 -31.375 1 34.66 6 GLN B CA 1
ATOM 3050 C C . GLN B 1 6 ? -1.257 7.961 -30.562 1 34.66 6 GLN B C 1
ATOM 3052 O O . GLN B 1 6 ? -1.956 7.539 -29.641 1 34.66 6 GLN B O 1
ATOM 3057 N N . PRO B 1 7 ? -0.501 7.125 -31.109 1 35.94 7 PRO B N 1
ATOM 3058 C CA . PRO B 1 7 ? 0.017 5.984 -30.344 1 35.94 7 PRO B CA 1
ATOM 3059 C C . PRO B 1 7 ? 0.362 6.34 -28.906 1 35.94 7 PRO B C 1
ATOM 3061 O O . PRO B 1 7 ? 0.798 7.461 -28.625 1 35.94 7 PRO B O 1
ATOM 3064 N N . GLU B 1 8 ? -0.439 6.047 -27.922 1 37.91 8 GLU B N 1
ATOM 3065 C CA . GLU B 1 8 ? -0.1 6.305 -26.516 1 37.91 8 GLU B CA 1
ATOM 3066 C C . GLU B 1 8 ? 1.406 6.215 -26.297 1 37.91 8 GLU B C 1
ATOM 3068 O O . GLU B 1 8 ? 1.993 5.137 -26.391 1 37.91 8 GLU B O 1
ATOM 3073 N N . ILE B 1 9 ? 2.16 7.012 -26.844 1 36.72 9 ILE B N 1
ATOM 3074 C CA . ILE B 1 9 ? 3.588 7.168 -26.578 1 36.72 9 ILE B CA 1
ATOM 3075 C C . ILE B 1 9 ? 3.867 6.945 -25.094 1 36.72 9 ILE B C 1
ATOM 3077 O O . ILE B 1 9 ? 3.471 7.754 -24.25 1 36.72 9 ILE B O 1
ATOM 3081 N N . ARG B 1 10 ? 3.693 5.711 -24.547 1 42.69 10 ARG B N 1
ATOM 3082 C CA . ARG B 1 10 ? 4.105 5.371 -23.188 1 42.69 10 ARG B CA 1
ATOM 3083 C C . ARG B 1 10 ? 5.438 6.027 -22.844 1 42.69 10 ARG B C 1
ATOM 3085 O O . ARG B 1 10 ? 6.453 5.762 -23.484 1 42.69 10 ARG B O 1
ATOM 3092 N N . SER B 1 11 ? 5.492 7.297 -22.422 1 54.09 11 SER B N 1
ATOM 3093 C CA . SER B 1 11 ? 6.547 8.273 -22.156 1 54.09 11 SER B CA 1
ATOM 3094 C C . SER B 1 11 ? 7.609 7.703 -21.219 1 54.09 11 SER B C 1
ATOM 3096 O O . SER B 1 11 ? 7.289 6.965 -20.281 1 54.09 11 SER B O 1
ATOM 3098 N N . THR B 1 12 ? 8.883 7.539 -21.578 1 70.94 12 THR B N 1
ATOM 3099 C CA . THR B 1 12 ? 10.125 7.277 -20.859 1 70.94 12 THR B CA 1
ATOM 3100 C C . THR B 1 12 ? 10.258 8.211 -19.656 1 70.94 12 THR B C 1
ATOM 3102 O O . THR B 1 12 ? 11.234 8.125 -18.906 1 70.94 12 THR B O 1
ATOM 3105 N N . GLU B 1 13 ? 9.086 8.883 -19.422 1 86.94 13 GLU B N 1
ATOM 3106 C CA . GLU B 1 13 ? 9.148 9.859 -18.328 1 86.94 13 GLU B CA 1
ATOM 3107 C C . GLU B 1 13 ? 8.398 9.367 -17.094 1 86.94 13 GLU B C 1
ATOM 3109 O O . GLU B 1 13 ? 7.438 8.602 -17.219 1 86.94 13 GLU B O 1
ATOM 3114 N N . LEU B 1 14 ? 8.906 9.688 -15.914 1 94.25 14 LEU B N 1
ATOM 3115 C CA . LEU B 1 14 ? 8.227 9.438 -14.656 1 94.25 14 LEU B CA 1
ATOM 3116 C C . LEU B 1 14 ? 6.984 10.312 -14.523 1 94.25 14 LEU B C 1
ATOM 3118 O O . LEU B 1 14 ? 7.066 11.539 -14.633 1 94.25 14 LEU B O 1
ATOM 3122 N N . VAL B 1 15 ? 5.773 9.672 -14.383 1 94.88 15 VAL B N 1
ATOM 3123 C CA . VAL B 1 15 ? 4.527 10.406 -14.211 1 94.88 15 VAL B CA 1
ATOM 3124 C C . VAL B 1 15 ? 3.891 10.039 -12.875 1 94.88 15 VAL B C 1
ATOM 3126 O O . VAL B 1 15 ? 3.588 8.867 -12.625 1 94.88 15 VAL B O 1
ATOM 3129 N N . LEU B 1 16 ? 3.727 10.992 -12.039 1 96.69 16 LEU B N 1
ATOM 3130 C CA . LEU B 1 16 ? 3.139 10.789 -10.719 1 96.69 16 LEU B CA 1
ATOM 3131 C C . LEU B 1 16 ? 1.671 11.203 -10.703 1 96.69 16 LEU B C 1
ATOM 3133 O O . LEU B 1 16 ? 1.339 12.336 -11.07 1 96.69 16 LEU B O 1
ATOM 3137 N N . HIS B 1 17 ? 0.813 10.289 -10.383 1 94.94 17 HIS B N 1
ATOM 3138 C CA . HIS B 1 17 ? -0.615 10.547 -10.25 1 94.94 17 HIS B CA 1
ATOM 3139 C C . HIS B 1 17 ? -1 10.789 -8.797 1 94.94 17 HIS B C 1
ATOM 3141 O O . HIS B 1 17 ? -0.788 9.922 -7.945 1 94.94 17 HIS B O 1
ATOM 3147 N N . ILE B 1 18 ? -1.562 11.969 -8.492 1 95.25 18 ILE B N 1
ATOM 3148 C CA . ILE B 1 18 ? -1.819 12.344 -7.102 1 95.25 18 ILE B CA 1
ATOM 3149 C C . ILE B 1 18 ? -3.156 13.07 -7.004 1 95.25 18 ILE B C 1
ATOM 3151 O O . ILE B 1 18 ? -3.729 13.477 -8.023 1 95.25 18 ILE B O 1
ATOM 3155 N N . TRP B 1 19 ? -3.633 13.188 -5.734 1 92.12 19 TRP B N 1
ATOM 3156 C CA . TRP B 1 19 ? -4.754 14.078 -5.445 1 92.12 19 TRP B CA 1
ATOM 3157 C C . TRP B 1 19 ? -4.387 15.531 -5.715 1 92.12 19 TRP B C 1
ATOM 3159 O O . TRP B 1 19 ? -3.215 15.906 -5.625 1 92.12 19 TRP B O 1
ATOM 3169 N N . PRO B 1 20 ? -5.305 16.359 -6.004 1 90.19 20 PRO B N 1
ATOM 3170 C CA . PRO B 1 20 ? -5.016 17.766 -6.34 1 90.19 20 PRO B CA 1
ATOM 3171 C C . PRO B 1 20 ? -4.414 18.531 -5.168 1 90.19 20 PRO B C 1
ATOM 3173 O O . PRO B 1 20 ? -4.629 18.172 -4.008 1 90.19 20 PRO B O 1
ATOM 3176 N N . ALA B 1 21 ? -3.684 19.562 -5.508 1 91.69 21 ALA B N 1
ATOM 3177 C CA . ALA B 1 21 ? -3.113 20.469 -4.523 1 91.69 21 ALA B CA 1
ATOM 3178 C C . ALA B 1 21 ? -4.195 21.344 -3.898 1 91.69 21 ALA B C 1
ATOM 3180 O O . ALA B 1 21 ? -5.184 21.688 -4.551 1 91.69 21 ALA B O 1
ATOM 3181 N N . GLN B 1 22 ? -3.971 21.578 -2.604 1 88.19 22 GLN B N 1
ATOM 3182 C CA . GLN B 1 22 ? -4.883 22.453 -1.868 1 88.19 22 GLN B CA 1
ATOM 3183 C C . GLN B 1 22 ? -4.227 23 -0.607 1 88.19 22 GLN B C 1
ATOM 3185 O O . GLN B 1 22 ? -3.32 22.375 -0.05 1 88.19 22 GLN B O 1
ATOM 3190 N N . TRP B 1 23 ? -4.656 24.266 -0.157 1 91.31 23 TRP B N 1
ATOM 3191 C CA . TRP B 1 23 ? -4.258 24.859 1.11 1 91.31 23 TRP B CA 1
ATOM 3192 C C . TRP B 1 23 ? -2.748 25.062 1.168 1 91.31 23 TRP B C 1
ATOM 3194 O O . TRP B 1 23 ? -2.115 24.766 2.184 1 91.31 23 TRP B O 1
ATOM 3204 N N . GLU B 1 24 ? -2.16 25.281 0.034 1 90.69 24 GLU B N 1
ATOM 3205 C CA . GLU B 1 24 ? -0.729 25.547 -0.077 1 90.69 24 GLU B CA 1
ATOM 3206 C C . GLU B 1 24 ? 0.083 24.281 0.122 1 90.69 24 GLU B C 1
ATOM 3208 O O . GLU B 1 24 ? 1.268 24.328 0.458 1 90.69 24 GLU B O 1
ATOM 3213 N N . LEU B 1 25 ? -0.623 23.219 0.093 1 94.56 25 LEU B N 1
ATOM 3214 C CA . LEU B 1 25 ? 0.031 21.922 0.118 1 94.56 25 LEU B CA 1
ATOM 3215 C C . LEU B 1 25 ? 0.084 21.312 -1.28 1 94.56 25 LEU B C 1
ATOM 3217 O O . LEU B 1 25 ? -0.805 21.547 -2.1 1 94.56 25 LEU B O 1
ATOM 3221 N N . PRO B 1 26 ? 1.15 20.578 -1.559 1 93.69 26 PRO B N 1
ATOM 3222 C CA . PRO B 1 26 ? 1.268 20 -2.902 1 93.69 26 PRO B CA 1
ATOM 3223 C C . PRO B 1 26 ? 0.168 19 -3.211 1 93.69 26 PRO B C 1
ATOM 3225 O O . PRO B 1 26 ? -0.067 18.672 -4.375 1 93.69 26 PRO B O 1
ATOM 3228 N N . SER B 1 27 ? -0.473 18.484 -2.209 1 94 27 SER B N 1
ATOM 3229 C CA . SER B 1 27 ? -1.602 17.562 -2.354 1 94 27 SER B CA 1
ATOM 3230 C C . SER B 1 27 ? -2.473 17.562 -1.102 1 94 27 SER B C 1
ATOM 3232 O O . SER B 1 27 ? -2.061 18.062 -0.049 1 94 27 SER B O 1
ATOM 3234 N N . LEU B 1 28 ? -3.695 17.062 -1.231 1 90.5 28 LEU B N 1
ATOM 3235 C CA . LEU B 1 28 ? -4.59 16.953 -0.083 1 90.5 28 LEU B CA 1
ATOM 3236 C C . LEU B 1 28 ? -4.25 15.734 0.765 1 90.5 28 LEU B C 1
ATOM 3238 O O . LEU B 1 28 ? -4.672 15.633 1.918 1 90.5 28 LEU B O 1
ATOM 3242 N N . ASP B 1 29 ? -3.557 14.781 0.256 1 93.75 29 ASP B N 1
ATOM 3243 C CA . ASP B 1 29 ? -3.281 13.492 0.883 1 93.75 29 ASP B CA 1
ATOM 3244 C C . ASP B 1 29 ? -1.823 13.398 1.329 1 93.75 29 ASP B C 1
ATOM 3246 O O . ASP B 1 29 ? -0.913 13.734 0.566 1 93.75 29 ASP B O 1
ATOM 3250 N N . PRO B 1 30 ? -1.61 12.961 2.572 1 97.31 30 PRO B N 1
ATOM 3251 C CA . PRO B 1 30 ? -0.241 12.93 3.094 1 97.31 30 PRO B CA 1
ATOM 3252 C C . PRO B 1 30 ? 0.668 11.984 2.312 1 97.31 30 PRO B C 1
ATOM 3254 O O . PRO B 1 30 ? 1.862 12.25 2.162 1 97.31 30 PRO B O 1
ATOM 3257 N N . GLN B 1 31 ? 0.172 10.859 1.841 1 97.31 31 GLN B N 1
ATOM 3258 C CA . GLN B 1 31 ? 1 9.938 1.074 1 97.31 31 GLN B CA 1
ATOM 3259 C C . GLN B 1 31 ? 1.412 10.547 -0.263 1 97.31 31 GLN B C 1
ATOM 3261 O O . GLN B 1 31 ? 2.533 10.328 -0.73 1 97.31 31 GLN B O 1
ATOM 3266 N N . CYS B 1 32 ? 0.526 11.266 -0.842 1 97.62 32 CYS B N 1
ATOM 3267 C CA . CYS B 1 32 ? 0.858 12.008 -2.055 1 97.62 32 CYS B CA 1
ATOM 3268 C C . CYS B 1 32 ? 1.909 13.07 -1.774 1 97.62 32 CYS B C 1
ATOM 3270 O O . CYS B 1 32 ? 2.852 13.242 -2.549 1 97.62 32 CYS B O 1
ATOM 3272 N N . ILE B 1 33 ? 1.743 13.781 -0.683 1 98.06 33 ILE B N 1
ATOM 3273 C CA . ILE B 1 33 ? 2.711 14.805 -0.292 1 98.06 33 ILE B CA 1
ATOM 3274 C C . ILE B 1 33 ? 4.086 14.164 -0.106 1 98.06 33 ILE B C 1
ATOM 3276 O O . ILE B 1 33 ? 5.098 14.711 -0.555 1 98.06 33 ILE B O 1
ATOM 3280 N N . ALA B 1 34 ? 4.102 13.023 0.533 1 98.62 34 ALA B N 1
ATOM 3281 C CA . ALA B 1 34 ? 5.359 12.328 0.804 1 98.62 34 ALA B CA 1
ATOM 3282 C C . ALA B 1 34 ? 6.105 12.023 -0.491 1 98.62 34 ALA B C 1
ATOM 3284 O O . ALA B 1 34 ? 7.316 12.234 -0.583 1 98.62 34 ALA B O 1
ATOM 3285 N N . VAL B 1 35 ? 5.41 11.508 -1.507 1 98.38 35 VAL B N 1
ATOM 3286 C CA . VAL B 1 35 ? 6.062 11.148 -2.758 1 98.38 35 VAL B CA 1
ATOM 3287 C C . VAL B 1 35 ? 6.559 12.398 -3.471 1 98.38 35 VAL B C 1
ATOM 3289 O O . VAL B 1 35 ? 7.637 12.398 -4.066 1 98.38 35 VAL B O 1
ATOM 3292 N N . ILE B 1 36 ? 5.809 13.461 -3.404 1 97.56 36 ILE B N 1
ATOM 3293 C CA . ILE B 1 36 ? 6.211 14.719 -4.027 1 97.56 36 ILE B CA 1
ATOM 3294 C C . ILE B 1 36 ? 7.488 15.234 -3.369 1 97.56 36 ILE B C 1
ATOM 3296 O O . ILE B 1 36 ? 8.445 15.602 -4.055 1 97.56 36 ILE B O 1
ATOM 3300 N N . LEU B 1 37 ? 7.449 15.234 -2.02 1 98 37 LEU B N 1
ATOM 3301 C CA . LEU B 1 37 ? 8.641 15.672 -1.299 1 98 37 LEU B CA 1
ATOM 3302 C C . LEU B 1 37 ? 9.844 14.812 -1.66 1 98 37 LEU B C 1
ATOM 3304 O O . LEU B 1 37 ? 10.938 15.328 -1.9 1 98 37 LEU B O 1
ATOM 3308 N N . TYR B 1 38 ? 9.625 13.523 -1.72 1 98.25 38 TYR B N 1
ATOM 3309 C CA . TYR B 1 38 ? 10.703 12.602 -2.051 1 98.25 38 TYR B CA 1
ATOM 3310 C C . TYR B 1 38 ? 11.258 12.883 -3.441 1 98.25 38 TYR B C 1
ATOM 3312 O O . TYR B 1 38 ? 12.477 12.93 -3.635 1 98.25 38 TYR B O 1
ATOM 3320 N N . LEU B 1 39 ? 10.414 13.031 -4.398 1 97.31 39 LEU B N 1
ATOM 3321 C CA . LEU B 1 39 ? 10.812 13.258 -5.785 1 97.31 39 LEU B CA 1
ATOM 3322 C C . LEU B 1 39 ? 11.531 14.586 -5.941 1 97.31 39 LEU B C 1
ATOM 3324 O O . LEU B 1 39 ? 12.492 14.695 -6.707 1 97.31 39 LEU B O 1
ATOM 3328 N N . GLN B 1 40 ? 11.102 15.586 -5.23 1 96 40 GLN B N 1
ATOM 3329 C CA . GLN B 1 40 ? 11.75 16.891 -5.289 1 96 40 GLN B CA 1
ATOM 3330 C C . GLN B 1 40 ? 13.172 16.828 -4.754 1 96 40 GLN B C 1
ATOM 3332 O O . GLN B 1 40 ? 14.062 17.531 -5.238 1 96 40 GLN B O 1
ATOM 3337 N N . LEU B 1 41 ? 13.352 15.984 -3.785 1 95.81 41 LEU B N 1
ATOM 3338 C CA . LEU B 1 41 ? 14.672 15.867 -3.168 1 95.81 41 LEU B CA 1
ATOM 3339 C C . LEU B 1 41 ? 15.586 14.984 -4.004 1 95.81 41 LEU B C 1
ATOM 3341 O O . LEU B 1 41 ? 16.812 15.117 -3.945 1 95.81 41 LEU B O 1
ATOM 3345 N N . THR B 1 42 ? 15 14.07 -4.816 1 95.25 42 THR B N 1
ATOM 3346 C CA . THR B 1 42 ? 15.836 13.047 -5.434 1 95.25 42 THR B CA 1
ATOM 3347 C C . THR B 1 42 ? 15.789 13.156 -6.953 1 95.25 42 THR B C 1
ATOM 3349 O O . THR B 1 42 ? 16.75 12.781 -7.637 1 95.25 42 THR B O 1
ATOM 3352 N N . PHE B 1 43 ? 14.656 13.539 -7.527 1 94.12 43 PHE B N 1
ATOM 3353 C CA . PHE B 1 43 ? 14.469 13.617 -8.969 1 94.12 43 PHE B CA 1
ATOM 3354 C C . PHE B 1 43 ? 13.922 14.984 -9.367 1 94.12 43 PHE B C 1
ATOM 3356 O O . PHE B 1 43 ? 12.953 15.078 -10.125 1 94.12 43 PHE B O 1
ATOM 3363 N N . PRO B 1 44 ? 14.523 16.016 -8.906 1 92.69 44 PRO B N 1
ATOM 3364 C CA . PRO B 1 44 ? 13.961 17.328 -9.25 1 92.69 44 PRO B CA 1
ATOM 3365 C C . PRO B 1 44 ? 13.922 17.578 -10.75 1 92.69 44 PRO B C 1
ATOM 3367 O O . PRO B 1 44 ? 14.922 17.406 -11.445 1 92.69 44 PRO B O 1
ATOM 3370 N N . GLY B 1 45 ? 12.742 17.922 -11.297 1 89.75 45 GLY B N 1
ATOM 3371 C CA . GLY B 1 45 ? 12.578 18.297 -12.688 1 89.75 45 GLY B CA 1
ATOM 3372 C C . GLY B 1 45 ? 12.508 17.094 -13.625 1 89.75 45 GLY B C 1
ATOM 3373 O O . GLY B 1 45 ? 12.398 17.266 -14.836 1 89.75 45 GLY B O 1
ATOM 3374 N N . ARG B 1 46 ? 12.477 15.914 -13.156 1 92.38 46 ARG B N 1
ATOM 3375 C CA . ARG B 1 46 ? 12.562 14.727 -13.992 1 92.38 46 ARG B CA 1
ATOM 3376 C C . ARG B 1 46 ? 11.281 13.906 -13.93 1 92.38 46 ARG B C 1
ATOM 3378 O O . ARG B 1 46 ? 11.289 12.711 -14.219 1 92.38 46 ARG B O 1
ATOM 3385 N N . TYR B 1 47 ? 10.25 14.547 -13.492 1 94.06 47 TYR B N 1
ATOM 3386 C CA . TYR B 1 47 ? 8.953 13.883 -13.43 1 94.06 47 TYR B CA 1
ATOM 3387 C C . TYR B 1 47 ? 7.824 14.867 -13.703 1 94.06 47 TYR B C 1
ATOM 3389 O O . TYR B 1 47 ? 8.031 16.078 -13.68 1 94.06 47 TYR B O 1
ATOM 3397 N N . SER B 1 48 ? 6.727 14.336 -14.047 1 94.06 48 SER B N 1
ATOM 3398 C CA . SER B 1 48 ? 5.512 15.125 -14.234 1 94.06 48 SER B CA 1
ATOM 3399 C C . SER B 1 48 ? 4.414 14.688 -13.273 1 94.06 48 SER B C 1
ATOM 3401 O O . SER B 1 48 ? 4.445 13.562 -12.766 1 94.06 48 SER B O 1
ATOM 3403 N N . VAL B 1 49 ? 3.521 15.578 -13.031 1 94.31 49 VAL B N 1
ATOM 3404 C CA . VAL B 1 49 ? 2.443 15.297 -12.086 1 94.31 49 VAL B CA 1
ATOM 3405 C C . VAL B 1 49 ? 1.099 15.344 -12.805 1 94.31 49 VAL B C 1
ATOM 3407 O O . VAL B 1 49 ? 0.857 16.234 -13.625 1 94.31 49 VAL B O 1
ATOM 3410 N N . VAL B 1 50 ? 0.301 14.352 -12.602 1 92.5 50 VAL B N 1
ATOM 3411 C CA . VAL B 1 50 ? -1.084 14.336 -13.062 1 92.5 50 VAL B CA 1
ATOM 3412 C C . VAL B 1 50 ? -2.027 14.328 -11.859 1 92.5 50 VAL B C 1
ATOM 3414 O O . VAL B 1 50 ? -1.992 13.406 -11.047 1 92.5 50 VAL B O 1
ATOM 3417 N N . GLU B 1 51 ? -2.779 15.336 -11.711 1 89.31 51 GLU B N 1
ATOM 3418 C CA . GLU B 1 51 ? -3.805 15.359 -10.672 1 89.31 51 GLU B CA 1
ATOM 3419 C C . GLU B 1 51 ? -4.996 14.484 -11.055 1 89.31 51 GLU B C 1
ATOM 3421 O O . GLU B 1 51 ? -5.496 14.562 -12.18 1 89.31 51 GLU B O 1
ATOM 3426 N N . CYS B 1 52 ? -5.211 13.555 -10.148 1 84.81 52 CYS B N 1
ATOM 3427 C CA . CYS B 1 52 ? -6.266 12.578 -10.383 1 84.81 52 CYS B CA 1
ATOM 3428 C C . CYS B 1 52 ? -7.254 12.547 -9.227 1 84.81 52 CYS B C 1
ATOM 3430 O O . CYS B 1 52 ? -6.855 12.648 -8.062 1 84.81 52 CYS B O 1
ATOM 3432 N N . THR B 1 53 ? -8.586 12.508 -9.555 1 79.75 53 THR B N 1
ATOM 3433 C CA . THR B 1 53 ? -9.594 12.406 -8.508 1 79.75 53 THR B CA 1
ATOM 3434 C C . THR B 1 53 ? -10.188 11 -8.477 1 79.75 53 THR B C 1
ATOM 3436 O O . THR B 1 53 ? -11.227 10.773 -7.848 1 79.75 53 THR B O 1
ATOM 3439 N N . ASP B 1 54 ? -9.508 10.102 -9.227 1 79.06 54 ASP B N 1
ATOM 3440 C CA . ASP B 1 54 ? -9.977 8.719 -9.273 1 79.06 54 ASP B CA 1
ATOM 3441 C C . ASP B 1 54 ? -8.891 7.758 -8.797 1 79.06 54 ASP B C 1
ATOM 3443 O O . ASP B 1 54 ? -8.102 7.254 -9.594 1 79.06 54 ASP B O 1
ATOM 3447 N N . PRO B 1 55 ? -8.945 7.434 -7.508 1 83.19 55 PRO B N 1
ATOM 3448 C CA . PRO B 1 55 ? -7.934 6.527 -6.957 1 83.19 55 PRO B CA 1
ATOM 3449 C C . PRO B 1 55 ? -8.016 5.121 -7.551 1 83.19 55 PRO B C 1
ATOM 3451 O O . PRO B 1 55 ? -7.082 4.332 -7.41 1 83.19 55 PRO B O 1
ATOM 3454 N N . ASP B 1 56 ? -9.078 4.863 -8.273 1 81.62 56 ASP B N 1
ATOM 3455 C CA . ASP B 1 56 ? -9.336 3.506 -8.742 1 81.62 56 ASP B CA 1
ATOM 3456 C C . ASP B 1 56 ? -8.453 3.168 -9.945 1 81.62 56 ASP B C 1
ATOM 3458 O O . ASP B 1 56 ? -8.336 2.002 -10.328 1 81.62 56 ASP B O 1
ATOM 3462 N N . GLN B 1 57 ? -7.797 4.105 -10.461 1 84.75 57 GLN B N 1
ATOM 3463 C CA . GLN B 1 57 ? -6.844 3.852 -11.539 1 84.75 57 GLN B CA 1
ATOM 3464 C C . GLN B 1 57 ? -5.562 3.229 -11 1 84.75 57 GLN B C 1
ATOM 3466 O O . GLN B 1 57 ? -4.773 2.656 -11.758 1 84.75 57 GLN B O 1
ATOM 3471 N N . SER B 1 58 ? -5.383 3.373 -9.719 1 89.75 58 SER B N 1
ATOM 3472 C CA . SER B 1 58 ? -4.176 2.871 -9.07 1 89.75 58 SER B CA 1
ATOM 3473 C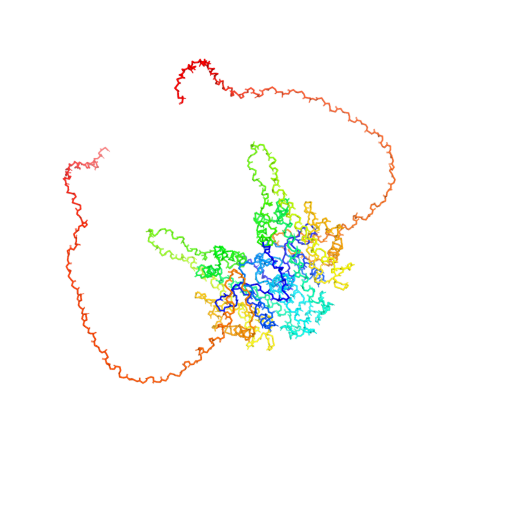 C . SER B 1 58 ? -4.262 1.368 -8.836 1 89.75 58 SER B C 1
ATOM 3475 O O . SER B 1 58 ? -5.32 0.854 -8.453 1 89.75 58 SER B O 1
ATOM 3477 N N . PRO B 1 59 ? -3.115 0.647 -9.008 1 88.38 59 PRO B N 1
ATOM 3478 C CA . PRO B 1 59 ? -3.109 -0.789 -8.727 1 88.38 59 PRO B CA 1
ATOM 3479 C C . PRO B 1 59 ? -3.49 -1.106 -7.277 1 88.38 59 PRO B C 1
ATOM 3481 O O . PRO B 1 59 ? -4.047 -2.172 -7.004 1 88.38 59 PRO B O 1
ATOM 3484 N N . SER B 1 60 ? -3.211 -0.188 -6.355 1 86.81 60 SER B N 1
ATOM 3485 C CA . SER B 1 60 ? -3.516 -0.408 -4.945 1 86.81 60 SER B CA 1
ATOM 3486 C C . SER B 1 60 ? -4.914 0.088 -4.598 1 86.81 60 SER B C 1
ATOM 3488 O O . SER B 1 60 ? -5.402 -0.139 -3.488 1 86.81 60 SER B O 1
ATOM 3490 N N . GLY B 1 61 ? -5.527 0.777 -5.484 1 85.56 61 GLY B N 1
ATOM 3491 C CA . GLY B 1 61 ? -6.832 1.357 -5.215 1 85.56 61 GLY B CA 1
ATOM 3492 C C . GLY B 1 61 ? -6.758 2.658 -4.438 1 85.56 61 GLY B C 1
ATOM 3493 O O . GLY B 1 61 ? -7.789 3.217 -4.051 1 85.56 61 GLY B O 1
ATOM 3494 N N . GLN B 1 62 ? -5.512 3.09 -4.164 1 88.5 62 GLN B N 1
ATOM 3495 C CA . GLN B 1 62 ? -5.277 4.348 -3.461 1 88.5 62 GLN B CA 1
ATOM 3496 C C . GLN B 1 62 ? -4.223 5.188 -4.176 1 88.5 62 GLN B C 1
ATOM 3498 O O . GLN B 1 62 ? -3.402 4.656 -4.926 1 88.5 62 GLN B O 1
ATOM 3503 N N . LEU B 1 63 ? -4.391 6.449 -4.051 1 92.38 63 LEU B N 1
ATOM 3504 C CA . LEU B 1 63 ? -3.35 7.348 -4.539 1 92.38 63 LEU B CA 1
ATOM 3505 C C . LEU B 1 63 ? -2.305 7.613 -3.461 1 92.38 63 LEU B C 1
ATOM 3507 O O . LEU B 1 63 ? -2.607 7.543 -2.268 1 92.38 63 LEU B O 1
ATOM 3511 N N . PRO B 1 64 ? -1.038 7.797 -3.869 1 96.44 64 PRO B N 1
ATOM 3512 C CA . PRO B 1 64 ? -0.469 8.039 -5.195 1 96.44 64 PRO B CA 1
ATOM 3513 C C . PRO B 1 64 ? -0.089 6.754 -5.922 1 96.44 64 PRO B C 1
ATOM 3515 O O . PRO B 1 64 ? 0.002 5.691 -5.301 1 96.44 64 PRO B O 1
ATOM 3518 N N . PHE B 1 65 ? 0.084 6.836 -7.27 1 96.19 65 PHE B N 1
ATOM 3519 C CA . PHE B 1 65 ? 0.775 5.797 -8.023 1 96.19 65 PHE B CA 1
ATOM 3520 C C . PHE B 1 65 ? 1.657 6.406 -9.102 1 96.19 65 PHE B C 1
ATOM 3522 O O . PHE B 1 65 ? 1.438 7.543 -9.523 1 96.19 65 PHE B O 1
ATOM 3529 N N . LEU B 1 66 ? 2.689 5.719 -9.445 1 97.25 66 LEU B N 1
ATOM 3530 C CA . LEU B 1 66 ? 3.717 6.156 -10.391 1 97.25 66 LEU B CA 1
ATOM 3531 C C . LEU B 1 66 ? 3.68 5.324 -11.664 1 97.25 66 LEU B C 1
ATOM 3533 O O . LEU B 1 66 ? 3.549 4.102 -11.609 1 97.25 66 LEU B O 1
ATOM 3537 N N . THR B 1 67 ? 3.611 6.012 -12.781 1 94.88 67 THR B N 1
ATOM 3538 C CA . THR B 1 67 ? 3.732 5.316 -14.062 1 94.88 67 THR B CA 1
ATOM 3539 C C . THR B 1 67 ? 5.078 5.621 -14.711 1 94.88 67 THR B C 1
ATOM 3541 O O . THR B 1 67 ? 5.52 6.77 -14.734 1 94.88 67 THR B O 1
ATOM 3544 N N . HIS B 1 68 ? 5.742 4.641 -15.062 1 93.69 68 HIS B N 1
ATOM 3545 C CA . HIS B 1 68 ? 7.023 4.723 -15.75 1 93.69 68 HIS B CA 1
ATOM 3546 C C . HIS B 1 68 ? 7.176 3.594 -16.766 1 93.69 68 HIS B C 1
ATOM 3548 O O . HIS B 1 68 ? 7.141 2.418 -16.391 1 93.69 68 HIS B O 1
ATOM 3554 N N . GLU B 1 69 ? 7.223 3.943 -18.016 1 84.81 69 GLU B N 1
ATOM 3555 C CA . GLU B 1 69 ? 7.258 2.943 -19.078 1 84.81 69 GLU B CA 1
ATOM 3556 C C . GLU B 1 69 ? 6.031 2.033 -19.031 1 84.81 69 GLU B C 1
ATOM 3558 O O . GLU B 1 69 ? 4.898 2.514 -19.016 1 84.81 69 GLU B O 1
ATOM 3563 N N . HIS B 1 70 ? 6.148 0.807 -18.703 1 80.5 70 HIS B N 1
ATOM 3564 C CA . HIS B 1 70 ? 5.02 -0.118 -18.703 1 80.5 70 HIS B CA 1
ATOM 3565 C C . HIS B 1 70 ? 4.723 -0.623 -17.297 1 80.5 70 HIS B C 1
ATOM 3567 O O . HIS B 1 70 ? 4.125 -1.689 -17.125 1 80.5 70 HIS B O 1
ATOM 3573 N N . THR B 1 71 ? 5.105 0.32 -16.406 1 89 71 THR B N 1
ATOM 3574 C CA . THR B 1 71 ? 4.945 -0.146 -15.031 1 89 71 THR B CA 1
ATOM 3575 C C . THR B 1 71 ? 4.113 0.841 -14.219 1 89 71 THR B C 1
ATOM 3577 O O . THR B 1 71 ? 4.285 2.055 -14.344 1 89 71 THR B O 1
ATOM 3580 N N . GLU B 1 72 ? 3.166 0.364 -13.57 1 93.69 72 GLU B N 1
ATOM 3581 C CA . GLU B 1 72 ? 2.41 1.106 -12.562 1 93.69 72 GLU B CA 1
ATOM 3582 C C . GLU B 1 72 ? 2.791 0.667 -11.156 1 93.69 72 GLU B C 1
ATOM 3584 O O . GLU B 1 72 ? 2.729 -0.521 -10.828 1 93.69 72 GLU B O 1
ATOM 3589 N N . VAL B 1 73 ? 3.184 1.674 -10.383 1 96.25 73 VAL B N 1
ATOM 3590 C CA . VAL B 1 73 ? 3.752 1.317 -9.086 1 96.25 73 VAL B CA 1
ATOM 3591 C C . VAL B 1 73 ? 2.949 1.982 -7.973 1 96.25 73 VAL B C 1
ATOM 3593 O O . VAL B 1 73 ? 2.729 3.195 -7.996 1 96.25 73 VAL B O 1
ATOM 3596 N N . SER B 1 74 ? 2.453 1.262 -7.098 1 95.75 74 SER B N 1
ATOM 3597 C CA . SER B 1 74 ? 1.767 1.665 -5.875 1 95.75 74 SER B CA 1
ATOM 3598 C C . SER B 1 74 ? 1.812 0.561 -4.824 1 95.75 74 SER B C 1
ATOM 3600 O O . SER B 1 74 ? 1.978 -0.614 -5.16 1 95.75 74 SER B O 1
ATOM 3602 N N . PRO B 1 75 ? 1.765 0.922 -3.504 1 95.44 75 PRO B N 1
ATOM 3603 C CA . PRO B 1 75 ? 1.567 2.193 -2.803 1 95.44 75 PRO B CA 1
ATOM 3604 C C . PRO B 1 75 ? 2.881 2.91 -2.498 1 95.44 75 PRO B C 1
ATOM 3606 O O . PRO B 1 75 ? 3.895 2.654 -3.152 1 95.44 75 PRO B O 1
ATOM 3609 N N . LEU B 1 76 ? 2.895 3.887 -1.519 1 97.06 76 LEU B N 1
ATOM 3610 C CA . LEU B 1 76 ? 3.998 4.793 -1.213 1 97.06 76 LEU B CA 1
ATOM 3611 C C . LEU B 1 76 ? 5.293 4.02 -1.003 1 97.06 76 LEU B C 1
ATOM 3613 O O . LEU B 1 76 ? 6.312 4.32 -1.632 1 97.06 76 LEU B O 1
ATOM 3617 N N . PRO B 1 77 ? 5.289 2.91 -0.188 1 97.12 77 PRO B N 1
ATOM 3618 C CA . PRO B 1 77 ? 6.555 2.205 0.008 1 97.12 77 PRO B CA 1
ATOM 3619 C C . PRO B 1 77 ? 7.109 1.611 -1.286 1 97.12 77 PRO B C 1
ATOM 3621 O O . PRO B 1 77 ? 8.32 1.623 -1.507 1 97.12 77 PRO B O 1
ATOM 3624 N N . SER B 1 78 ? 6.258 1.117 -2.156 1 97.25 78 SER B N 1
ATOM 3625 C CA . SER B 1 78 ? 6.68 0.558 -3.436 1 97.25 78 SER B CA 1
ATOM 3626 C C . SER B 1 78 ? 7.215 1.643 -4.363 1 97.25 78 SER B C 1
ATOM 3628 O O . SER B 1 78 ? 8.172 1.412 -5.109 1 97.25 78 SER B O 1
ATOM 3630 N N . ILE B 1 79 ? 6.582 2.766 -4.312 1 98.06 79 ILE B N 1
ATOM 3631 C CA . ILE B 1 79 ? 7.02 3.883 -5.141 1 98.06 79 ILE B CA 1
ATOM 3632 C C . ILE B 1 79 ? 8.422 4.312 -4.73 1 98.06 79 ILE B C 1
ATOM 3634 O O . ILE B 1 79 ? 9.297 4.488 -5.582 1 98.06 79 ILE B O 1
ATOM 3638 N N . ILE B 1 80 ? 8.641 4.434 -3.438 1 97.81 80 ILE B N 1
ATOM 3639 C CA . ILE B 1 80 ? 9.945 4.844 -2.932 1 97.81 80 ILE B CA 1
ATOM 3640 C C . ILE B 1 80 ? 10.992 3.801 -3.307 1 97.81 80 ILE B C 1
ATOM 3642 O O . ILE B 1 80 ? 12.086 4.148 -3.77 1 97.81 80 ILE B O 1
ATOM 3646 N N . ALA B 1 81 ? 10.648 2.531 -3.168 1 96.5 81 ALA B N 1
ATOM 3647 C CA . ALA B 1 81 ? 11.57 1.46 -3.533 1 96.5 81 ALA B CA 1
ATOM 3648 C C . ALA B 1 81 ? 11.914 1.52 -5.02 1 96.5 81 ALA B C 1
ATOM 3650 O O . ALA B 1 81 ? 13.07 1.317 -5.402 1 96.5 81 ALA B O 1
ATOM 3651 N N . TYR B 1 82 ? 10.922 1.786 -5.848 1 96.56 82 TYR B N 1
ATOM 3652 C CA . TYR B 1 82 ? 11.117 1.885 -7.289 1 96.56 82 TYR B CA 1
ATOM 3653 C C . TYR B 1 82 ? 12.055 3.037 -7.637 1 96.56 82 TYR B C 1
ATOM 3655 O O . TYR B 1 82 ? 13 2.863 -8.406 1 96.56 82 TYR B O 1
ATOM 3663 N N . LEU B 1 83 ? 11.844 4.164 -7.035 1 97.12 83 LEU B N 1
ATOM 3664 C CA . LEU B 1 83 ? 12.641 5.355 -7.301 1 97.12 83 LEU B CA 1
ATOM 3665 C C . LEU B 1 83 ? 14.062 5.184 -6.793 1 97.12 83 LEU B C 1
ATOM 3667 O O . LEU B 1 83 ? 15.016 5.629 -7.441 1 97.12 83 LEU B O 1
ATOM 3671 N N . GLU B 1 84 ? 14.203 4.559 -5.609 1 96.25 84 GLU B N 1
ATOM 3672 C CA . GLU B 1 84 ? 15.531 4.285 -5.078 1 96.25 84 GLU B CA 1
ATOM 3673 C C . GLU B 1 84 ? 16.328 3.383 -6.02 1 96.25 84 GLU B C 1
ATOM 3675 O O . GLU B 1 84 ? 17.5 3.629 -6.273 1 96.25 84 GLU B O 1
ATOM 3680 N N . SER B 1 85 ? 15.656 2.373 -6.516 1 94.38 85 SER B N 1
ATOM 3681 C CA . SER B 1 85 ? 16.328 1.443 -7.422 1 94.38 85 SER B CA 1
ATOM 3682 C C . SER B 1 85 ? 16.703 2.121 -8.734 1 94.38 85 SER B C 1
ATOM 3684 O O . SER B 1 85 ? 17.766 1.838 -9.305 1 94.38 85 SER B O 1
ATOM 3686 N N . LEU B 1 86 ? 15.859 2.947 -9.227 1 93.62 86 LEU B N 1
ATOM 3687 C CA . LEU B 1 86 ? 16.125 3.693 -10.453 1 93.62 86 LEU B CA 1
ATOM 3688 C C . LEU B 1 86 ? 17.328 4.613 -10.273 1 93.62 86 LEU B C 1
ATOM 3690 O O . LEU B 1 86 ? 18.203 4.676 -11.141 1 93.62 86 LEU B O 1
ATOM 3694 N N . ALA B 1 87 ? 17.359 5.297 -9.102 1 94.19 87 ALA B N 1
ATOM 3695 C CA . ALA B 1 87 ? 18.469 6.199 -8.805 1 94.19 87 ALA B CA 1
ATOM 3696 C C . ALA B 1 87 ? 19.797 5.441 -8.719 1 94.19 87 ALA B C 1
ATOM 3698 O O . ALA B 1 87 ? 20.812 5.914 -9.203 1 94.19 87 ALA B O 1
ATOM 3699 N N . ARG B 1 88 ? 19.812 4.309 -8.133 1 93.38 88 ARG B N 1
ATOM 3700 C CA . ARG B 1 88 ? 21.016 3.506 -7.957 1 93.38 88 ARG B CA 1
ATOM 3701 C C . ARG B 1 88 ? 21.547 3.023 -9.305 1 93.38 88 ARG B C 1
ATOM 3703 O O . ARG B 1 88 ? 22.766 3.027 -9.531 1 93.38 88 ARG B O 1
ATOM 3710 N N . VAL B 1 89 ? 20.688 2.57 -10.125 1 91.25 89 VAL B N 1
ATOM 3711 C CA . VAL B 1 89 ? 21.109 2.045 -11.422 1 91.25 89 VAL B CA 1
ATOM 3712 C C . VAL B 1 89 ? 21.641 3.18 -12.297 1 91.25 89 VAL B C 1
ATOM 3714 O O . VAL B 1 89 ? 22.641 3.014 -13 1 91.25 89 VAL B O 1
ATOM 3717 N N . GLU B 1 90 ? 20.984 4.297 -12.266 1 90.06 90 GLU B N 1
ATOM 3718 C CA . GLU B 1 90 ? 21.406 5.445 -13.062 1 90.06 90 GLU B CA 1
ATOM 3719 C C . GLU B 1 90 ? 22.766 5.965 -12.594 1 90.06 90 GLU B C 1
ATOM 3721 O O . GLU B 1 90 ? 23.625 6.297 -13.406 1 90.06 90 GLU B O 1
ATOM 3726 N N . ALA B 1 91 ? 22.938 6 -11.234 1 91.94 91 ALA B N 1
ATOM 3727 C CA . ALA B 1 91 ? 24.172 6.531 -10.664 1 91.94 91 ALA B CA 1
ATOM 3728 C C . ALA B 1 91 ? 25.234 5.445 -10.562 1 91.94 91 ALA B C 1
ATOM 3730 O O . ALA B 1 91 ? 26.422 5.742 -10.344 1 91.94 91 ALA B O 1
ATOM 3731 N N . GLN B 1 92 ? 24.859 4.18 -10.773 1 90.19 92 GLN B N 1
ATOM 3732 C CA . GLN B 1 92 ? 25.734 3.025 -10.664 1 90.19 92 GLN B CA 1
ATOM 3733 C C . GLN B 1 92 ? 26.422 2.973 -9.297 1 90.19 92 GLN B C 1
ATOM 3735 O O . GLN B 1 92 ? 27.594 2.633 -9.203 1 90.19 92 GLN B O 1
ATOM 3740 N N . THR B 1 93 ? 25.703 3.549 -8.297 1 86.81 93 THR B N 1
ATOM 3741 C CA . THR B 1 93 ? 26.172 3.508 -6.918 1 86.81 93 THR B CA 1
ATOM 3742 C C . THR B 1 93 ? 25 3.395 -5.953 1 86.81 93 THR B C 1
ATOM 3744 O O . THR B 1 93 ? 23.891 3.836 -6.266 1 86.81 93 THR B O 1
ATOM 3747 N N . ALA B 1 94 ? 25.266 2.807 -4.777 1 80.19 94 ALA B N 1
ATOM 3748 C CA . ALA B 1 94 ? 24.219 2.648 -3.76 1 80.19 94 ALA B CA 1
ATOM 3749 C C . ALA B 1 94 ? 24.094 3.906 -2.906 1 80.19 94 ALA B C 1
ATOM 3751 O O . ALA B 1 94 ? 23.094 4.102 -2.223 1 80.19 94 ALA B O 1
ATOM 3752 N N . ASP B 1 95 ? 25 4.828 -3.006 1 85.56 95 ASP B N 1
ATOM 3753 C CA . ASP B 1 95 ? 25.109 5.969 -2.1 1 85.56 95 ASP B CA 1
ATOM 3754 C C . ASP B 1 95 ? 24.328 7.172 -2.643 1 85.56 95 ASP B C 1
ATOM 3756 O O . ASP B 1 95 ? 24.766 8.312 -2.473 1 85.56 95 ASP B O 1
ATOM 3760 N N . VAL B 1 96 ? 23.234 6.938 -3.301 1 90.88 96 VAL B N 1
ATOM 3761 C CA . VAL B 1 96 ? 22.531 8.047 -3.934 1 90.88 96 VAL B CA 1
ATOM 3762 C C . VAL B 1 96 ? 21.141 8.195 -3.314 1 90.88 96 VAL B C 1
ATOM 3764 O O . VAL B 1 96 ? 20.484 9.227 -3.484 1 90.88 96 VAL B O 1
ATOM 3767 N N . THR B 1 97 ? 20.734 7.289 -2.492 1 93.44 97 THR B N 1
ATOM 3768 C CA . THR B 1 97 ? 19.391 7.336 -1.91 1 93.44 97 THR B CA 1
ATOM 3769 C C . THR B 1 97 ? 19.375 8.195 -0.65 1 93.44 97 THR B C 1
ATOM 3771 O O . THR B 1 97 ? 20.438 8.445 -0.055 1 93.44 97 THR B O 1
ATOM 3774 N N . LEU B 1 98 ? 18.266 8.641 -0.249 1 96.25 98 LEU B N 1
ATOM 3775 C CA . LEU B 1 98 ? 18.125 9.508 0.917 1 96.25 98 LEU B CA 1
ATOM 3776 C C . LEU B 1 98 ? 18.578 8.789 2.184 1 96.25 98 LEU B C 1
ATOM 3778 O O . LEU B 1 98 ? 19.078 9.422 3.119 1 96.25 98 LEU B O 1
ATOM 3782 N N . ASP B 1 99 ? 18.469 7.453 2.205 1 95.38 99 ASP B N 1
ATOM 3783 C CA . ASP B 1 99 ? 18.766 6.691 3.416 1 95.38 99 ASP B CA 1
ATOM 3784 C C . ASP B 1 99 ? 20.141 6.051 3.338 1 95.38 99 ASP B C 1
ATOM 3786 O O . ASP B 1 99 ? 20.484 5.188 4.152 1 95.38 99 ASP B O 1
ATOM 3790 N N . ALA B 1 100 ? 21.016 6.422 2.395 1 92.81 100 ALA B N 1
ATOM 3791 C CA . ALA B 1 100 ? 22.281 5.766 2.121 1 92.81 100 ALA B CA 1
ATOM 3792 C C . ALA B 1 100 ? 23.25 5.914 3.301 1 92.81 100 ALA B C 1
ATOM 3794 O O . ALA B 1 100 ? 24.062 5.027 3.561 1 92.81 100 ALA B O 1
ATOM 3795 N N . LYS B 1 101 ? 23.109 6.969 4.059 1 91.38 101 LYS B N 1
ATOM 3796 C CA . LYS B 1 101 ? 24.094 7.277 5.102 1 91.38 101 LYS B CA 1
ATOM 3797 C C . LYS B 1 101 ? 23.641 6.742 6.457 1 91.38 101 LYS B C 1
ATOM 3799 O O . LYS B 1 101 ? 24.359 6.852 7.445 1 91.38 101 LYS B O 1
ATOM 3804 N N . ILE B 1 102 ? 22.438 6.152 6.469 1 92.88 102 ILE B N 1
ATOM 3805 C CA . ILE B 1 102 ? 21.969 5.602 7.734 1 92.88 102 ILE B CA 1
ATOM 3806 C C . ILE B 1 102 ? 22.75 4.344 8.078 1 92.88 102 ILE B C 1
ATOM 3808 O O . ILE B 1 102 ? 22.859 3.426 7.262 1 92.88 102 ILE B O 1
ATOM 3812 N N . LYS B 1 103 ? 23.312 4.324 9.234 1 89.25 103 LYS B N 1
ATOM 3813 C CA . LYS B 1 103 ? 24.094 3.182 9.672 1 89.25 103 LYS B CA 1
ATOM 3814 C C . LYS B 1 103 ? 23.203 1.987 10 1 89.25 103 LYS B C 1
ATOM 3816 O O . LYS B 1 103 ? 22.031 2.154 10.305 1 89.25 103 LYS B O 1
ATOM 3821 N N . LEU B 1 104 ? 23.719 0.852 10.016 1 86 104 LEU B N 1
ATOM 3822 C CA . LEU B 1 104 ? 23.016 -0.416 10.18 1 86 104 LEU B CA 1
ATOM 3823 C C . LEU B 1 104 ? 22.234 -0.444 11.492 1 86 104 LEU B C 1
ATOM 3825 O O . LEU B 1 104 ? 21.078 -0.849 11.523 1 86 104 LEU B O 1
ATOM 3829 N N . PRO B 1 105 ? 22.797 0.067 12.586 1 84.94 105 PRO B N 1
ATOM 3830 C CA . PRO B 1 105 ? 22.062 -0.008 13.852 1 84.94 105 PRO B CA 1
ATOM 3831 C C . PRO B 1 105 ? 20.797 0.857 13.859 1 84.94 105 PRO B C 1
ATOM 3833 O O . PRO B 1 105 ? 19.844 0.565 14.586 1 84.94 105 PRO B O 1
ATOM 3836 N N . GLU B 1 106 ? 20.875 1.861 12.969 1 91.56 106 GLU B N 1
ATOM 3837 C CA . GLU B 1 106 ? 19.75 2.795 12.93 1 91.56 106 GLU B CA 1
ATOM 3838 C C . GLU B 1 106 ? 18.766 2.426 11.828 1 91.56 106 GLU B C 1
ATOM 3840 O O . GLU B 1 106 ? 17.641 2.926 11.805 1 91.56 106 GLU B O 1
ATOM 3845 N N . ALA B 1 107 ? 19.203 1.571 10.984 1 90.5 107 ALA B N 1
ATOM 3846 C CA . ALA B 1 107 ? 18.422 1.259 9.797 1 90.5 107 ALA B CA 1
ATOM 3847 C C . ALA B 1 107 ? 17.078 0.64 10.164 1 90.5 107 ALA B C 1
ATOM 3849 O O . ALA B 1 107 ? 16.047 1.005 9.609 1 90.5 107 ALA B O 1
ATOM 3850 N N . HIS B 1 108 ? 17.094 -0.235 11.133 1 92.19 108 HIS B N 1
ATOM 3851 C CA . HIS B 1 108 ? 15.852 -0.865 11.547 1 92.19 108 HIS B CA 1
ATOM 3852 C C . HIS B 1 108 ? 14.938 0.131 12.25 1 92.19 108 HIS B C 1
ATOM 3854 O O . HIS B 1 108 ? 13.719 0.099 12.07 1 92.19 108 HIS B O 1
ATOM 3860 N N . GLN B 1 109 ? 15.555 0.911 13.062 1 93.56 109 GLN B N 1
ATOM 3861 C CA . GLN B 1 109 ? 14.766 1.932 13.75 1 93.56 109 GLN B CA 1
ATOM 3862 C C . GLN B 1 109 ? 14.094 2.865 12.75 1 93.56 109 GLN B C 1
ATOM 3864 O O . GLN B 1 109 ? 12.93 3.244 12.93 1 93.56 109 GLN B O 1
ATOM 3869 N N . ALA B 1 110 ? 14.812 3.215 11.734 1 95.62 110 ALA B N 1
ATOM 3870 C CA . ALA B 1 110 ? 14.273 4.102 10.711 1 95.62 110 ALA B CA 1
ATOM 3871 C C . ALA B 1 110 ? 13.039 3.494 10.055 1 95.62 110 ALA B C 1
ATOM 3873 O O . ALA B 1 110 ? 12.031 4.18 9.859 1 95.62 110 ALA B O 1
ATOM 3874 N N . VAL B 1 111 ? 13.078 2.229 9.734 1 95 111 VAL B N 1
ATOM 3875 C CA . VAL B 1 111 ? 11.953 1.543 9.102 1 95 111 VAL B CA 1
ATOM 3876 C C . VAL B 1 111 ? 10.781 1.472 10.078 1 95 111 VAL B C 1
ATOM 3878 O O . VAL B 1 111 ? 9.633 1.678 9.688 1 95 111 VAL B O 1
ATOM 3881 N N . ALA B 1 112 ? 11.031 1.2 11.297 1 94.38 112 ALA B N 1
ATOM 3882 C CA . ALA B 1 112 ? 10 1.119 12.328 1 94.38 112 ALA B CA 1
ATOM 3883 C C . ALA B 1 112 ? 9.328 2.473 12.539 1 94.38 112 ALA B C 1
ATOM 3885 O O . ALA B 1 112 ? 8.109 2.551 12.695 1 94.38 112 ALA B O 1
ATOM 3886 N N . TRP B 1 113 ? 10.141 3.514 12.523 1 96.06 113 TRP B N 1
ATOM 3887 C CA . TRP B 1 113 ? 9.594 4.852 12.711 1 96.06 113 TRP B CA 1
ATOM 3888 C C . TRP B 1 113 ? 8.711 5.25 11.531 1 96.06 113 TRP B C 1
ATOM 3890 O O . TRP B 1 113 ? 7.68 5.898 11.719 1 96.06 113 TRP B O 1
ATOM 3900 N N . LYS B 1 114 ? 9.109 4.91 10.32 1 97.19 114 LYS B N 1
ATOM 3901 C CA . LYS B 1 114 ? 8.258 5.188 9.164 1 97.19 114 LYS B CA 1
ATOM 3902 C C . LYS B 1 114 ? 6.891 4.523 9.312 1 97.19 114 LYS B C 1
ATOM 3904 O O . LYS B 1 114 ? 5.863 5.152 9.055 1 97.19 114 LYS B O 1
ATOM 3909 N N . ALA B 1 115 ? 6.93 3.326 9.781 1 95.19 115 ALA B N 1
ATOM 3910 C CA . ALA B 1 115 ? 5.684 2.602 10.008 1 95.19 115 ALA B CA 1
ATOM 3911 C C . ALA B 1 115 ? 4.852 3.264 11.102 1 95.19 115 ALA B C 1
ATOM 3913 O O . ALA B 1 115 ? 3.631 3.385 10.977 1 95.19 115 ALA B O 1
ATOM 3914 N N . TYR B 1 116 ? 5.488 3.666 12.219 1 95.62 116 TYR B N 1
ATOM 3915 C CA . TYR B 1 116 ? 4.824 4.324 13.336 1 95.62 116 TYR B CA 1
ATOM 3916 C C . TYR B 1 116 ? 4.156 5.621 12.891 1 95.62 116 TYR B C 1
ATOM 3918 O O . TYR B 1 116 ? 3.008 5.887 13.25 1 95.62 116 TYR B O 1
ATOM 3926 N N . ILE B 1 117 ? 4.883 6.359 12.078 1 97.69 117 ILE B N 1
ATOM 3927 C CA . ILE B 1 117 ? 4.402 7.652 11.609 1 97.69 117 ILE B CA 1
ATOM 3928 C C . ILE B 1 117 ? 3.166 7.461 10.734 1 97.69 117 ILE B C 1
ATOM 3930 O O . ILE B 1 117 ? 2.141 8.117 10.938 1 97.69 117 ILE B O 1
ATOM 3934 N N . VAL B 1 118 ? 3.285 6.559 9.805 1 96.44 118 VAL B N 1
ATOM 3935 C CA . VAL B 1 118 ? 2.188 6.312 8.875 1 96.44 118 VAL B CA 1
ATOM 3936 C C . VAL B 1 118 ? 0.956 5.836 9.641 1 96.44 118 VAL B C 1
ATOM 3938 O O . VAL B 1 118 ? -0.165 6.27 9.359 1 96.44 118 VAL B O 1
ATOM 3941 N N . SER B 1 119 ? 1.167 5.043 10.625 1 94.31 119 SER B N 1
ATOM 3942 C CA . SER B 1 119 ? 0.053 4.48 11.383 1 94.31 119 SER B CA 1
ATOM 3943 C C . SER B 1 119 ? -0.539 5.504 12.344 1 94.31 119 SER B C 1
ATOM 3945 O O . SER B 1 119 ? -1.715 5.855 12.242 1 94.31 119 SER B O 1
ATOM 3947 N N . GLU B 1 120 ? 0.293 6.062 13.195 1 95.56 120 GLU B N 1
ATOM 3948 C CA . GLU B 1 120 ? -0.192 6.902 14.289 1 95.56 120 GLU B CA 1
ATOM 3949 C C . GLU B 1 120 ? -0.602 8.281 13.781 1 95.56 120 GLU B C 1
ATOM 3951 O O . GLU B 1 120 ? -1.688 8.773 14.109 1 95.56 120 GLU B O 1
ATOM 3956 N N . LEU B 1 121 ? 0.285 8.906 13.031 1 97.69 121 LEU B N 1
ATOM 3957 C CA . LEU B 1 121 ? -0.079 10.219 12.508 1 97.69 121 LEU B CA 1
ATOM 3958 C C . LEU B 1 121 ? -1.193 10.109 11.477 1 97.69 121 LEU B C 1
ATOM 3960 O O . LEU B 1 121 ? -2.021 11.008 11.344 1 97.69 121 LEU B O 1
ATOM 3964 N N . GLY B 1 122 ? -1.191 8.961 10.781 1 96.56 122 GLY B N 1
ATOM 3965 C CA . GLY B 1 122 ? -2.289 8.711 9.859 1 96.56 122 GLY B CA 1
ATOM 3966 C C . GLY B 1 122 ? -3.643 8.672 10.539 1 96.56 122 GLY B C 1
ATOM 3967 O O . GLY B 1 122 ? -4.609 9.258 10.047 1 96.56 122 GLY B O 1
ATOM 3968 N N . ASP B 1 123 ? -3.693 8 11.664 1 95.5 123 ASP B N 1
ATOM 3969 C CA . ASP B 1 123 ? -4.93 7.91 12.445 1 95.5 123 ASP B CA 1
ATOM 3970 C C . ASP B 1 123 ? -5.375 9.289 12.922 1 95.5 123 ASP B C 1
ATOM 3972 O O . ASP B 1 123 ? -6.562 9.617 12.852 1 95.5 123 ASP B O 1
ATOM 3976 N N . ILE B 1 124 ? -4.465 10.055 13.391 1 96.94 124 ILE B N 1
ATOM 3977 C CA . ILE B 1 124 ? -4.754 11.375 13.945 1 96.94 124 ILE B CA 1
ATOM 3978 C C . ILE B 1 124 ? -5.289 12.281 12.844 1 96.94 124 ILE B C 1
ATOM 3980 O O . ILE B 1 124 ? -6.312 12.945 13.016 1 96.94 124 ILE B O 1
ATOM 3984 N N . LEU B 1 125 ? -4.621 12.297 11.742 1 96.94 125 LEU B N 1
ATOM 3985 C CA . LEU B 1 125 ? -5.031 13.133 10.617 1 96.94 125 LEU B CA 1
ATOM 3986 C C . LEU B 1 125 ? -6.387 12.695 10.078 1 96.94 125 LEU B C 1
ATOM 3988 O O . LEU B 1 125 ? -7.234 13.531 9.766 1 96.94 125 LEU B O 1
ATOM 3992 N N . ALA B 1 126 ? -6.555 11.422 9.953 1 95.25 126 ALA B N 1
ATOM 3993 C CA . ALA B 1 126 ? -7.832 10.891 9.477 1 95.25 126 ALA B CA 1
ATOM 3994 C C . ALA B 1 126 ? -8.977 11.312 10.391 1 95.25 126 ALA B C 1
ATOM 3996 O O . ALA B 1 126 ? -10.07 11.633 9.922 1 95.25 126 ALA B O 1
ATOM 3997 N N . HIS B 1 127 ? -8.766 11.289 11.664 1 95.19 127 HIS B N 1
ATOM 3998 C CA . HIS B 1 127 ? -9.789 11.711 12.609 1 95.19 127 HIS B CA 1
ATOM 3999 C C . HIS B 1 127 ? -10.141 13.18 12.43 1 95.19 127 HIS B C 1
ATOM 4001 O O . HIS B 1 127 ? -11.32 13.555 12.453 1 95.19 127 HIS B O 1
ATOM 4007 N N . GLN B 1 128 ? -9.148 14.008 12.227 1 94.62 128 GLN B N 1
ATOM 4008 C CA . GLN B 1 128 ? -9.367 15.43 12.023 1 94.62 128 GLN B CA 1
ATOM 4009 C C . GLN B 1 128 ? -10.172 15.688 10.75 1 94.62 128 GLN B C 1
ATOM 4011 O O . GLN B 1 128 ? -11.117 16.484 10.758 1 94.62 128 GLN B O 1
ATOM 4016 N N . LEU B 1 129 ? -9.906 15 9.734 1 94.38 129 LEU B N 1
ATOM 4017 C CA . LEU B 1 129 ? -10.508 15.234 8.43 1 94.38 129 LEU B CA 1
ATOM 4018 C C . LEU B 1 129 ? -11.914 14.641 8.367 1 94.38 129 LEU B C 1
ATOM 4020 O O . LEU B 1 129 ? -12.828 15.258 7.809 1 94.38 129 LEU B O 1
ATOM 4024 N N . PHE B 1 130 ? -12.109 13.453 8.992 1 93.25 130 PHE B N 1
ATOM 4025 C CA . PHE B 1 130 ? -13.297 12.695 8.625 1 93.25 130 PHE B CA 1
ATOM 4026 C C . PHE B 1 130 ? -14.203 12.484 9.828 1 93.25 130 PHE B C 1
ATOM 4028 O O . PHE B 1 130 ? -15.289 11.922 9.703 1 93.25 130 PHE B O 1
ATOM 4035 N N . VAL B 1 131 ? -13.781 12.961 10.969 1 92.25 131 VAL B N 1
ATOM 4036 C CA . VAL B 1 131 ? -14.633 12.859 12.156 1 92.25 131 VAL B CA 1
ATOM 4037 C C . VAL B 1 131 ? -14.867 14.25 12.742 1 92.25 131 VAL B C 1
ATOM 4039 O O . VAL B 1 131 ? -15.938 14.828 12.57 1 92.25 131 VAL B O 1
ATOM 4042 N N . GLU B 1 132 ? -13.852 14.867 13.188 1 89.88 132 GLU B N 1
ATOM 4043 C CA . GLU B 1 132 ? -13.961 16.109 13.938 1 89.88 132 GLU B CA 1
ATOM 4044 C C . GLU B 1 132 ? -14.453 17.25 13.055 1 89.88 132 GLU B C 1
ATOM 4046 O O . GLU B 1 132 ? -15.328 18.031 13.453 1 89.88 132 GLU B O 1
ATOM 4051 N N . HIS B 1 133 ? -13.914 17.344 11.859 1 91.19 133 HIS B N 1
ATOM 4052 C CA . HIS B 1 133 ? -14.195 18.516 11.047 1 91.19 133 HIS B CA 1
ATOM 4053 C C . HIS B 1 133 ? -14.914 18.141 9.75 1 91.19 133 HIS B C 1
ATOM 4055 O O . HIS B 1 133 ? -14.953 18.922 8.805 1 91.19 133 HIS B O 1
ATOM 4061 N N . TYR B 1 134 ? -15.453 16.984 9.672 1 91.94 134 TYR B N 1
ATOM 4062 C CA . TYR B 1 134 ? -15.977 16.5 8.398 1 91.94 134 TYR B CA 1
ATOM 4063 C C . TYR B 1 134 ? -17.109 17.375 7.902 1 91.94 134 TYR B C 1
ATOM 4065 O O . TYR B 1 134 ? -17.078 17.859 6.766 1 91.94 134 TYR B O 1
ATOM 4073 N N . TRP B 1 135 ? -18 17.609 8.758 1 88.25 135 TRP B N 1
ATOM 4074 C CA . TRP B 1 135 ? -19.203 18.312 8.312 1 88.25 135 TRP B CA 1
ATOM 4075 C C . TRP B 1 135 ? -18.984 19.828 8.344 1 88.25 135 TRP B C 1
ATOM 4077 O O . TRP B 1 135 ? -19.578 20.562 7.555 1 88.25 135 TRP B O 1
ATOM 4087 N N . THR B 1 136 ? -18.094 20.234 9.172 1 88.25 136 THR B N 1
ATOM 4088 C CA . THR B 1 136 ? -17.875 21.656 9.336 1 88.25 136 THR B CA 1
ATOM 4089 C C . THR B 1 136 ? -16.906 22.188 8.281 1 88.25 136 THR B C 1
ATOM 4091 O O . THR B 1 136 ? -16.922 23.375 7.957 1 88.25 136 THR B O 1
ATOM 4094 N N . PHE B 1 137 ? -16.125 21.266 7.75 1 93 137 PHE B N 1
ATOM 4095 C CA . PHE B 1 137 ? -15.07 21.828 6.914 1 93 137 PHE B CA 1
ATOM 4096 C C . PHE B 1 137 ? -14.734 20.875 5.766 1 93 137 PHE B C 1
ATOM 4098 O O . PHE B 1 137 ? -14.797 21.266 4.598 1 93 137 PHE B O 1
ATOM 4105 N N . THR B 1 138 ? -14.391 19.625 6.012 1 93 138 THR B N 1
ATOM 4106 C CA . THR B 1 138 ? -13.766 18.703 5.07 1 93 138 THR B CA 1
ATOM 4107 C C . THR B 1 138 ? -14.703 18.391 3.914 1 93 138 THR B C 1
ATOM 4109 O O . THR B 1 138 ? -14.305 18.438 2.75 1 93 138 THR B O 1
ATOM 4112 N N . HIS B 1 139 ? -15.953 18.125 4.281 1 92.62 139 HIS B N 1
ATOM 4113 C CA . HIS B 1 139 ? -16.906 17.734 3.256 1 92.62 139 HIS B CA 1
ATOM 4114 C C . HIS B 1 139 ? -17.047 18.812 2.186 1 92.62 139 HIS B C 1
ATOM 4116 O O . HIS B 1 139 ? -16.938 18.531 0.992 1 92.62 139 HIS B O 1
ATOM 4122 N N . ARG B 1 140 ? -17.281 19.969 2.557 1 90.94 140 ARG B N 1
ATOM 4123 C CA . ARG B 1 140 ? -17.484 21.078 1.642 1 90.94 140 ARG B CA 1
ATOM 4124 C C . ARG B 1 140 ? -16.203 21.391 0.863 1 90.94 140 ARG B C 1
ATOM 4126 O O . ARG B 1 140 ? -16.25 21.672 -0.337 1 90.94 140 ARG B O 1
ATOM 4133 N N . SER B 1 141 ? -15.094 21.359 1.546 1 90.5 141 SER B N 1
ATOM 4134 C CA . SER B 1 141 ? -13.812 21.656 0.915 1 90.5 141 SER B CA 1
ATOM 4135 C C . SER B 1 141 ? -13.469 20.641 -0.167 1 90.5 141 SER B C 1
ATOM 4137 O O . SER B 1 141 ? -12.961 21 -1.23 1 90.5 141 SER B O 1
ATOM 4139 N N . LEU B 1 142 ? -13.727 19.406 0.119 1 89.12 142 LEU B N 1
ATOM 4140 C CA . LEU B 1 142 ? -13.469 18.359 -0.855 1 89.12 142 LEU B CA 1
ATOM 4141 C C . LEU B 1 142 ? -14.43 18.469 -2.035 1 89.12 142 LEU B C 1
ATOM 4143 O O . LEU B 1 142 ? -14.023 18.281 -3.188 1 89.12 142 LEU B O 1
ATOM 4147 N N . ALA B 1 143 ? -15.648 18.734 -1.732 1 89 143 ALA B N 1
ATOM 4148 C CA . ALA B 1 143 ? -16.656 18.844 -2.779 1 89 143 ALA B CA 1
ATOM 4149 C C . ALA B 1 143 ? -16.328 19.969 -3.75 1 89 143 ALA B C 1
ATOM 4151 O O . ALA B 1 143 ? -16.547 19.859 -4.957 1 89 143 ALA B O 1
ATOM 4152 N N . LYS B 1 144 ? -15.773 20.953 -3.281 1 87.12 144 LYS B N 1
ATOM 4153 C CA . LYS B 1 144 ? -15.422 22.125 -4.094 1 87.12 144 LYS B CA 1
ATOM 4154 C C . LYS B 1 144 ? -14.266 21.812 -5.031 1 87.12 144 LYS B C 1
ATOM 4156 O O . LYS B 1 144 ? -14.141 22.406 -6.102 1 87.12 144 LYS B O 1
ATOM 4161 N N . LEU B 1 145 ? -13.453 20.891 -4.656 1 82.5 145 LEU B N 1
ATOM 4162 C CA . LEU B 1 145 ? -12.25 20.562 -5.41 1 82.5 145 LEU B CA 1
ATOM 4163 C C . LEU B 1 145 ? -12.57 19.594 -6.535 1 82.5 145 LEU B C 1
ATOM 4165 O O . LEU B 1 145 ? -11.797 19.469 -7.488 1 82.5 145 LEU B O 1
ATOM 4169 N N . MET B 1 146 ? -13.68 18.953 -6.469 1 82 146 MET B N 1
ATOM 4170 C CA . MET B 1 146 ? -13.984 17.859 -7.383 1 82 146 MET B CA 1
ATOM 4171 C C . MET B 1 146 ? -15.008 18.297 -8.43 1 82 146 MET B C 1
ATOM 4173 O O . MET B 1 146 ? -15.805 19.203 -8.188 1 82 146 MET B O 1
ATOM 4177 N N . ALA B 1 147 ? -14.859 17.719 -9.594 1 80.5 147 ALA B N 1
ATOM 4178 C CA . ALA B 1 147 ? -15.82 17.984 -10.664 1 80.5 147 ALA B CA 1
ATOM 4179 C C . ALA B 1 147 ? -17.078 17.125 -10.492 1 80.5 147 ALA B C 1
ATOM 4181 O O . ALA B 1 147 ? -17.062 16.125 -9.766 1 80.5 147 ALA B O 1
ATOM 4182 N N . PHE B 1 148 ? -18.219 17.672 -11.227 1 82.56 148 PHE B N 1
ATOM 4183 C CA . PHE B 1 148 ? -19.422 16.844 -11.289 1 82.56 148 PHE B CA 1
ATOM 4184 C C . PHE B 1 148 ? -19.188 15.594 -12.125 1 82.56 148 PHE B C 1
ATOM 4186 O O . PHE B 1 148 ? -18.578 15.664 -13.195 1 82.56 148 PHE B O 1
ATOM 4193 N N . PRO B 1 149 ? -19.578 14.414 -11.555 1 81.75 149 PRO B N 1
ATOM 4194 C CA . PRO B 1 149 ? -20.453 14.102 -10.43 1 81.75 149 PRO B CA 1
ATOM 4195 C C . PRO B 1 149 ? -19.688 13.688 -9.172 1 81.75 149 PRO B C 1
ATOM 4197 O O . PRO B 1 149 ? -20.297 13.391 -8.141 1 81.75 149 PRO B O 1
ATOM 4200 N N . GLN B 1 150 ? -18.406 13.781 -9.242 1 82.31 150 GLN B N 1
ATOM 4201 C CA . GLN B 1 150 ? -17.562 13.289 -8.156 1 82.31 150 GLN B CA 1
ATOM 4202 C C . GLN B 1 150 ? -17.781 14.094 -6.879 1 82.31 150 GLN B C 1
ATOM 4204 O O . GLN B 1 150 ? -17.672 13.555 -5.777 1 82.31 150 GLN B O 1
ATOM 4209 N N . ARG B 1 151 ? -18.125 15.297 -7.102 1 84.81 151 ARG B N 1
ATOM 4210 C CA . ARG B 1 151 ? -18.328 16.172 -5.953 1 84.81 151 ARG B CA 1
ATOM 4211 C C . ARG B 1 151 ? -19.453 15.672 -5.062 1 84.81 151 ARG B C 1
ATOM 4213 O O . ARG B 1 151 ? -19.5 15.977 -3.869 1 84.81 151 ARG B O 1
ATOM 4220 N N . LEU B 1 152 ? -20.312 14.82 -5.637 1 84.81 152 LEU B N 1
ATOM 4221 C CA . LEU B 1 152 ? -21.516 14.398 -4.926 1 84.81 152 LEU B CA 1
ATOM 4222 C C . LEU B 1 152 ? -21.219 13.18 -4.051 1 84.81 152 LEU B C 1
ATOM 4224 O O . LEU B 1 152 ? -21.859 12.984 -3.016 1 84.81 152 LEU B O 1
ATOM 4228 N N . TYR B 1 153 ? -20.219 12.445 -4.469 1 84.25 153 TYR B N 1
ATOM 4229 C CA . TYR B 1 153 ? -20.109 11.18 -3.744 1 84.25 153 TYR B CA 1
ATOM 4230 C C . TYR B 1 153 ? -18.703 10.969 -3.229 1 84.25 153 TYR B C 1
ATOM 4232 O O . TYR B 1 153 ? -18.484 10.188 -2.295 1 84.25 153 TYR B O 1
ATOM 4240 N N . LEU B 1 154 ? -17.75 11.578 -3.721 1 83.94 154 LEU B N 1
ATOM 4241 C CA . LEU B 1 154 ? -16.359 11.258 -3.426 1 83.94 154 LEU B CA 1
ATOM 4242 C C . LEU B 1 154 ? -16.016 11.609 -1.98 1 83.94 154 LEU B C 1
ATOM 4244 O O . LEU B 1 154 ? -15.328 10.836 -1.3 1 83.94 154 LEU B O 1
ATOM 4248 N N . PRO B 1 155 ? -16.469 12.766 -1.473 1 89 155 PRO B N 1
ATOM 4249 C CA . PRO B 1 155 ? -16.172 13.055 -0.068 1 89 155 PRO B CA 1
ATOM 4250 C C . PRO B 1 155 ? -16.688 11.969 0.877 1 89 155 PRO B C 1
ATOM 4252 O O . PRO B 1 155 ? -15.969 11.547 1.783 1 89 155 PRO B O 1
ATOM 4255 N N . SER B 1 156 ? -17.859 11.5 0.579 1 88.38 156 SER B N 1
ATOM 4256 C CA . SER B 1 156 ? -18.422 10.453 1.416 1 88.38 156 SER B CA 1
ATOM 4257 C C . SER B 1 156 ? -17.672 9.133 1.239 1 88.38 156 SER B C 1
ATOM 4259 O O . SER B 1 156 ? -17.531 8.367 2.191 1 88.38 156 SER B O 1
ATOM 4261 N N . ARG B 1 157 ? -17.297 8.914 0.059 1 83.75 157 ARG B N 1
ATOM 4262 C CA . ARG B 1 157 ? -16.531 7.703 -0.209 1 83.75 157 ARG B CA 1
ATOM 4263 C C . ARG B 1 157 ? -15.195 7.715 0.542 1 83.75 157 ARG B C 1
ATOM 4265 O O . ARG B 1 157 ? -14.797 6.703 1.121 1 83.75 157 ARG B O 1
ATOM 4272 N N . LEU B 1 158 ? -14.555 8.828 0.504 1 86.31 158 LEU B N 1
ATOM 4273 C CA . LEU B 1 158 ? -13.289 8.969 1.215 1 86.31 158 LEU B CA 1
ATOM 4274 C C . LEU B 1 158 ? -13.484 8.781 2.715 1 86.31 158 LEU B C 1
ATOM 4276 O O . LEU B 1 158 ? -12.68 8.109 3.369 1 86.31 158 LEU B O 1
ATOM 4280 N N . ARG B 1 159 ? -14.5 9.352 3.203 1 90.25 159 ARG B N 1
ATOM 4281 C CA . ARG B 1 159 ? -14.805 9.211 4.625 1 90.25 159 ARG B CA 1
ATOM 4282 C C . ARG B 1 159 ? -15.031 7.746 4.988 1 90.25 159 ARG B C 1
ATOM 4284 O O . ARG B 1 159 ? -14.531 7.27 6.012 1 90.25 159 ARG B O 1
ATOM 4291 N N . LYS B 1 160 ? -15.75 7.066 4.141 1 84.44 160 LYS B N 1
ATOM 4292 C CA . LYS B 1 160 ? -16.094 5.668 4.387 1 84.44 160 LYS B CA 1
ATOM 4293 C C . LYS B 1 160 ? -14.844 4.785 4.332 1 84.44 160 LYS B C 1
ATOM 4295 O O . LYS B 1 160 ? -14.781 3.748 5 1 84.44 160 LYS B O 1
ATOM 4300 N N . MET B 1 161 ? -13.883 5.223 3.619 1 82.44 161 MET B N 1
ATOM 4301 C CA . MET B 1 161 ? -12.641 4.469 3.504 1 82.44 161 MET B CA 1
ATOM 4302 C C . MET B 1 161 ? -11.883 4.465 4.828 1 82.44 161 MET B C 1
ATOM 4304 O O . MET B 1 161 ? -11.203 3.49 5.156 1 82.44 161 MET B O 1
ATOM 4308 N N . TYR B 1 162 ? -12 5.496 5.594 1 88.62 162 TYR B N 1
ATOM 4309 C CA . TYR B 1 162 ? -11.234 5.629 6.828 1 88.62 162 TYR B CA 1
ATOM 4310 C C . TYR B 1 162 ? -12.07 5.207 8.039 1 88.62 162 TYR B C 1
ATOM 4312 O O . TYR B 1 162 ? -11.523 4.98 9.117 1 88.62 162 TYR B O 1
ATOM 4320 N N . GLN B 1 163 ? -13.414 5.082 7.895 1 89.56 163 GLN B N 1
ATOM 4321 C CA . GLN B 1 163 ? -14.336 4.809 8.984 1 89.56 163 GLN B CA 1
ATOM 4322 C C . GLN B 1 163 ? -14.016 3.479 9.656 1 89.56 163 GLN B C 1
ATOM 4324 O O . GLN B 1 163 ? -13.914 3.406 10.883 1 89.56 163 GLN B O 1
ATOM 4329 N N . PRO B 1 164 ? -13.82 2.459 8.891 1 84.75 164 PRO B N 1
ATOM 4330 C CA . PRO B 1 164 ? -13.609 1.17 9.555 1 84.75 164 PRO B CA 1
ATOM 4331 C C . PRO B 1 164 ? -12.367 1.157 10.43 1 84.75 164 PRO B C 1
ATOM 4333 O O . PRO B 1 164 ? -12.398 0.639 11.555 1 84.75 164 PRO B O 1
ATOM 4336 N N . ARG B 1 165 ? -11.305 1.724 9.992 1 87.81 165 ARG B N 1
ATOM 4337 C CA . ARG B 1 165 ? -10.07 1.797 10.773 1 87.81 165 ARG B CA 1
ATOM 4338 C C . ARG B 1 165 ? -10.273 2.625 12.039 1 87.81 165 ARG B C 1
ATOM 4340 O O . ARG B 1 165 ? -9.852 2.221 13.125 1 87.81 165 ARG B O 1
ATOM 4347 N N . LEU B 1 166 ? -10.891 3.748 11.93 1 91.81 166 LEU B N 1
ATOM 4348 C CA . LEU B 1 166 ? -11.109 4.629 13.078 1 91.81 166 LEU B CA 1
ATOM 4349 C C . LEU B 1 166 ? -12.07 3.988 14.078 1 91.81 166 LEU B C 1
ATOM 4351 O O . LEU B 1 166 ? -11.945 4.199 15.281 1 91.81 166 LEU B O 1
ATOM 4355 N N . GLU B 1 167 ? -13.039 3.17 13.555 1 89.12 167 GLU B N 1
ATOM 4356 C CA . GLU B 1 167 ? -13.93 2.406 14.422 1 89.12 167 GLU B CA 1
ATOM 4357 C C . GLU B 1 167 ? -13.164 1.324 15.18 1 89.12 167 GLU B C 1
ATOM 4359 O O . GLU B 1 167 ? -13.359 1.141 16.375 1 89.12 167 GLU B O 1
ATOM 4364 N N . ALA B 1 168 ? -12.297 0.717 14.461 1 83.25 168 ALA B N 1
ATOM 4365 C CA . ALA B 1 168 ? -11.539 -0.391 15.031 1 83.25 168 ALA B CA 1
ATOM 4366 C C . ALA B 1 168 ? -10.664 0.083 16.188 1 83.25 168 ALA B C 1
ATOM 4368 O O . ALA B 1 168 ? -10.453 -0.652 17.156 1 83.25 168 ALA B O 1
ATOM 4369 N N . ILE B 1 169 ? -10.234 1.295 16.141 1 86.06 169 ILE B N 1
ATOM 4370 C CA . ILE B 1 169 ? -9.328 1.772 17.172 1 86.06 169 ILE B CA 1
ATOM 4371 C C . ILE B 1 169 ? -10.094 2.652 18.156 1 86.06 169 ILE B C 1
ATOM 4373 O O . ILE B 1 169 ? -9.484 3.334 19 1 86.06 169 ILE B O 1
ATOM 4377 N N . GLY B 1 170 ? -11.375 2.773 17.969 1 86.44 170 GLY B N 1
ATOM 4378 C CA . GLY B 1 170 ? -12.234 3.447 18.938 1 86.44 170 GLY B CA 1
ATOM 4379 C C . GLY B 1 170 ? -12.227 4.957 18.781 1 86.44 170 GLY B C 1
ATOM 4380 O O . GLY B 1 170 ? -12.43 5.68 19.766 1 86.44 170 GLY B O 1
ATOM 4381 N N . MET B 1 171 ? -11.977 5.438 17.641 1 89.94 171 MET B N 1
ATOM 4382 C CA . MET B 1 171 ? -11.867 6.883 17.438 1 89.94 171 MET B CA 1
ATOM 4383 C C . MET B 1 171 ? -12.961 7.383 16.5 1 89.94 171 MET B C 1
ATOM 4385 O O . MET B 1 171 ? -12.883 8.492 15.977 1 89.94 171 MET B O 1
ATOM 4389 N N . TRP B 1 172 ? -13.844 6.457 16.234 1 86.69 172 TRP B N 1
ATOM 4390 C CA . TRP B 1 172 ? -14.969 6.84 15.383 1 86.69 172 TRP B CA 1
ATOM 4391 C C . TRP B 1 172 ? -16.203 7.145 16.219 1 86.69 172 TRP B C 1
ATOM 4393 O O . TRP B 1 172 ? -16.656 6.301 17 1 86.69 172 TRP B O 1
ATOM 4403 N N . ASP B 1 173 ? -16.5 8.344 16.625 1 72.81 173 ASP B N 1
ATOM 4404 C CA . ASP B 1 173 ? -17.703 8.664 17.406 1 72.81 173 ASP B CA 1
ATOM 4405 C C . ASP B 1 173 ? -18.875 8.961 16.484 1 72.81 173 ASP B C 1
ATOM 4407 O O . ASP B 1 173 ? -18.875 9.938 15.75 1 72.81 173 ASP B O 1
ATOM 4411 N N . ALA B 1 174 ? -19.703 7.922 16.297 1 54.47 174 ALA B N 1
ATOM 4412 C CA . ALA B 1 174 ? -20.906 8.031 15.492 1 54.47 174 ALA B CA 1
ATOM 4413 C C . ALA B 1 174 ? -21.672 9.32 15.812 1 54.47 174 ALA B C 1
ATOM 4415 O O . ALA B 1 174 ? -22.344 9.891 14.945 1 54.47 174 ALA B O 1
ATOM 4416 N N . HIS B 1 175 ? -21.641 9.758 17.031 1 52.72 175 HIS B N 1
ATOM 4417 C CA . HIS B 1 175 ? -22.469 10.875 17.469 1 52.72 175 HIS B CA 1
ATOM 4418 C C . HIS B 1 175 ? -21.875 12.211 17.031 1 52.72 175 HIS B C 1
ATOM 4420 O O . HIS B 1 175 ? -22.5 13.258 17.188 1 52.72 175 HIS B O 1
ATOM 4426 N N . PHE B 1 176 ? -20.578 12.188 16.625 1 54.44 176 PHE B N 1
ATOM 4427 C CA . PHE B 1 176 ? -20.094 13.422 16.016 1 54.44 176 PHE B CA 1
ATOM 4428 C C . PHE B 1 176 ? -20.906 13.773 14.773 1 54.44 176 PHE B C 1
ATOM 4430 O O . PHE B 1 176 ? -20.766 14.867 14.227 1 54.44 176 PHE B O 1
ATOM 4437 N N . ILE B 1 177 ? -21.656 12.789 14.32 1 49.62 177 ILE B N 1
ATOM 4438 C CA . ILE B 1 177 ? -22.375 12.906 13.055 1 49.62 177 ILE B CA 1
ATOM 4439 C C . ILE B 1 177 ? -23.406 14.031 13.156 1 49.62 177 ILE B C 1
ATOM 4441 O O . ILE B 1 177 ? -24.5 13.844 13.688 1 49.62 177 ILE B O 1
ATOM 4445 N N . GLU B 1 178 ? -23.078 15.188 13.562 1 48.69 178 GLU B N 1
ATOM 4446 C CA . GLU B 1 178 ? -24.062 16.25 13.352 1 48.69 178 GLU B CA 1
ATOM 4447 C C . GLU B 1 178 ? -24.391 16.406 11.875 1 48.69 178 GLU B C 1
ATOM 4449 O O . GLU B 1 178 ? -23.578 16.938 11.102 1 48.69 178 GLU B O 1
ATOM 4454 N N . GLU B 1 179 ? -24.953 15.398 11.242 1 47.66 179 GLU B N 1
ATOM 4455 C CA . GLU B 1 179 ? -25.484 15.766 9.93 1 47.66 179 GLU B CA 1
ATOM 4456 C C . GLU B 1 179 ? -26.219 17.094 9.984 1 47.66 179 GLU B C 1
ATOM 4458 O O . GLU B 1 179 ? -26.984 17.359 10.922 1 47.66 179 GLU B O 1
ATOM 4463 N N . PRO B 1 180 ? -25.703 18.031 9.266 1 43.28 180 PRO B N 1
ATOM 4464 C CA . PRO B 1 180 ? -26.625 19.172 9.242 1 43.28 180 PRO B CA 1
ATOM 4465 C C . PRO B 1 180 ? -28.078 18.75 9.031 1 43.28 180 PRO B C 1
ATOM 4467 O O . PRO B 1 180 ? -28.359 17.859 8.242 1 43.28 180 PRO B O 1
ATOM 4470 N N . GLU B 1 181 ? -28.906 18.688 10.023 1 38.97 181 GLU B N 1
ATOM 4471 C CA . GLU B 1 181 ? -30.344 18.5 9.883 1 38.97 181 GLU B CA 1
ATOM 4472 C C . GLU B 1 181 ? -30.844 18.984 8.516 1 38.97 181 GLU B C 1
ATOM 4474 O O . GLU B 1 181 ? -30.484 20.078 8.078 1 38.97 181 GLU B O 1
ATOM 4479 N N . ALA B 1 182 ? -31.219 18.141 7.637 1 36.38 182 ALA B N 1
ATOM 4480 C CA . ALA B 1 182 ? -32.031 18.578 6.496 1 36.38 182 ALA B CA 1
ATOM 4481 C C . ALA B 1 182 ? -32.875 19.797 6.852 1 36.38 182 ALA B C 1
ATOM 4483 O O . ALA B 1 182 ? -33.375 19.906 7.969 1 36.38 182 ALA B O 1
ATOM 4484 N N . THR B 1 183 ? -32.625 20.984 6.102 1 30.61 183 THR B N 1
ATOM 4485 C CA . THR B 1 183 ? -33.594 22.078 6.141 1 30.61 183 THR B CA 1
ATOM 4486 C C . THR B 1 183 ? -35 21.531 6.223 1 30.61 183 THR B C 1
ATOM 4488 O O . THR B 1 183 ? -35.531 21.031 5.234 1 30.61 183 THR B O 1
ATOM 4491 N N . LYS B 1 184 ? -35.562 20.672 6.934 1 36.03 184 LYS B N 1
ATOM 4492 C CA . LYS B 1 184 ? -37 20.766 6.934 1 36.03 184 LYS B CA 1
ATOM 4493 C C . LYS B 1 184 ? -37.469 22.219 6.836 1 36.03 184 LYS B C 1
ATOM 4495 O O . LYS B 1 184 ? -36.812 23.109 7.352 1 36.03 184 LYS B O 1
ATOM 4500 N N . PRO B 1 185 ? -38.438 22.578 5.855 1 33.66 185 PRO B N 1
ATOM 4501 C CA . PRO B 1 185 ? -39 23.922 5.824 1 33.66 185 PRO B CA 1
ATOM 4502 C C . PRO B 1 185 ? -39.062 24.578 7.203 1 33.66 185 PRO B C 1
ATOM 4504 O O . PRO B 1 185 ? -39.156 23.875 8.219 1 33.66 185 PRO B O 1
ATOM 4507 N N . ILE B 1 186 ? -38.594 25.781 7.27 1 34.19 186 ILE B N 1
ATOM 4508 C CA . ILE B 1 186 ? -38.562 26.859 8.266 1 34.19 186 ILE B CA 1
ATOM 4509 C C . ILE B 1 186 ? -39.875 26.875 9.047 1 34.19 186 ILE B C 1
ATOM 4511 O O . ILE B 1 186 ? -40.25 27.875 9.672 1 34.19 186 ILE B O 1
ATOM 4515 N N . THR B 1 187 ? -40.844 25.984 8.836 1 35.12 187 THR B N 1
ATOM 4516 C CA . THR B 1 187 ? -41.906 26.578 9.609 1 35.12 187 THR B CA 1
ATOM 4517 C C . THR B 1 187 ? -41.5 26.766 11.07 1 35.12 187 THR B C 1
ATOM 4519 O O . THR B 1 187 ? -42.062 27.609 11.773 1 35.12 187 THR B O 1
ATOM 4522 N N . LYS B 1 188 ? -41.25 25.531 11.812 1 33.44 188 LYS B N 1
ATOM 4523 C CA . LYS B 1 188 ? -41.156 25.844 13.234 1 33.44 188 LYS B CA 1
ATOM 4524 C C . LYS B 1 188 ? -39.812 26.438 13.602 1 33.44 188 LYS B C 1
ATOM 4526 O O . LYS B 1 188 ? -38.812 26.188 12.922 1 33.44 188 LYS B O 1
ATOM 4531 N N . ALA B 1 189 ? -39.688 27.328 14.547 1 32.72 189 ALA B N 1
ATOM 4532 C CA . ALA B 1 189 ? -38.625 28.125 15.133 1 32.72 189 ALA B CA 1
ATOM 4533 C C . ALA B 1 189 ? -37.312 27.328 15.25 1 32.72 189 ALA B C 1
ATOM 4535 O O . ALA B 1 189 ? -37.344 26.141 15.586 1 32.72 189 ALA B O 1
ATOM 4536 N N . PRO B 1 190 ? -36.219 27.641 14.531 1 36.91 190 PRO B N 1
ATOM 4537 C CA . PRO B 1 190 ? -34.906 27.031 14.695 1 36.91 190 PRO B CA 1
ATOM 4538 C C . PRO B 1 190 ? -34.625 26.609 16.141 1 36.91 190 PRO B C 1
ATOM 4540 O O . PRO B 1 190 ? -34.5 27.469 17.016 1 36.91 190 PRO B O 1
ATOM 4543 N N . GLN B 1 191 ? -35.469 25.844 16.797 1 34.84 191 GLN B N 1
ATOM 4544 C CA . GLN B 1 191 ? -35.031 25.469 18.125 1 34.84 191 GLN B CA 1
ATOM 4545 C C . GLN B 1 191 ? -33.562 25.109 18.141 1 34.84 191 GLN B C 1
ATOM 4547 O O . GLN B 1 191 ? -33.094 24.328 17.297 1 34.84 191 GLN B O 1
ATOM 4552 N N . GLN B 1 192 ? -32.656 26.016 18.484 1 37.66 192 GLN B N 1
ATOM 4553 C CA . GLN B 1 192 ? -31.25 25.844 18.859 1 37.66 192 GLN B CA 1
ATOM 4554 C C . GLN B 1 192 ? -31 24.438 19.422 1 37.66 192 GLN B C 1
ATOM 4556 O O . GLN B 1 192 ? -31.312 24.172 20.578 1 37.66 192 GLN B O 1
ATOM 4561 N N . THR B 1 193 ? -31.484 23.406 19 1 41.78 193 THR B N 1
ATOM 4562 C CA . THR B 1 193 ? -31.297 22.109 19.641 1 41.78 193 THR B CA 1
ATOM 4563 C C . THR B 1 193 ? -29.844 21.938 20.078 1 41.78 193 THR B C 1
ATOM 4565 O O . THR B 1 193 ? -28.953 21.844 19.234 1 41.78 193 THR B O 1
ATOM 4568 N N . GLY B 1 194 ? -29.359 22.641 21.062 1 46.84 194 GLY B N 1
ATOM 4569 C CA . GLY B 1 194 ? -28.141 22.422 21.828 1 46.84 194 GLY B CA 1
ATOM 4570 C C . GLY B 1 194 ? -27.719 20.953 21.844 1 46.84 194 GLY B C 1
ATOM 4571 O O . GLY B 1 194 ? -28.547 20.062 21.688 1 46.84 194 GLY B O 1
ATOM 4572 N N . ILE B 1 195 ? -26.547 20.672 21.297 1 56.56 195 ILE B N 1
ATOM 4573 C CA . ILE B 1 195 ? -26 19.328 21.484 1 56.56 195 ILE B CA 1
ATOM 4574 C C . ILE B 1 195 ? -26.375 18.828 22.875 1 56.56 195 ILE B C 1
ATOM 4576 O O . ILE B 1 195 ? -26.109 19.484 23.875 1 56.56 195 ILE B O 1
ATOM 4580 N N . PRO B 1 196 ? -27.344 17.906 23 1 64.31 196 PRO B N 1
ATOM 4581 C CA . PRO B 1 196 ? -27.578 17.344 24.328 1 64.31 196 PRO B CA 1
ATOM 4582 C C . PRO B 1 196 ? -26.297 17.188 25.141 1 64.31 196 PRO B C 1
ATOM 4584 O O . PRO B 1 196 ? -25.219 16.922 24.578 1 64.31 196 PRO B O 1
ATOM 4587 N N . PRO B 1 197 ? -26.406 17.656 26.406 1 64.75 197 PRO B N 1
ATOM 4588 C CA . PRO B 1 197 ? -25.219 17.594 27.266 1 64.75 197 PRO B CA 1
ATOM 4589 C C . PRO B 1 197 ? -24.453 16.281 27.141 1 64.75 197 PRO B C 1
ATOM 4591 O O . PRO B 1 197 ? -23.219 16.297 27.141 1 64.75 197 PRO B O 1
ATOM 4594 N N . ALA B 1 198 ? -25.156 15.164 26.984 1 67.5 198 ALA B N 1
ATOM 4595 C CA . ALA B 1 198 ? -24.5 13.875 26.844 1 67.5 198 ALA B CA 1
ATOM 4596 C C . ALA B 1 198 ? -23.656 13.828 25.578 1 67.5 198 ALA B C 1
ATOM 4598 O O . ALA B 1 198 ? -22.547 13.273 25.578 1 67.5 198 ALA B O 1
ATOM 4599 N N . GLN B 1 199 ? -24.234 14.406 24.594 1 70.06 199 GLN B N 1
ATOM 4600 C CA . GLN B 1 199 ? -23.5 14.43 23.328 1 70.06 199 GLN B CA 1
ATOM 4601 C C . GLN B 1 199 ? -22.297 15.359 23.406 1 70.06 199 GLN B C 1
ATOM 4603 O O . GLN B 1 199 ? -21.234 15.062 22.859 1 70.06 199 GLN B O 1
ATOM 4608 N N . ALA B 1 200 ? -22.562 16.453 24.094 1 71.38 200 ALA B N 1
ATOM 4609 C CA . ALA B 1 200 ? -21.469 17.406 24.297 1 71.38 200 ALA B CA 1
ATOM 4610 C C . ALA B 1 200 ? -20.312 16.766 25.062 1 71.38 200 ALA B C 1
ATOM 4612 O O . ALA B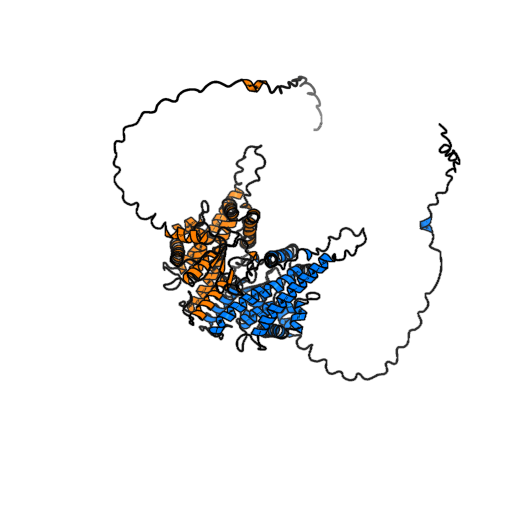 1 200 ? -19.141 16.984 24.75 1 71.38 200 ALA B O 1
ATOM 4613 N N . PHE B 1 201 ? -20.672 16 26.094 1 72.25 201 PHE B N 1
ATOM 4614 C CA . PHE B 1 201 ? -19.672 15.312 26.906 1 72.25 201 PHE B CA 1
ATOM 4615 C C . PHE B 1 201 ? -18.906 14.289 26.062 1 72.25 201 PHE B C 1
ATOM 4617 O O . PHE B 1 201 ? -17.688 14.164 26.172 1 72.25 201 PHE B O 1
ATOM 4624 N N . LYS B 1 202 ? -19.625 13.602 25.219 1 73.25 202 LYS B N 1
ATOM 4625 C CA . LYS B 1 202 ? -19 12.594 24.375 1 73.25 202 LYS B CA 1
ATOM 4626 C C . LYS B 1 202 ? -18.047 13.227 23.359 1 73.25 202 LYS B C 1
ATOM 4628 O O . LYS B 1 202 ? -16.969 12.695 23.109 1 73.25 202 LYS B O 1
ATOM 4633 N N . HIS B 1 203 ? -18.484 14.312 22.922 1 75.88 203 HIS B N 1
ATOM 4634 C CA . HIS B 1 203 ? -17.625 15.039 21.984 1 75.88 203 HIS B CA 1
ATOM 4635 C C . HIS B 1 203 ? -16.359 15.523 22.672 1 75.88 203 HIS B C 1
ATOM 4637 O O . HIS B 1 203 ? -15.266 15.445 22.094 1 75.88 203 HIS B O 1
ATOM 4643 N N . ALA B 1 204 ? -16.547 16.031 23.812 1 78.25 204 ALA B N 1
ATOM 4644 C CA . ALA B 1 204 ? -15.406 16.516 24.578 1 78.25 204 ALA B CA 1
ATOM 4645 C C . ALA B 1 204 ? -14.438 15.375 24.906 1 78.25 204 ALA B C 1
ATOM 4647 O O . ALA B 1 204 ? -13.219 15.547 24.828 1 78.25 204 ALA B O 1
ATOM 4648 N N . PHE B 1 205 ? -14.969 14.266 25.172 1 79.75 205 PHE B N 1
ATOM 4649 C CA . PHE B 1 205 ? -14.156 13.102 25.484 1 79.75 205 PHE B CA 1
ATOM 4650 C C . PHE B 1 205 ? -13.383 12.625 24.25 1 79.75 205 PHE B C 1
ATOM 4652 O O . PHE B 1 205 ? -12.203 12.281 24.359 1 79.75 205 PHE B O 1
ATOM 4659 N N . ALA B 1 206 ? -14.031 12.594 23.156 1 79.56 206 ALA B N 1
ATOM 4660 C CA . ALA B 1 206 ? -13.391 12.18 21.906 1 79.56 206 ALA B CA 1
ATOM 4661 C C . ALA B 1 206 ? -12.25 13.117 21.531 1 79.56 206 ALA B C 1
ATOM 4663 O O . ALA B 1 206 ? -11.195 12.672 21.062 1 79.56 206 ALA B O 1
ATOM 4664 N N . ARG B 1 207 ? -12.523 14.359 21.797 1 83 207 ARG B N 1
ATOM 4665 C CA . ARG B 1 207 ? -11.508 15.359 21.5 1 83 207 ARG B CA 1
ATOM 4666 C C . ARG B 1 207 ? -10.305 15.203 22.422 1 83 207 ARG B C 1
ATOM 4668 O O . ARG B 1 207 ? -9.156 15.352 22 1 83 207 ARG B O 1
ATOM 4675 N N . GLU B 1 208 ? -10.57 14.906 23.594 1 87.44 208 GLU B N 1
ATOM 4676 C CA . GLU B 1 208 ? -9.492 14.711 24.547 1 87.44 208 GLU B CA 1
ATOM 4677 C C . GLU B 1 208 ? -8.695 13.445 24.234 1 87.44 208 GLU B C 1
ATOM 4679 O O . GLU B 1 208 ? -7.469 13.422 24.375 1 87.44 208 GLU B O 1
ATOM 4684 N N . LYS B 1 209 ? -9.383 12.477 23.828 1 88.88 209 LYS B N 1
ATOM 4685 C CA . LYS B 1 209 ? -8.734 11.227 23.438 1 88.88 209 LYS B CA 1
ATOM 4686 C C . LYS B 1 209 ? -7.805 11.438 22.25 1 88.88 209 LYS B C 1
ATOM 4688 O O . LYS B 1 209 ? -6.695 10.898 22.219 1 88.88 209 LYS B O 1
ATOM 4693 N N . LEU B 1 210 ? -8.336 12.172 21.312 1 92.25 210 LEU B N 1
ATOM 4694 C CA . LEU B 1 210 ? -7.516 12.492 20.156 1 92.25 210 LEU B CA 1
ATOM 4695 C C . LEU B 1 210 ? -6.281 13.281 20.562 1 92.25 210 LEU B C 1
ATOM 4697 O O . LEU B 1 210 ? -5.176 13.008 20.094 1 92.25 210 LEU B O 1
ATOM 4701 N N . LEU B 1 211 ? -6.48 14.273 21.422 1 94.19 211 LEU B N 1
ATOM 4702 C CA . LEU B 1 211 ? -5.371 15.117 21.859 1 94.19 211 LEU B CA 1
ATOM 4703 C C . LEU B 1 211 ? -4.34 14.305 22.625 1 94.19 211 LEU B C 1
ATOM 4705 O O . LEU B 1 211 ? -3.135 14.508 22.469 1 94.19 211 LEU B O 1
ATOM 4709 N N . ASP B 1 212 ? -4.789 13.398 23.391 1 95 212 ASP B N 1
ATOM 4710 C CA . ASP B 1 212 ? -3.891 12.531 24.141 1 95 212 ASP B CA 1
ATOM 4711 C C . ASP B 1 212 ? -3.072 11.648 23.188 1 95 212 ASP B C 1
ATOM 4713 O O . ASP B 1 212 ? -1.868 11.469 23.391 1 95 212 ASP B O 1
ATOM 4717 N N . LYS B 1 213 ? -3.725 11.086 22.234 1 94.88 213 LYS B N 1
ATOM 4718 C CA . LYS B 1 213 ? -3.029 10.281 21.234 1 94.88 213 LYS B CA 1
ATOM 4719 C C . LYS B 1 213 ? -1.994 11.109 20.469 1 94.88 213 LYS B C 1
ATOM 4721 O O . LYS B 1 213 ? -0.876 10.641 20.234 1 94.88 213 LYS B O 1
ATOM 4726 N N . ALA B 1 214 ? -2.395 12.281 20.156 1 97.25 214 ALA B N 1
ATOM 4727 C CA . ALA B 1 214 ? -1.501 13.172 19.422 1 97.25 214 ALA B CA 1
ATOM 4728 C C . ALA B 1 214 ? -0.287 13.547 20.266 1 97.25 214 ALA B C 1
ATOM 4730 O O . ALA B 1 214 ? 0.849 13.5 19.797 1 97.25 214 ALA B O 1
ATOM 4731 N N . ARG B 1 215 ? -0.538 13.898 21.5 1 97.5 215 ARG B N 1
ATOM 4732 C CA . ARG B 1 215 ? 0.551 14.289 22.391 1 97.5 215 ARG B CA 1
ATOM 4733 C C . ARG B 1 215 ? 1.54 13.148 22.578 1 97.5 215 ARG B C 1
ATOM 4735 O O . ARG B 1 215 ? 2.754 13.359 22.594 1 97.5 215 ARG B O 1
ATOM 4742 N N . LYS B 1 216 ? 1.045 11.961 22.703 1 96.69 216 LYS B N 1
ATOM 4743 C CA . LYS B 1 216 ? 1.916 10.797 22.844 1 96.69 216 LYS B CA 1
ATOM 4744 C C . LYS B 1 216 ? 2.783 10.617 21.594 1 96.69 216 LYS B C 1
ATOM 4746 O O . LYS B 1 216 ? 3.988 10.383 21.703 1 96.69 216 LYS B O 1
ATOM 4751 N N . ALA B 1 217 ? 2.164 10.703 20.469 1 97 217 ALA B N 1
ATOM 4752 C CA . ALA B 1 217 ? 2.896 10.57 19.219 1 97 217 ALA B CA 1
ATOM 4753 C C . ALA B 1 217 ? 3.916 11.695 19.047 1 97 217 ALA B C 1
ATOM 4755 O O . ALA B 1 217 ? 5.066 11.445 18.688 1 97 217 ALA B O 1
ATOM 4756 N N . PHE B 1 218 ? 3.506 12.938 19.359 1 98.12 218 PHE B N 1
ATOM 4757 C CA . PHE B 1 218 ? 4.383 14.086 19.203 1 98.12 218 PHE B CA 1
ATOM 4758 C C . PHE B 1 218 ? 5.562 14.008 20.172 1 98.12 218 PHE B C 1
ATOM 4760 O O . PHE B 1 218 ? 6.684 14.375 19.828 1 98.12 218 PHE B O 1
ATOM 4767 N N . ASP B 1 219 ? 5.289 13.523 21.359 1 97.5 219 ASP B N 1
ATOM 4768 C CA . ASP B 1 219 ? 6.352 13.352 22.344 1 97.5 219 ASP B CA 1
ATOM 4769 C C . ASP B 1 219 ? 7.43 12.398 21.828 1 97.5 219 ASP B C 1
ATOM 4771 O O . ASP B 1 219 ? 8.625 12.695 21.906 1 97.5 219 ASP B O 1
ATOM 4775 N N . LEU B 1 220 ? 6.992 11.328 21.297 1 96.44 220 LEU B N 1
ATOM 4776 C CA . LEU B 1 220 ? 7.918 10.32 20.797 1 96.44 220 LEU B CA 1
ATOM 4777 C C . LEU B 1 220 ? 8.703 10.844 19.594 1 96.44 220 LEU B C 1
ATOM 4779 O O . LEU B 1 220 ? 9.914 10.648 19.5 1 96.44 220 LEU B O 1
ATOM 4783 N N . LEU B 1 221 ? 8.047 11.531 18.719 1 97.5 221 LEU B N 1
ATOM 4784 C CA . LEU B 1 221 ? 8.68 12.016 17.5 1 97.5 221 LEU B CA 1
ATOM 4785 C C . LEU B 1 221 ? 9.617 13.18 17.812 1 97.5 221 LEU B C 1
ATOM 4787 O O . LEU B 1 221 ? 10.672 13.32 17.172 1 97.5 221 LEU B O 1
ATOM 4791 N N . SER B 1 222 ? 9.219 14.016 18.75 1 97.19 222 SER B N 1
ATOM 4792 C CA . SER B 1 222 ? 10.102 15.094 19.188 1 97.19 222 SER B CA 1
ATOM 4793 C C . SER B 1 222 ? 11.375 14.547 19.828 1 97.19 222 SER B C 1
ATOM 4795 O O . SER B 1 222 ? 12.445 15.125 19.672 1 97.19 222 SER B O 1
ATOM 4797 N N . ALA B 1 223 ? 11.234 13.453 20.5 1 95.75 223 ALA B N 1
ATOM 4798 C CA . ALA B 1 223 ? 12.375 12.836 21.172 1 95.75 223 ALA B CA 1
ATOM 4799 C C . ALA B 1 223 ? 13.383 12.305 20.172 1 95.75 223 ALA B C 1
ATOM 4801 O O . ALA B 1 223 ? 14.594 12.406 20.375 1 95.75 223 ALA B O 1
ATOM 4802 N N . ILE B 1 224 ? 12.906 11.758 19.062 1 94.5 224 ILE B N 1
ATOM 4803 C CA . ILE B 1 224 ? 13.844 11.195 18.094 1 94.5 224 ILE B CA 1
ATOM 4804 C C . ILE B 1 224 ? 14.492 12.32 17.297 1 94.5 224 ILE B C 1
ATOM 4806 O O . ILE B 1 224 ? 15.633 12.188 16.844 1 94.5 224 ILE B O 1
ATOM 4810 N N . LEU B 1 225 ? 13.828 13.375 17.078 1 95.81 225 LEU B N 1
ATOM 4811 C CA . LEU B 1 225 ? 14.391 14.531 16.391 1 95.81 225 LEU B CA 1
ATOM 4812 C C . LEU B 1 225 ? 15.438 15.219 17.266 1 95.81 225 LEU B C 1
ATOM 4814 O O . LEU B 1 225 ? 16.438 15.719 16.75 1 95.81 225 LEU B O 1
ATOM 4818 N N . ASN B 1 226 ? 15.344 15.117 18.609 1 91.81 226 ASN B N 1
ATOM 4819 C CA . ASN B 1 226 ? 16.281 15.57 19.625 1 91.81 226 ASN B CA 1
ATOM 4820 C C . ASN B 1 226 ? 16.844 16.953 19.297 1 91.81 226 ASN B C 1
ATOM 4822 O O . ASN B 1 226 ? 18.062 17.156 19.359 1 91.81 226 ASN B O 1
ATOM 4826 N N . GLU B 1 227 ? 16.141 17.969 18.766 1 86.81 227 GLU B N 1
ATOM 4827 C CA . GLU B 1 227 ? 16.5 19.344 18.453 1 86.81 227 GLU B CA 1
ATOM 4828 C C . GLU B 1 227 ? 17.406 19.422 17.234 1 86.81 227 GLU B C 1
ATOM 4830 O O . GLU B 1 227 ? 18 20.469 16.953 1 86.81 227 GLU B O 1
ATOM 4835 N N . ASN B 1 228 ? 17.594 18.297 16.547 1 93.88 228 ASN B N 1
ATOM 4836 C CA . ASN B 1 228 ? 18.344 18.281 15.297 1 93.88 228 ASN B CA 1
ATOM 4837 C C . ASN B 1 228 ? 17.484 18.75 14.125 1 93.88 228 ASN B C 1
ATOM 4839 O O . ASN B 1 228 ? 16.25 18.781 14.234 1 93.88 228 ASN B O 1
ATOM 4843 N N . GLU B 1 229 ? 18.141 19.141 13.094 1 95.81 229 GLU B N 1
ATOM 4844 C CA . GLU B 1 229 ? 17.422 19.578 11.898 1 95.81 229 GLU B CA 1
ATOM 4845 C C . GLU B 1 229 ? 16.781 18.391 11.18 1 95.81 229 GLU B C 1
ATOM 4847 O O . GLU B 1 229 ? 15.719 18.531 10.562 1 95.81 229 GLU B O 1
ATOM 4852 N N . PHE B 1 230 ? 17.484 17.281 11.312 1 97.56 230 PHE B N 1
ATOM 4853 C CA . PHE B 1 230 ? 17.031 16.031 10.695 1 97.56 230 PHE B CA 1
ATOM 4854 C C . PHE B 1 230 ? 17.125 14.875 11.68 1 97.56 230 PHE B C 1
ATOM 4856 O O . PHE B 1 230 ? 17.781 14.992 12.719 1 97.56 230 PHE B O 1
ATOM 4863 N N . ILE B 1 231 ? 16.422 13.82 11.438 1 96.69 231 ILE B N 1
ATOM 4864 C CA . ILE B 1 231 ? 16.312 12.703 12.375 1 96.69 231 ILE B CA 1
ATOM 4865 C C . ILE B 1 231 ? 17.625 11.922 12.406 1 96.69 231 ILE B C 1
ATOM 4867 O O . ILE B 1 231 ? 18.109 11.547 13.477 1 96.69 231 ILE B O 1
ATOM 4871 N N . TYR B 1 232 ? 18.094 11.664 11.125 1 94.56 232 TYR B N 1
ATOM 4872 C CA . TYR B 1 232 ? 19.344 10.938 11.031 1 94.56 232 TYR B CA 1
ATOM 4873 C C . TYR B 1 232 ? 20.391 11.75 10.266 1 94.56 232 TYR B C 1
ATOM 4875 O O . TYR B 1 232 ? 20.203 12.047 9.086 1 94.56 232 TYR B O 1
ATOM 4883 N N . GLY B 1 233 ? 21.422 12.156 10.852 1 91.12 233 GLY B N 1
ATOM 4884 C CA . GLY B 1 233 ? 22.531 12.789 10.156 1 91.12 233 GLY B CA 1
ATOM 4885 C C . GLY B 1 233 ? 22.281 14.25 9.828 1 91.12 233 GLY B C 1
ATOM 4886 O O . GLY B 1 233 ? 21.594 14.953 10.57 1 91.12 233 GLY B O 1
ATOM 4887 N N . ASP B 1 234 ? 22.891 14.672 8.656 1 93.25 234 ASP B N 1
ATOM 4888 C CA . ASP B 1 234 ? 22.922 16.094 8.344 1 93.25 234 ASP B CA 1
ATOM 4889 C C . ASP B 1 234 ? 22.078 16.391 7.105 1 93.25 234 ASP B C 1
ATOM 4891 O O . ASP B 1 234 ? 22.109 17.516 6.578 1 93.25 234 ASP B O 1
ATOM 4895 N N . SER B 1 235 ? 21.344 15.414 6.645 1 95.19 235 SER B N 1
ATOM 4896 C CA . SER B 1 235 ? 20.484 15.586 5.484 1 95.19 235 SER B CA 1
ATOM 4897 C C . SER B 1 235 ? 19.156 14.844 5.66 1 95.19 235 SER B C 1
ATOM 4899 O O . SER B 1 235 ? 19.062 13.938 6.484 1 95.19 235 SER B O 1
ATOM 4901 N N . ALA B 1 236 ? 18.219 15.266 4.883 1 97.12 236 ALA B N 1
ATOM 4902 C CA . ALA B 1 236 ? 16.875 14.688 4.996 1 97.12 236 ALA B CA 1
ATOM 4903 C C . ALA B 1 236 ? 16.875 13.227 4.57 1 97.12 236 ALA B C 1
ATOM 4905 O O . ALA B 1 236 ? 17.422 12.867 3.529 1 97.12 236 ALA B O 1
ATOM 4906 N N . THR B 1 237 ? 16.297 12.383 5.363 1 97.94 237 THR B N 1
ATOM 4907 C CA . THR B 1 237 ? 16.094 10.977 5.039 1 97.94 237 THR B CA 1
ATOM 4908 C C . THR B 1 237 ? 14.625 10.711 4.711 1 97.94 237 THR B C 1
ATOM 4910 O O . THR B 1 237 ? 13.781 11.609 4.82 1 97.94 237 THR B O 1
ATOM 4913 N N . THR B 1 238 ? 14.297 9.492 4.258 1 98.19 238 THR B N 1
ATOM 4914 C CA . THR B 1 238 ? 12.922 9.141 3.953 1 98.19 238 THR B CA 1
ATOM 4915 C C . THR B 1 238 ? 12.039 9.266 5.195 1 98.19 238 THR B C 1
ATOM 4917 O O . THR B 1 238 ? 10.859 9.617 5.094 1 98.19 238 THR B O 1
ATOM 4920 N N . THR B 1 239 ? 12.609 9.023 6.379 1 98.06 239 THR B N 1
ATOM 4921 C CA . THR B 1 239 ? 11.867 9.18 7.625 1 98.06 239 THR B CA 1
ATOM 4922 C C . THR B 1 239 ? 11.445 10.633 7.828 1 98.06 239 THR B C 1
ATOM 4924 O O . THR B 1 239 ? 10.312 10.906 8.234 1 98.06 239 THR B O 1
ATOM 4927 N N . ASP B 1 240 ? 12.391 11.539 7.535 1 98.62 240 ASP B N 1
ATOM 4928 C CA . ASP B 1 240 ? 12.086 12.969 7.613 1 98.62 240 ASP B CA 1
ATOM 4929 C C . ASP B 1 240 ? 10.969 13.344 6.645 1 98.62 240 ASP B C 1
ATOM 4931 O O . ASP B 1 240 ? 10.062 14.102 7 1 98.62 240 ASP B O 1
ATOM 4935 N N . VAL B 1 241 ? 11.039 12.844 5.465 1 98.69 241 VAL B N 1
ATOM 4936 C CA . VAL B 1 241 ? 10.086 13.141 4.402 1 98.69 241 VAL B CA 1
ATOM 4937 C C . VAL B 1 241 ? 8.688 12.672 4.809 1 98.69 241 VAL B C 1
ATOM 4939 O O . VAL B 1 241 ? 7.715 13.414 4.688 1 98.69 241 VAL B O 1
ATOM 4942 N N . ILE B 1 242 ? 8.602 11.453 5.293 1 98.75 242 ILE B N 1
ATOM 4943 C CA . ILE B 1 242 ? 7.316 10.875 5.66 1 98.75 242 ILE B CA 1
ATOM 4944 C C . ILE B 1 242 ? 6.738 11.609 6.867 1 98.75 242 ILE B C 1
ATOM 4946 O O . ILE B 1 242 ? 5.543 11.914 6.902 1 98.75 242 ILE B O 1
ATOM 4950 N N . MET B 1 243 ? 7.539 11.938 7.836 1 98.69 243 MET B N 1
ATOM 4951 C CA . MET B 1 243 ? 7.062 12.68 9 1 98.69 243 MET B CA 1
ATOM 4952 C C . MET B 1 243 ? 6.52 14.047 8.578 1 98.69 243 MET B C 1
ATOM 4954 O O . MET B 1 243 ? 5.43 14.438 9.008 1 98.69 243 MET B O 1
ATOM 4958 N N . ALA B 1 244 ? 7.281 14.742 7.758 1 98.81 244 ALA B N 1
ATOM 4959 C CA . ALA B 1 244 ? 6.852 16.062 7.289 1 98.81 244 ALA B CA 1
ATOM 4960 C C . ALA B 1 244 ? 5.527 15.961 6.535 1 98.81 244 ALA B C 1
ATOM 4962 O O . ALA B 1 244 ? 4.652 16.812 6.699 1 98.81 244 ALA B O 1
ATOM 4963 N N . ALA B 1 245 ? 5.383 14.945 5.738 1 98.81 245 ALA B N 1
ATOM 4964 C CA . ALA B 1 245 ? 4.207 14.781 4.891 1 98.81 245 ALA B CA 1
ATOM 4965 C C . ALA B 1 245 ? 2.941 14.633 5.734 1 98.81 245 ALA B C 1
ATOM 4967 O O . ALA B 1 245 ? 1.854 15.023 5.305 1 98.81 245 ALA B O 1
ATOM 4968 N N . TYR B 1 246 ? 3.053 14.102 6.938 1 98.56 246 TYR B N 1
ATOM 4969 C CA . TYR B 1 246 ? 1.884 13.898 7.785 1 98.56 246 TYR B CA 1
ATOM 4970 C C . TYR B 1 246 ? 1.684 15.078 8.727 1 98.56 246 TYR B C 1
ATOM 4972 O O . TYR B 1 246 ? 0.564 15.344 9.172 1 98.56 246 TYR B O 1
ATOM 4980 N N . ILE B 1 247 ? 2.742 15.812 9.039 1 98.75 247 ILE B N 1
ATOM 4981 C CA . ILE B 1 247 ? 2.65 16.953 9.945 1 98.75 247 ILE B CA 1
ATOM 4982 C C . ILE B 1 247 ? 2.166 18.188 9.188 1 98.75 247 ILE B C 1
ATOM 4984 O O . ILE B 1 247 ? 1.385 18.984 9.719 1 98.75 247 ILE B O 1
ATOM 4988 N N . LEU B 1 248 ? 2.564 18.344 7.965 1 98.56 248 LEU B N 1
ATOM 4989 C CA . LEU B 1 248 ? 2.262 19.531 7.172 1 98.56 248 LEU B CA 1
ATOM 4990 C C . LEU B 1 248 ? 0.755 19.719 7.035 1 98.56 248 LEU B C 1
ATOM 4992 O O . LEU B 1 248 ? 0.244 20.828 7.254 1 98.56 248 LEU B O 1
ATOM 4996 N N . PRO B 1 249 ? 0.002 18.672 6.711 1 98 249 PRO B N 1
ATOM 4997 C CA . PRO B 1 249 ? -1.447 18.859 6.641 1 98 249 PRO B CA 1
ATOM 4998 C C . PRO B 1 249 ? -2.045 19.312 7.969 1 98 249 PRO B C 1
ATOM 5000 O O . PRO B 1 249 ? -2.998 20.109 7.984 1 98 249 PRO B O 1
ATOM 5003 N N . MET B 1 250 ? -1.53 18.859 9.078 1 97.62 250 MET B N 1
ATOM 5004 C CA . MET B 1 250 ? -2.033 19.234 10.391 1 97.62 250 MET B CA 1
ATOM 5005 C C . MET B 1 250 ? -1.77 20.719 10.664 1 97.62 250 MET B C 1
ATOM 5007 O O . MET B 1 250 ? -2.521 21.359 11.398 1 97.62 250 MET B O 1
ATOM 5011 N N . LEU B 1 251 ? -0.777 21.234 10.055 1 97.25 251 LEU B N 1
ATOM 5012 C CA . LEU B 1 251 ? -0.382 22.625 10.266 1 97.25 251 LEU B CA 1
ATOM 5013 C C . LEU B 1 251 ? -1.1 23.547 9.289 1 97.25 251 LEU B C 1
ATOM 5015 O O . LEU B 1 251 ? -1.486 24.656 9.648 1 97.25 251 LEU B O 1
ATOM 5019 N N . TYR B 1 252 ? -1.322 23.078 8.047 1 96.44 252 TYR B N 1
ATOM 5020 C CA . TYR B 1 252 ? -1.661 24 6.977 1 96.44 252 TYR B CA 1
ATOM 5021 C C . TYR B 1 252 ? -3.141 23.906 6.621 1 96.44 252 TYR B C 1
ATOM 5023 O O . TYR B 1 252 ? -3.713 24.859 6.07 1 96.44 252 TYR B O 1
ATOM 5031 N N . ILE B 1 253 ? -3.746 22.75 6.797 1 96.06 253 ILE B N 1
ATOM 5032 C CA . ILE B 1 253 ? -5.18 22.688 6.535 1 96.06 253 ILE B CA 1
ATOM 5033 C C . ILE B 1 253 ? -5.922 23.609 7.508 1 96.06 253 ILE B C 1
ATOM 5035 O O . ILE B 1 253 ? -5.742 23.5 8.719 1 96.06 253 ILE B O 1
ATOM 5039 N N . PRO B 1 254 ? -6.688 24.469 6.996 1 94.12 254 PRO B N 1
ATOM 5040 C CA . PRO B 1 254 ? -7.332 25.453 7.859 1 94.12 254 PRO B CA 1
ATOM 5041 C C . PRO B 1 254 ? -8.57 24.906 8.57 1 94.12 254 PRO B C 1
ATOM 5043 O O . PRO B 1 254 ? -9.672 25.438 8.391 1 94.12 254 PRO B O 1
ATOM 5046 N N . PHE B 1 255 ? -8.32 23.969 9.508 1 93 255 PHE B N 1
ATOM 5047 C CA . PHE B 1 255 ? -9.398 23.453 10.344 1 93 255 PHE B CA 1
ATOM 5048 C C . PHE B 1 255 ? -9.883 24.516 11.32 1 93 255 PHE B C 1
ATOM 5050 O O . PHE B 1 255 ? -9.07 25.172 11.977 1 93 255 PHE B O 1
ATOM 5057 N N . PRO B 1 256 ? -11.18 24.672 11.438 1 91.25 256 PRO B N 1
ATOM 5058 C CA . PRO B 1 256 ? -11.656 25.625 12.438 1 91.25 256 PRO B CA 1
ATOM 5059 C C . PRO B 1 256 ? -11.328 25.203 13.867 1 91.25 256 PRO B C 1
ATOM 5061 O O . PRO B 1 256 ? -11.727 24.109 14.297 1 91.25 256 PRO B O 1
ATOM 5064 N N . GLY B 1 257 ? -10.594 25.969 14.586 1 88.31 257 GLY B N 1
ATOM 5065 C CA . GLY B 1 257 ? -10.312 25.719 15.984 1 88.31 257 GLY B CA 1
ATOM 5066 C C . GLY B 1 257 ? -9.57 24.422 16.219 1 88.31 257 GLY B C 1
ATOM 5067 O O . GLY B 1 257 ? -9.891 23.672 17.156 1 88.31 257 GLY B O 1
ATOM 5068 N N . SER B 1 258 ? -8.734 24.109 15.414 1 88.44 258 SER B N 1
ATOM 5069 C CA . SER B 1 258 ? -8.016 22.844 15.562 1 88.44 258 SER B CA 1
ATOM 5070 C C . SER B 1 258 ? -7.055 22.891 16.75 1 88.44 258 SER B C 1
ATOM 5072 O O . SER B 1 258 ? -6.094 23.672 16.75 1 88.44 258 SER B O 1
ATOM 5074 N N . ARG B 1 259 ? -7.238 22.062 17.719 1 92.94 259 ARG B N 1
ATOM 5075 C CA . ARG B 1 259 ? -6.387 21.953 18.906 1 92.94 259 ARG B CA 1
ATOM 5076 C C . ARG B 1 259 ? -5.055 21.297 18.562 1 92.9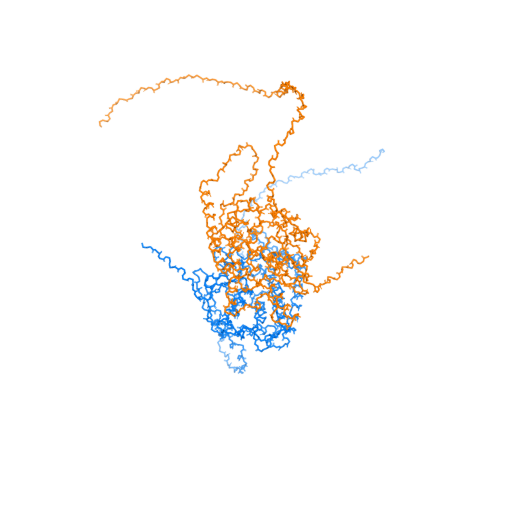4 259 ARG B C 1
ATOM 5078 O O . ARG B 1 259 ? -4.031 21.594 19.172 1 92.94 259 ARG B O 1
ATOM 5085 N N . ILE B 1 260 ? -5.117 20.375 17.547 1 96.5 260 ILE B N 1
ATOM 5086 C CA . ILE B 1 260 ? -3.912 19.656 17.156 1 96.5 260 ILE B CA 1
ATOM 5087 C C . ILE B 1 260 ? -2.904 20.625 16.547 1 96.5 260 ILE B C 1
ATOM 5089 O O . ILE B 1 260 ? -1.714 20.578 16.859 1 96.5 260 ILE B O 1
ATOM 5093 N N . SER B 1 261 ? -3.355 21.5 15.695 1 96 261 SER B N 1
ATOM 5094 C CA . SER B 1 261 ? -2.494 22.5 15.078 1 96 261 SER B CA 1
ATOM 5095 C C . SER B 1 261 ? -1.886 23.438 16.125 1 96 261 SER B C 1
ATOM 5097 O O . SER B 1 261 ? -0.69 23.734 16.078 1 96 261 SER B O 1
ATOM 5099 N N . THR B 1 262 ? -2.684 23.875 17.031 1 95.62 262 THR B N 1
ATOM 5100 C CA . THR B 1 262 ? -2.229 24.75 18.109 1 95.62 262 THR B CA 1
ATOM 5101 C C . THR B 1 262 ? -1.177 24.047 18.953 1 95.62 262 THR B C 1
ATOM 5103 O O . THR B 1 262 ? -0.156 24.641 19.312 1 95.62 262 THR B O 1
ATOM 5106 N N . GLU B 1 263 ? -1.44 22.766 19.266 1 96 263 GLU B N 1
ATOM 5107 C CA . GLU B 1 263 ? -0.5 21.984 20.062 1 96 263 GLU B CA 1
ATOM 5108 C C . GLU B 1 263 ? 0.847 21.844 19.359 1 96 263 GLU B C 1
ATOM 5110 O O . GLU B 1 263 ? 1.898 21.953 20 1 96 263 GLU B O 1
ATOM 5115 N N . LEU B 1 264 ? 0.826 21.625 18.062 1 97.06 264 LEU B N 1
ATOM 5116 C CA . LEU B 1 264 ? 2.045 21.484 17.281 1 97.06 264 LEU B CA 1
ATOM 5117 C C . LEU B 1 264 ? 2.857 22.766 17.281 1 97.06 264 LEU B C 1
ATOM 5119 O O . LEU B 1 264 ? 4.082 22.734 17.438 1 97.06 264 LEU B O 1
ATOM 5123 N N . ARG B 1 265 ? 2.26 23.891 17.234 1 95.81 265 ARG B N 1
ATOM 5124 C CA . ARG B 1 265 ? 2.93 25.188 17.109 1 95.81 265 ARG B CA 1
ATOM 5125 C C . ARG B 1 265 ? 3.42 25.672 18.469 1 95.81 265 ARG B C 1
ATOM 5127 O O . ARG B 1 265 ? 4.469 26.312 18.562 1 95.81 265 ARG B O 1
ATOM 5134 N N . THR B 1 266 ? 2.729 25.344 19.516 1 96 266 THR B N 1
ATOM 5135 C CA . THR B 1 266 ? 3.035 25.891 20.828 1 96 266 THR B CA 1
ATOM 5136 C C . THR B 1 266 ? 3.932 24.953 21.609 1 96 266 THR B C 1
ATOM 5138 O O . THR B 1 266 ? 4.953 25.359 22.172 1 96 266 THR B O 1
ATOM 5141 N N . SER B 1 267 ? 3.557 23.672 21.656 1 96.5 267 SER B N 1
ATOM 5142 C CA . SER B 1 267 ? 4.234 22.719 22.531 1 96.5 267 SER B CA 1
ATOM 5143 C C . SER B 1 267 ? 5.266 21.891 21.766 1 96.5 267 SER B C 1
ATOM 5145 O O . SER B 1 267 ? 6.238 21.406 22.344 1 96.5 267 SER B O 1
ATOM 5147 N N . TYR B 1 268 ? 5.043 21.719 20.484 1 97.38 268 TYR B N 1
ATOM 5148 C CA . TYR B 1 268 ? 5.93 20.875 19.688 1 97.38 268 TYR B CA 1
ATOM 5149 C C . TYR B 1 268 ? 6.438 21.625 18.453 1 97.38 268 TYR B C 1
ATOM 5151 O O . TYR B 1 268 ? 6.395 21.094 17.344 1 97.38 268 TYR B O 1
ATOM 5159 N N . ASN B 1 269 ? 6.922 22.812 18.703 1 96.31 269 ASN B N 1
ATOM 5160 C CA . ASN B 1 269 ? 7.344 23.688 17.625 1 96.31 269 ASN B CA 1
ATOM 5161 C C . ASN B 1 269 ? 8.5 23.094 16.828 1 96.31 269 ASN B C 1
ATOM 5163 O O . ASN B 1 269 ? 8.641 23.344 15.633 1 96.31 269 ASN B O 1
ATOM 5167 N N . SER B 1 270 ? 9.312 22.25 17.438 1 96.94 270 SER B N 1
ATOM 5168 C CA . SER B 1 270 ? 10.422 21.609 16.75 1 96.94 270 SER B CA 1
ATOM 5169 C C . SER B 1 270 ? 9.922 20.734 15.602 1 96.94 270 SER B C 1
ATOM 5171 O O . SER B 1 270 ? 10.555 20.688 14.547 1 96.94 270 SER B O 1
ATOM 5173 N N . LEU B 1 271 ? 8.836 20.062 15.781 1 98.19 271 LEU B N 1
ATOM 5174 C CA . LEU B 1 271 ? 8.25 19.219 14.742 1 98.19 271 LEU B CA 1
ATOM 5175 C C . LEU B 1 271 ? 7.699 20.078 13.602 1 98.19 271 LEU B C 1
ATOM 5177 O O . LEU B 1 271 ? 7.859 19.734 12.43 1 98.19 271 LEU B O 1
ATOM 5181 N N . ALA B 1 272 ? 7.031 21.172 14 1 97.94 272 ALA B N 1
ATOM 5182 C CA . ALA B 1 272 ? 6.496 22.094 13 1 97.94 272 ALA B CA 1
ATOM 5183 C C . ALA B 1 272 ? 7.609 22.688 12.148 1 97.94 272 ALA B C 1
ATOM 5185 O O . ALA B 1 272 ? 7.512 22.703 10.914 1 97.94 272 ALA B O 1
ATOM 5186 N N . LEU B 1 273 ? 8.648 23.125 12.781 1 97.5 273 LEU B N 1
ATOM 5187 C CA . LEU B 1 273 ? 9.789 23.703 12.086 1 97.5 273 LEU B CA 1
ATOM 5188 C C . LEU B 1 273 ? 10.461 22.672 11.18 1 97.5 273 LEU B C 1
ATOM 5190 O O . LEU B 1 273 ? 10.898 23.016 10.07 1 97.5 273 LEU B O 1
ATOM 5194 N N . HIS B 1 274 ? 10.594 21.469 11.695 1 98.31 274 HIS B N 1
ATOM 5195 C CA . HIS B 1 274 ? 11.18 20.391 10.914 1 98.31 274 HIS B CA 1
ATOM 5196 C C . HIS B 1 274 ? 10.398 20.156 9.633 1 98.31 274 HIS B C 1
ATOM 5198 O O . HIS B 1 274 ? 10.984 20.016 8.555 1 98.31 274 HIS B O 1
ATOM 5204 N N . ALA B 1 275 ? 9.062 20.016 9.75 1 98.44 275 ALA B N 1
ATOM 5205 C CA . ALA B 1 275 ? 8.203 19.781 8.594 1 98.44 275 ALA B CA 1
ATOM 5206 C C . ALA B 1 275 ? 8.312 20.906 7.582 1 98.44 275 ALA B C 1
ATOM 5208 O O . ALA B 1 275 ? 8.406 20.672 6.379 1 98.44 275 ALA B O 1
ATOM 5209 N N . GLU B 1 276 ? 8.32 22.109 8.031 1 97.56 276 GLU B N 1
ATOM 5210 C CA . GLU B 1 276 ? 8.438 23.281 7.164 1 97.56 276 GLU B CA 1
ATOM 5211 C C . GLU B 1 276 ? 9.805 23.328 6.488 1 97.56 276 GLU B C 1
ATOM 5213 O O . GLU B 1 276 ? 9.914 23.766 5.34 1 97.56 276 GLU B O 1
ATOM 5218 N N . ARG B 1 277 ? 10.797 22.953 7.191 1 97.5 277 ARG B N 1
ATOM 5219 C CA . ARG B 1 277 ? 12.133 22.891 6.621 1 97.5 277 ARG B CA 1
ATOM 5220 C C . ARG B 1 277 ? 12.18 21.922 5.434 1 97.5 277 ARG B C 1
ATOM 5222 O O . ARG B 1 277 ? 12.742 22.25 4.387 1 97.5 277 ARG B O 1
ATOM 5229 N N . ILE B 1 278 ? 11.625 20.734 5.582 1 98.06 278 ILE B N 1
ATOM 5230 C CA . ILE B 1 278 ? 11.602 19.75 4.508 1 98.06 278 ILE B CA 1
ATOM 5231 C C . ILE B 1 278 ? 10.844 20.312 3.307 1 98.06 278 ILE B C 1
ATOM 5233 O O . ILE B 1 278 ? 11.266 20.125 2.16 1 98.06 278 ILE B O 1
ATOM 5237 N N . LEU B 1 279 ? 9.727 20.938 3.602 1 97.38 279 LEU B N 1
ATOM 5238 C CA . LEU B 1 279 ? 8.93 21.562 2.545 1 97.38 279 LEU B CA 1
ATOM 5239 C C . LEU B 1 279 ? 9.734 22.641 1.819 1 97.38 279 LEU B C 1
ATOM 5241 O O . LEU B 1 279 ? 9.703 22.719 0.59 1 97.38 279 LEU B O 1
ATOM 5245 N N . GLU B 1 280 ? 10.453 23.422 2.531 1 96.06 280 GLU B N 1
ATOM 5246 C CA . GLU B 1 280 ? 11.266 24.484 1.956 1 96.06 280 GLU B CA 1
ATOM 5247 C C . GLU B 1 280 ? 12.375 23.906 1.076 1 96.06 280 GLU B C 1
ATOM 5249 O O . GLU B 1 280 ? 12.648 24.438 -0.006 1 96.06 280 GLU B O 1
ATOM 5254 N N . ILE B 1 281 ? 13.031 22.906 1.57 1 96 281 ILE B N 1
ATOM 5255 C CA . ILE B 1 281 ? 14.086 22.25 0.802 1 96 281 ILE B CA 1
ATOM 5256 C C . ILE B 1 281 ? 13.516 21.719 -0.509 1 96 281 ILE B C 1
ATOM 5258 O O . ILE B 1 281 ? 14.141 21.844 -1.564 1 96 281 ILE B O 1
ATOM 5262 N N . ALA B 1 282 ? 12.367 21.125 -0.465 1 94.94 282 ALA B N 1
ATOM 5263 C CA . ALA B 1 282 ? 11.719 20.562 -1.645 1 94.94 282 ALA B CA 1
ATOM 5264 C C . ALA B 1 282 ? 11.336 21.656 -2.637 1 94.94 282 ALA B C 1
ATOM 5266 O O . ALA B 1 282 ? 11.453 21.469 -3.85 1 94.94 282 ALA B O 1
ATOM 5267 N N . GLN B 1 283 ? 10.906 22.75 -2.148 1 91.19 283 GLN B N 1
ATOM 5268 C CA . GLN B 1 283 ? 10.422 23.844 -2.979 1 91.19 283 GLN B CA 1
ATOM 5269 C C . GLN B 1 283 ? 11.586 24.578 -3.641 1 91.19 283 GLN B C 1
ATOM 5271 O O . GLN B 1 283 ? 11.391 25.297 -4.629 1 91.19 283 GLN B O 1
ATOM 5276 N N . SER B 1 284 ? 12.68 24.453 -3.043 1 87.69 284 SER B N 1
ATOM 5277 C CA . SER B 1 284 ? 13.852 25.141 -3.582 1 87.69 284 SER B CA 1
ATOM 5278 C C . SER B 1 284 ? 14.367 24.453 -4.844 1 87.69 284 SER B C 1
ATOM 5280 O O . SER B 1 284 ? 15.141 25.031 -5.602 1 87.69 284 SER B O 1
ATOM 5282 N N . LYS B 1 285 ? 13.875 23.297 -5.148 1 85.12 285 LYS B N 1
ATOM 5283 C CA . LYS B 1 285 ? 14.305 22.531 -6.312 1 85.12 285 LYS B CA 1
ATOM 5284 C C . LYS B 1 285 ? 13.375 22.781 -7.504 1 85.12 285 LYS B C 1
ATOM 5286 O O . LYS B 1 285 ? 12.305 23.359 -7.352 1 85.12 285 LYS B O 1
ATOM 5291 N N . GLN B 1 286 ? 13.867 22.406 -8.656 1 78.75 286 GLN B N 1
ATOM 5292 C CA . GLN B 1 286 ? 13.055 22.547 -9.859 1 78.75 286 GLN B CA 1
ATOM 5293 C C . GLN B 1 286 ? 11.742 21.781 -9.734 1 78.75 286 GLN B C 1
ATOM 5295 O O . GLN B 1 286 ? 11.742 20.594 -9.406 1 78.75 286 GLN B O 1
ATOM 5300 N N . LEU B 1 287 ? 10.695 22.453 -10.008 1 76.94 287 LEU B N 1
ATOM 5301 C CA . LEU B 1 287 ? 9.375 21.859 -9.805 1 76.94 287 LEU B CA 1
ATOM 5302 C C . LEU B 1 287 ? 8.961 21.031 -11.016 1 76.94 287 LEU B C 1
ATOM 5304 O O . LEU B 1 287 ? 9.328 21.359 -12.148 1 76.94 287 LEU B O 1
ATOM 5308 N N . ALA B 1 288 ? 8.266 20 -10.719 1 77.44 288 ALA B N 1
ATOM 5309 C CA . ALA B 1 288 ? 7.738 19.141 -11.781 1 77.44 288 ALA B CA 1
ATOM 5310 C C . ALA B 1 288 ? 6.59 19.828 -12.516 1 77.44 288 ALA B C 1
ATOM 5312 O O . ALA B 1 288 ? 5.754 20.5 -11.898 1 77.44 288 ALA B O 1
ATOM 5313 N N . PRO B 1 289 ? 6.578 19.719 -13.844 1 72.5 289 PRO B N 1
ATOM 5314 C CA . PRO B 1 289 ? 5.414 20.219 -14.57 1 72.5 289 PRO B CA 1
ATOM 5315 C C . PRO B 1 289 ? 4.148 19.406 -14.305 1 72.5 289 PRO B C 1
ATOM 5317 O O . PRO B 1 289 ? 4.223 18.203 -14.07 1 72.5 289 PRO B O 1
ATOM 5320 N N . THR B 1 290 ? 3.062 20.125 -14.164 1 71 290 THR B N 1
ATOM 5321 C CA . THR B 1 290 ? 1.768 19.469 -14.047 1 71 290 THR B CA 1
ATOM 5322 C C . THR B 1 290 ? 1.183 19.188 -15.422 1 71 290 THR B C 1
ATOM 5324 O O . THR B 1 290 ? 1.088 20.078 -16.266 1 71 290 THR B O 1
ATOM 5327 N N . LEU B 1 291 ? 1.075 17.875 -15.719 1 66.38 291 LEU B N 1
ATOM 5328 C CA . LEU B 1 291 ? 0.444 17.5 -16.984 1 66.38 291 LEU B CA 1
ATOM 5329 C C . LEU B 1 291 ? -1.074 17.609 -16.875 1 66.38 291 LEU B C 1
ATOM 5331 O O . LEU B 1 291 ? -1.668 17.141 -15.898 1 66.38 291 LEU B O 1
ATOM 5335 N N . GLU B 1 292 ? -1.64 18.688 -17.438 1 54.66 292 GLU B N 1
ATOM 5336 C CA . GLU B 1 292 ? -3.084 18.906 -17.406 1 54.66 292 GLU B CA 1
ATOM 5337 C C . GLU B 1 292 ? -3.834 17.688 -17.938 1 54.66 292 GLU B C 1
ATOM 5339 O O . GLU B 1 292 ? -3.514 17.172 -19.016 1 54.66 292 GLU B O 1
ATOM 5344 N N . THR B 1 293 ? -4.109 16.859 -17.109 1 51.72 293 THR B N 1
ATOM 5345 C CA . THR B 1 293 ? -5.102 15.93 -17.641 1 51.72 293 THR B CA 1
ATOM 5346 C C . THR B 1 293 ? -6.395 16.656 -17.984 1 51.72 293 THR B C 1
ATOM 5348 O O . THR B 1 293 ? -6.773 17.625 -17.312 1 51.72 293 THR B O 1
ATOM 5351 N N . PRO B 1 294 ? -6.906 16.547 -19.266 1 41.75 294 PRO B N 1
ATOM 5352 C CA . PRO B 1 294 ? -8.094 17.297 -19.672 1 41.75 294 PRO B CA 1
ATOM 5353 C C . PRO B 1 294 ? -9.086 17.516 -18.516 1 41.75 294 PRO B C 1
ATOM 5355 O O . PRO B 1 294 ? -10 18.328 -18.625 1 41.75 294 PRO B O 1
ATOM 5358 N N . THR B 1 295 ? -9.109 16.734 -17.641 1 41.53 295 THR B N 1
ATOM 5359 C CA . THR B 1 295 ? -10.281 16.969 -16.797 1 41.53 295 THR B CA 1
ATOM 5360 C C . THR B 1 295 ? -9.977 18.016 -15.727 1 41.53 295 THR B C 1
ATOM 5362 O O . THR B 1 295 ? -10.836 18.844 -15.406 1 41.53 295 THR B O 1
ATOM 5365 N N . VAL B 1 296 ? -9.039 17.75 -14.766 1 42.16 296 VAL B N 1
ATOM 5366 C CA . VAL B 1 296 ? -9.055 18.531 -13.531 1 42.16 296 VAL B CA 1
ATOM 5367 C C . VAL B 1 296 ? -8.031 19.656 -13.617 1 42.16 296 VAL B C 1
ATOM 5369 O O . VAL B 1 296 ? -6.945 19.484 -14.172 1 42.16 296 VAL B O 1
ATOM 5372 N N . ARG B 1 297 ? -8.367 20.938 -13.375 1 35.62 297 ARG B N 1
ATOM 5373 C CA . ARG B 1 297 ? -7.609 22.188 -13.32 1 35.62 297 ARG B CA 1
ATOM 5374 C C . ARG B 1 297 ? -6.328 22.016 -12.516 1 35.62 297 ARG B C 1
ATOM 5376 O O . ARG B 1 297 ? -6.367 21.625 -11.344 1 35.62 297 ARG B O 1
ATOM 5383 N N . SER B 1 298 ? -5.062 21.797 -13.07 1 42.94 298 SER B N 1
ATOM 5384 C CA . SER B 1 298 ? -3.711 21.5 -12.617 1 42.94 298 SER B CA 1
ATOM 5385 C C . SER B 1 298 ? -3.127 22.641 -11.812 1 42.94 298 SER B C 1
ATOM 5387 O O . SER B 1 298 ? -2.789 23.688 -12.367 1 42.94 298 SER B O 1
ATOM 5389 N N . SER B 1 299 ? -3.438 22.938 -10.625 1 40.91 299 SER B N 1
ATOM 5390 C CA . SER B 1 299 ? -3.004 24.047 -9.773 1 40.91 299 SER B CA 1
ATOM 5391 C C . SER B 1 299 ? -1.642 23.766 -9.156 1 40.91 299 SER B C 1
ATOM 5393 O O . SER B 1 299 ? -1.13 24.578 -8.375 1 40.91 299 SER B O 1
ATOM 5395 N N . LEU B 1 300 ? -0.884 22.703 -9.469 1 46.12 300 LEU B N 1
ATOM 5396 C CA . LEU B 1 300 ? 0.288 22.406 -8.648 1 46.12 300 LEU B CA 1
ATOM 5397 C C . LEU B 1 300 ? 1.368 23.453 -8.852 1 46.12 300 LEU B C 1
ATOM 5399 O O . LEU B 1 300 ? 1.986 23.906 -7.883 1 46.12 300 LEU B O 1
ATOM 5403 N N . SER B 1 301 ? 1.644 23.812 -10.133 1 41.72 301 SER B N 1
ATOM 5404 C CA . SER B 1 301 ? 2.674 24.812 -10.391 1 41.72 301 SER B CA 1
ATOM 5405 C C . SER B 1 301 ? 2.395 26.109 -9.625 1 41.72 301 SER B C 1
ATOM 5407 O O . SER B 1 301 ? 3.32 26.75 -9.133 1 41.72 301 SER B O 1
ATOM 5409 N N . ALA B 1 302 ? 1.149 26.375 -9.477 1 41.91 302 ALA B N 1
ATOM 5410 C CA . ALA B 1 302 ? 0.78 27.625 -8.82 1 41.91 302 ALA B CA 1
ATOM 5411 C C . ALA B 1 302 ? 1.069 27.562 -7.32 1 41.91 302 ALA B C 1
ATOM 5413 O O . ALA B 1 302 ? 1.51 28.547 -6.723 1 41.91 302 ALA B O 1
ATOM 5414 N N . VAL B 1 303 ? 0.908 26.406 -6.805 1 42.94 303 VAL B N 1
ATOM 5415 C CA . VAL B 1 303 ? 1.108 26.25 -5.363 1 42.94 303 VAL B CA 1
ATOM 5416 C C . VAL B 1 303 ? 2.598 26.328 -5.039 1 42.94 303 VAL B C 1
ATOM 5418 O O . VAL B 1 303 ? 3.004 27.047 -4.121 1 42.94 303 VAL B O 1
ATOM 5421 N N . PHE B 1 304 ? 3.355 25.688 -5.758 1 49.97 304 PHE B N 1
ATOM 5422 C CA . PHE B 1 304 ? 4.789 25.766 -5.5 1 49.97 304 PHE B CA 1
ATOM 5423 C C . PHE B 1 304 ? 5.324 27.156 -5.852 1 49.97 304 PHE B C 1
ATOM 5425 O O . PHE B 1 304 ? 6.195 27.688 -5.16 1 49.97 304 PHE B O 1
ATOM 5432 N N . ASN B 1 305 ? 4.875 27.766 -6.91 1 42.41 305 ASN B N 1
ATOM 5433 C CA . ASN B 1 305 ? 5.25 29.125 -7.266 1 42.41 305 ASN B CA 1
ATOM 5434 C C . ASN B 1 305 ? 4.727 30.141 -6.254 1 42.41 305 ASN B C 1
ATOM 5436 O O . ASN B 1 305 ? 5.406 31.109 -5.938 1 42.41 305 ASN B O 1
ATOM 5440 N N . SER B 1 306 ? 3.568 29.953 -5.84 1 41.81 306 SER B N 1
ATOM 5441 C CA . SER B 1 306 ? 3.033 30.875 -4.848 1 41.81 306 SER B CA 1
ATOM 5442 C C . SER B 1 306 ? 3.785 30.766 -3.523 1 41.81 306 SER B C 1
ATOM 5444 O O . SER B 1 306 ? 3.801 31.703 -2.732 1 41.81 306 SER B O 1
ATOM 5446 N N . TRP B 1 307 ? 4.359 29.594 -3.355 1 42.34 307 TRP B N 1
ATOM 5447 C CA . TRP B 1 307 ? 5.133 29.422 -2.127 1 42.34 307 TRP B CA 1
ATOM 5448 C C . TRP B 1 307 ? 6.402 30.266 -2.166 1 42.34 307 TRP B C 1
ATOM 5450 O O . TRP B 1 307 ? 6.914 30.688 -1.124 1 42.34 307 TRP B O 1
ATOM 5460 N N . ARG B 1 308 ? 6.957 30.609 -3.252 1 36.22 308 ARG B N 1
ATOM 5461 C CA . ARG B 1 308 ? 8.148 31.438 -3.355 1 36.22 308 ARG B CA 1
ATOM 5462 C C . ARG B 1 308 ? 7.863 32.875 -2.891 1 36.22 308 ARG B C 1
ATOM 5464 O O . ARG B 1 308 ? 8.766 33.562 -2.426 1 36.22 308 ARG B O 1
ATOM 5471 N N . LYS B 1 309 ? 6.746 33.375 -3.248 1 37.16 309 LYS B N 1
ATOM 5472 C CA . LYS B 1 309 ? 6.66 34.844 -3.102 1 37.16 309 LYS B CA 1
ATOM 5473 C C . LYS B 1 309 ? 6.629 35.25 -1.632 1 37.16 309 LYS B C 1
ATOM 5475 O O . LYS B 1 309 ? 7.219 36.25 -1.249 1 37.16 309 LYS B O 1
ATOM 5480 N N . GLU B 1 310 ? 5.789 34.625 -0.813 1 35.28 310 GLU B N 1
ATOM 5481 C CA . GLU B 1 310 ? 5.391 35.406 0.352 1 35.28 310 GLU B CA 1
ATOM 5482 C C . GLU B 1 310 ? 6.34 35.188 1.523 1 35.28 310 GLU B C 1
ATOM 5484 O O . GLU B 1 310 ? 5.98 34.531 2.502 1 35.28 310 GLU B O 1
ATOM 5489 N N . THR B 1 311 ? 7.531 34.875 1.228 1 35 311 THR B N 1
ATOM 5490 C CA . THR B 1 311 ? 8.352 34.75 2.426 1 35 311 THR B CA 1
ATOM 5491 C C . THR B 1 311 ? 8.438 36.062 3.174 1 35 311 THR B C 1
ATOM 5493 O O . THR B 1 311 ? 8.938 36.125 4.301 1 35 311 THR B O 1
ATOM 5496 N N . ASN B 1 312 ? 8.391 37.219 2.447 1 29.34 312 ASN B N 1
ATOM 5497 C CA . ASN B 1 312 ? 8.898 38.438 3.057 1 29.34 312 ASN B CA 1
ATOM 5498 C C . ASN B 1 312 ? 7.93 39 4.098 1 29.34 312 ASN B C 1
ATOM 5500 O O . ASN B 1 312 ? 8.055 40.156 4.516 1 29.34 312 ASN B O 1
ATOM 5504 N N . VAL B 1 313 ? 6.746 38.344 4.199 1 30.33 313 VAL B N 1
ATOM 5505 C CA . VAL B 1 313 ? 5.777 39.219 4.852 1 30.33 313 VAL B CA 1
ATOM 5506 C C . VAL B 1 313 ? 6.16 39.406 6.316 1 30.33 313 VAL B C 1
ATOM 5508 O O . VAL B 1 313 ? 5.734 40.375 6.949 1 30.33 313 VAL B O 1
ATOM 5511 N N . PHE B 1 314 ? 6.75 38.281 6.914 1 31.52 314 PHE B N 1
ATOM 5512 C CA . PHE B 1 314 ? 6.734 38.469 8.359 1 31.52 314 PHE B CA 1
ATOM 5513 C C . PHE B 1 314 ? 7.844 39.438 8.781 1 31.52 314 PHE B C 1
ATOM 5515 O O . PHE B 1 314 ? 8.102 39.594 9.977 1 31.52 314 PHE B O 1
ATOM 5522 N N . ALA B 1 315 ? 8.789 39.719 7.824 1 26.48 315 ALA B N 1
ATOM 5523 C CA . ALA B 1 315 ? 9.945 40.375 8.422 1 26.48 315 ALA B CA 1
ATOM 5524 C C . ALA B 1 315 ? 9.539 41.719 9.062 1 26.48 315 ALA B C 1
ATOM 5526 O O . ALA B 1 315 ? 9.977 42 10.18 1 26.48 315 ALA B O 1
ATOM 5527 N N . GLN B 1 316 ? 9.367 42.75 8.18 1 25.47 316 GLN B N 1
ATOM 5528 C CA . GLN B 1 316 ? 10 44.062 8.398 1 25.47 316 GLN B CA 1
ATOM 5529 C C . GLN B 1 316 ? 9.172 44.906 9.344 1 25.47 316 GLN B C 1
ATOM 5531 O O . GLN B 1 316 ? 9.383 46.125 9.43 1 25.47 316 GLN B O 1
ATOM 5536 N N . GLU B 1 317 ? 7.949 44.531 9.695 1 27.53 317 GLU B N 1
ATOM 5537 C CA . GLU B 1 317 ? 7.207 45.75 10.008 1 27.53 317 GLU B CA 1
ATOM 5538 C C . GLU B 1 317 ? 7.773 46.438 11.234 1 27.53 317 GLU B C 1
ATOM 5540 O O . GLU B 1 317 ? 7.309 46.219 12.359 1 27.53 317 GLU B O 1
ATOM 5545 N N . ASN B 1 318 ? 9.109 46.188 11.516 1 24.77 318 ASN B N 1
ATOM 5546 C CA . ASN B 1 318 ? 9.43 46.75 12.828 1 24.77 318 ASN B CA 1
ATOM 5547 C C . ASN B 1 318 ? 9.102 48.219 12.891 1 24.77 318 ASN B C 1
ATOM 5549 O O . ASN B 1 318 ? 9.352 48.875 13.906 1 24.77 318 ASN B O 1
ATOM 5553 N N . ASP B 1 319 ? 9.422 48.906 11.773 1 24.59 319 ASP B N 1
ATOM 5554 C CA . ASP B 1 319 ? 9.836 50.281 12.055 1 24.59 319 ASP B CA 1
ATOM 5555 C C . ASP B 1 319 ? 8.68 51.094 12.648 1 24.59 319 ASP B C 1
ATOM 5557 O O . ASP B 1 319 ? 7.641 51.281 12.008 1 24.59 319 ASP B O 1
ATOM 5561 N N . LYS B 1 320 ? 8.625 51.25 13.977 1 26.06 320 LYS B N 1
ATOM 5562 C CA . LYS B 1 320 ? 7.711 51.969 14.859 1 26.06 320 LYS B CA 1
ATOM 5563 C C . LYS B 1 320 ? 7.621 53.469 14.477 1 26.06 320 LYS B C 1
ATOM 5565 O O . LYS B 1 320 ? 8.344 54.281 15.023 1 26.06 320 LYS B O 1
ATOM 5570 N N . THR B 1 321 ? 7.66 53.812 13.195 1 25.88 321 THR B N 1
ATOM 5571 C CA . THR B 1 321 ? 7.766 55.281 13.102 1 25.88 321 THR B CA 1
ATOM 5572 C C . THR B 1 321 ? 6.676 55.938 13.93 1 25.88 321 THR B C 1
ATOM 5574 O O . THR B 1 321 ? 5.555 55.438 14.016 1 25.88 321 THR B O 1
ATOM 5577 N N . PRO B 1 322 ? 6.984 57 14.734 1 26.8 322 PRO B N 1
ATOM 5578 C CA . PRO B 1 322 ? 6.301 57.812 15.758 1 26.8 322 PRO B CA 1
ATOM 5579 C C . PRO B 1 322 ? 4.93 58.312 15.297 1 26.8 322 PRO B C 1
ATOM 5581 O O . PRO B 1 322 ? 4.676 58.406 14.094 1 26.8 322 PRO B O 1
ATOM 5584 N N . PRO B 1 323 ? 3.875 58.344 16.188 1 28.14 323 PRO B N 1
ATOM 5585 C CA . PRO B 1 323 ? 2.445 58.625 16.047 1 28.14 323 PRO B CA 1
ATOM 5586 C C . PRO B 1 323 ? 2.18 60 15.43 1 28.14 323 PRO B C 1
ATOM 5588 O O . PRO B 1 323 ? 1.034 60.438 15.406 1 28.14 323 PRO B O 1
ATOM 5591 N N . THR B 1 324 ? 2.973 60.406 14.445 1 22.97 324 THR B N 1
ATOM 5592 C CA . THR B 1 324 ? 2.766 61.844 14.266 1 22.97 324 THR B CA 1
ATOM 5593 C C . THR B 1 324 ? 1.276 62.156 14.211 1 22.97 324 THR B C 1
ATOM 5595 O O . THR B 1 324 ? 0.522 61.531 13.469 1 22.97 324 THR B O 1
ATOM 5598 N N . LYS B 1 325 ? 0.75 62.969 15.172 1 24.92 325 LYS B N 1
ATOM 5599 C CA . LYS B 1 325 ? -0.534 63.531 15.594 1 24.92 325 LYS B CA 1
ATOM 5600 C C . LYS B 1 325 ? -1.234 64.25 14.43 1 24.92 325 LYS B C 1
ATOM 5602 O O . LYS B 1 325 ? -2.238 64.938 14.633 1 24.92 325 LYS B O 1
ATOM 5607 N N . SER B 1 326 ? -0.64 64.25 13.211 1 21.33 326 SER B N 1
ATOM 5608 C CA . SER B 1 326 ? -0.986 65.438 12.484 1 21.33 326 SER B CA 1
ATOM 5609 C C . SER B 1 326 ? -2.498 65.625 12.43 1 21.33 326 SER B C 1
ATOM 5611 O O . SER B 1 326 ? -3.262 64.688 12.609 1 21.33 326 SER B O 1
ATOM 5613 N N . ASN B 1 327 ? -2.93 66.938 12.07 1 21.59 327 ASN B N 1
ATOM 5614 C CA . ASN B 1 327 ? -3.941 68 12.109 1 21.59 327 ASN B CA 1
ATOM 5615 C C . ASN B 1 327 ? -5.125 67.688 11.203 1 21.59 327 ASN B C 1
ATOM 5617 O O . ASN B 1 327 ? -5.902 68.562 10.844 1 21.59 327 ASN B O 1
ATOM 5621 N N . PHE B 1 328 ? -5.109 66.5 10.523 1 19.75 328 PHE B N 1
ATOM 5622 C CA . PHE B 1 328 ? -5.965 66.75 9.359 1 19.75 328 PHE B CA 1
ATOM 5623 C C . PHE B 1 328 ? -7.379 67.062 9.797 1 19.75 328 PHE B C 1
ATOM 5625 O O . PHE B 1 328 ? -8.109 66.25 10.312 1 19.75 328 PHE B O 1
ATOM 5632 N N . ALA B 1 329 ? -7.668 68.25 10.203 1 20.62 329 ALA B N 1
ATOM 5633 C CA . ALA B 1 329 ? -8.812 69.125 10.609 1 20.62 329 ALA B CA 1
ATOM 5634 C C . ALA B 1 329 ? -10 68.875 9.672 1 20.62 329 ALA B C 1
ATOM 5636 O O . ALA B 1 329 ? -11.156 69 10.094 1 20.62 329 ALA B O 1
ATOM 5637 N N . ALA B 1 330 ? -9.672 69.062 8.32 1 19.31 330 ALA B N 1
ATOM 5638 C CA . ALA B 1 330 ? -10.602 69.938 7.605 1 19.31 330 ALA B CA 1
ATOM 5639 C C . ALA B 1 330 ? -12.008 69.312 7.59 1 19.31 330 ALA B C 1
ATOM 5641 O O . ALA B 1 330 ? -12.984 70 7.855 1 19.31 330 ALA B O 1
ATOM 5642 N N . LYS B 1 331 ? -12.258 68.5 6.461 1 20.67 331 LYS B N 1
ATOM 5643 C CA . LYS B 1 331 ? -13.398 68.688 5.574 1 20.67 331 LYS B CA 1
ATOM 5644 C C . LYS B 1 331 ? -14.664 68.062 6.164 1 20.67 331 LYS B C 1
ATOM 5646 O O . LYS B 1 331 ? -14.789 66.875 6.25 1 20.67 331 LYS B O 1
ATOM 5651 N N . TYR B 1 332 ? -15.328 68.75 7.055 1 21.22 332 TYR B N 1
ATOM 5652 C CA . TYR B 1 332 ? -16.531 68.625 7.871 1 21.22 332 TYR B CA 1
ATOM 5653 C C . TYR B 1 332 ? -17.75 68.312 7.004 1 21.22 332 TYR B C 1
ATOM 5655 O O . TYR B 1 332 ? -18.859 68.188 7.516 1 21.22 332 TYR B O 1
ATOM 5663 N N . GLY B 1 333 ? -17.75 68.75 5.652 1 18.23 333 GLY B N 1
ATOM 5664 C CA . GLY B 1 333 ? -18.969 69.438 5.207 1 18.23 333 GLY B CA 1
ATOM 5665 C C . GLY B 1 333 ? -20.188 68.5 5.258 1 18.23 333 GLY B C 1
ATOM 5666 O O . GLY B 1 333 ? -21.281 68.938 5.605 1 18.23 333 GLY B O 1
ATOM 5667 N N . LYS B 1 334 ? -20.172 67.562 4.352 1 20.72 334 LYS B N 1
ATOM 5668 C CA . LYS B 1 334 ? -21.391 67.312 3.58 1 20.72 334 LYS B CA 1
ATOM 5669 C C . LYS B 1 334 ? -22.469 66.688 4.445 1 20.72 334 LYS B C 1
ATOM 5671 O O . LYS B 1 334 ? -22.312 65.562 4.957 1 20.72 334 LYS B O 1
ATOM 5676 N N . TRP B 1 335 ? -23.484 67.438 4.977 1 20.66 335 TRP B N 1
ATOM 5677 C CA . TRP B 1 335 ? -24.641 67.688 5.844 1 20.66 335 TRP B CA 1
ATOM 5678 C C . TRP B 1 335 ? -25.781 66.75 5.496 1 20.66 335 TRP B C 1
ATOM 5680 O O . TRP B 1 335 ? -26.391 66.125 6.387 1 20.66 335 TRP B O 1
ATOM 5690 N N . MET B 1 336 ? -26.5 66.938 4.285 1 18.44 336 MET B N 1
ATOM 5691 C CA . MET B 1 336 ? -27.922 67.312 4.215 1 18.44 336 MET B CA 1
ATOM 5692 C C . MET B 1 336 ? -28.812 66.062 4.242 1 18.44 336 MET B C 1
ATOM 5694 O O . MET B 1 336 ? -30.016 66.188 4.504 1 18.44 336 MET B O 1
ATOM 5698 N N . PHE B 1 337 ? -28.516 65 3.494 1 20.12 337 PHE B N 1
ATOM 5699 C CA . PHE B 1 337 ? -29.703 64.438 2.869 1 20.12 337 PHE B CA 1
ATOM 5700 C C . PHE B 1 337 ? -30.594 63.781 3.91 1 20.12 337 PHE B C 1
ATOM 5702 O O . PHE B 1 337 ? -30.203 62.812 4.559 1 20.12 337 PHE B O 1
ATOM 5709 N N . GLY B 1 338 ? -31.656 64.438 4.43 1 20.33 338 GLY B N 1
ATOM 5710 C CA . GLY B 1 338 ? -32.719 64.562 5.441 1 20.33 338 GLY B CA 1
ATOM 5711 C C . GLY B 1 338 ? -33.594 63.312 5.508 1 20.33 338 GLY B C 1
ATOM 5712 O O . GLY B 1 338 ? -33.469 62.406 4.684 1 20.33 338 GLY B O 1
ATOM 5713 N N . LEU B 1 339 ? -35.031 63.531 5.574 1 21.22 339 LEU B N 1
ATOM 5714 C CA . LEU B 1 339 ? -36.25 63.406 6.379 1 21.22 339 LEU B CA 1
ATOM 5715 C C . LEU B 1 339 ? -37.062 62.188 5.926 1 21.22 339 LEU B C 1
ATOM 5717 O O . LEU B 1 339 ? -37.906 61.688 6.668 1 21.22 339 LEU B O 1
ATOM 5721 N N . VAL B 1 340 ? -37.219 61.781 4.641 1 22.8 340 VAL B N 1
ATOM 5722 C CA . VAL B 1 340 ? -38.562 61.406 4.254 1 22.8 340 VAL B CA 1
ATOM 5723 C C . VAL B 1 340 ? -38.906 60.062 4.863 1 22.8 340 VAL B C 1
ATOM 5725 O O . VAL B 1 340 ? -38.375 59.031 4.465 1 22.8 340 VAL B O 1
ATOM 5728 N N . ALA B 1 341 ? -39.188 59.906 6.262 1 24.97 341 ALA B N 1
ATOM 5729 C CA . ALA B 1 341 ? -39.719 58.938 7.211 1 24.97 341 ALA B CA 1
ATOM 5730 C C . ALA B 1 341 ? -40.938 58.219 6.656 1 24.97 341 ALA B C 1
ATOM 5732 O O . ALA B 1 341 ? -41.156 57.031 6.887 1 24.97 341 ALA B O 1
ATOM 5733 N N . GLY B 1 342 ? -42.156 59 6.363 1 21.78 342 GLY B N 1
ATOM 5734 C CA . GLY B 1 342 ? -43.5 58.844 6.891 1 21.78 342 GLY B CA 1
ATOM 5735 C C . GLY B 1 342 ? -44.25 57.688 6.281 1 21.78 342 GLY B C 1
ATOM 5736 O O . GLY B 1 342 ? -44.875 56.906 6.992 1 21.78 342 GLY B O 1
ATOM 5737 N N . VAL B 1 343 ? -44.875 57.719 5.102 1 23.2 343 VAL B N 1
ATOM 5738 C CA . VAL B 1 343 ? -46.312 57.656 4.871 1 23.2 343 VAL B CA 1
ATOM 5739 C C . VAL B 1 343 ? -46.75 56.219 4.73 1 23.2 343 VAL B C 1
ATOM 5741 O O . VAL B 1 343 ? -47.781 55.812 5.277 1 23.2 343 VAL B O 1
ATOM 5744 N N . GLY B 1 344 ? -46.438 55.469 3.713 1 23.75 344 GLY B N 1
ATOM 5745 C CA . GLY B 1 344 ? -47.5 54.719 3.027 1 23.75 344 GLY B CA 1
ATOM 5746 C C . GLY B 1 344 ? -47.875 53.438 3.738 1 23.75 344 GLY B C 1
ATOM 5747 O O . GLY B 1 344 ? -47.156 52.469 3.699 1 23.75 344 GLY B O 1
ATOM 5748 N N . SER B 1 345 ? -48.5 53.469 5.078 1 23.66 345 SER B N 1
ATOM 5749 C CA . SER B 1 345 ? -49.094 52.562 6.039 1 23.66 345 SER B CA 1
ATOM 5750 C C . SER B 1 345 ? -50.062 51.562 5.352 1 23.66 345 SER B C 1
ATOM 5752 O O . SER B 1 345 ? -50.031 50.375 5.645 1 23.66 345 SER B O 1
ATOM 5754 N N . LEU B 1 346 ? -51.312 52.125 4.918 1 24.31 346 LEU B N 1
ATOM 5755 C CA . LEU B 1 346 ? -52.719 51.75 5.125 1 24.31 346 LEU B CA 1
ATOM 5756 C C . LEU B 1 346 ? -53.094 50.531 4.277 1 24.31 346 LEU B C 1
ATOM 5758 O O . LEU B 1 346 ? -53.781 49.625 4.75 1 24.31 346 LEU B O 1
ATOM 5762 N N . ALA B 1 347 ? -53 50.688 2.943 1 22.67 347 ALA B N 1
ATOM 5763 C CA . ALA B 1 347 ? -54.156 50.312 2.131 1 22.67 347 ALA B CA 1
ATOM 5764 C C . ALA B 1 347 ? -54.281 48.781 2.014 1 22.67 347 ALA B C 1
ATOM 5766 O O . ALA B 1 347 ? -55.375 48.219 2.039 1 22.67 347 ALA B O 1
ATOM 5767 N N . TYR B 1 348 ? -53.219 48.094 1.829 1 24.25 348 TYR B N 1
ATOM 5768 C CA . TYR B 1 348 ? -53.562 46.875 1.112 1 24.25 348 TYR B CA 1
ATOM 5769 C C . TYR B 1 348 ? -54.156 45.812 2.062 1 24.25 348 TYR B C 1
ATOM 5771 O O . TYR B 1 348 ? -54.406 44.688 1.658 1 24.25 348 TYR B O 1
ATOM 5779 N N . LEU B 1 349 ? -54.219 46.219 3.473 1 23.2 349 LEU B N 1
ATOM 5780 C CA . LEU B 1 349 ? -54.812 45.219 4.34 1 23.2 349 LEU B CA 1
ATOM 5781 C C . LEU B 1 349 ? -56.219 44.812 3.846 1 23.2 349 LEU B C 1
ATOM 5783 O O . LEU B 1 349 ? -56.75 43.781 4.242 1 23.2 349 LEU B O 1
ATOM 5787 N N . ILE B 1 350 ? -56.812 45.969 3.236 1 24.12 350 ILE B N 1
ATOM 5788 C CA . ILE B 1 350 ? -58.25 45.812 3.115 1 24.12 350 ILE B CA 1
ATOM 5789 C C . ILE B 1 350 ? -58.562 44.5 2.365 1 24.12 350 ILE B C 1
ATOM 5791 O O . ILE B 1 350 ? -59.469 43.781 2.75 1 24.12 350 ILE B O 1
ATOM 5795 N N . VAL B 1 351 ? -57.906 44.406 1.15 1 27.06 351 VAL B N 1
ATOM 5796 C CA . VAL B 1 351 ? -58.781 43.688 0.24 1 27.06 351 VAL B CA 1
ATOM 5797 C C . VAL B 1 351 ? -58.906 42.25 0.675 1 27.06 351 VAL B C 1
ATOM 5799 O O . VAL B 1 351 ? -59.656 41.469 0.063 1 27.06 351 VAL B O 1
ATOM 5802 N N . THR B 1 352 ? -57.781 41.75 1.461 1 24.23 352 THR B N 1
ATOM 5803 C CA . THR B 1 352 ? -58.062 40.312 1.58 1 24.23 352 THR B CA 1
ATOM 5804 C C . THR B 1 352 ? -59.188 40.094 2.588 1 24.23 352 THR B C 1
ATOM 5806 O O . THR B 1 352 ? -59.094 40.531 3.734 1 24.23 352 THR B O 1
ATOM 5809 N N . GLY B 1 353 ? -60.5 40.062 2.305 1 22.44 353 GLY B N 1
ATOM 5810 C CA . GLY B 1 353 ? -61.812 39.781 2.814 1 22.44 353 GLY B CA 1
ATOM 5811 C C . GLY B 1 353 ? -61.844 38.625 3.805 1 22.44 353 GLY B C 1
ATOM 5812 O O . GLY B 1 353 ? -62.906 38.062 4.066 1 22.44 353 GLY B O 1
ATOM 5813 N N . ILE B 1 354 ? -60.781 37.938 4.172 1 24.17 354 ILE B N 1
ATOM 5814 C CA . ILE B 1 354 ? -61.125 36.625 4.707 1 24.17 354 ILE B CA 1
ATOM 5815 C C . ILE B 1 354 ? -61.719 36.781 6.113 1 24.17 354 ILE B C 1
ATOM 5817 O O . ILE B 1 354 ? -60.969 36.844 7.094 1 24.17 354 ILE B O 1
ATOM 5821 N N . VAL B 1 355 ? -62.5 37.781 6.492 1 24.73 355 VAL B N 1
ATOM 5822 C CA . VAL B 1 355 ? -63 37.875 7.871 1 24.73 355 VAL B CA 1
ATOM 5823 C C . VAL B 1 355 ? -63.938 36.719 8.164 1 24.73 355 VAL B C 1
ATOM 5825 O O . VAL B 1 355 ? -64.5 36.625 9.258 1 24.73 355 VAL B O 1
ATOM 5828 N N . SER B 1 356 ? -64 35.375 7.875 1 20.98 356 SER B N 1
ATOM 5829 C CA . SER B 1 356 ? -65.312 34.812 8.242 1 20.98 356 SER B CA 1
ATOM 5830 C C . SER B 1 356 ? -65.5 34.812 9.75 1 20.98 356 SER B C 1
ATOM 5832 O O . SER B 1 356 ? -64.562 34.469 10.5 1 20.98 356 SER B O 1
ATOM 5834 N N . ILE B 1 357 ? -66.562 35.312 10.375 1 20.86 357 ILE B N 1
ATOM 5835 C CA . ILE B 1 357 ? -67.188 35.625 11.648 1 20.86 357 ILE B CA 1
ATOM 5836 C C . ILE B 1 357 ? -67.625 34.312 12.328 1 20.86 357 ILE B C 1
ATOM 5838 O O . ILE B 1 357 ? -68.438 34.344 13.281 1 20.86 357 ILE B O 1
ATOM 5842 N N . GLN B 1 358 ? -67.188 33.062 12.289 1 20.78 358 GLN B N 1
ATOM 5843 C CA . GLN B 1 358 ? -68.25 32.219 12.859 1 20.78 358 GLN B CA 1
ATOM 5844 C C . GLN B 1 358 ? -68.438 32.5 14.352 1 20.78 358 GLN B C 1
ATOM 5846 O O . GLN B 1 358 ? -67.438 32.688 15.07 1 20.78 358 GLN B O 1
ATOM 5851 N N . ASN B 1 359 ? -69.688 32.406 14.992 1 18.66 359 ASN B N 1
ATOM 5852 C CA . ASN B 1 359 ? -70.562 32.719 16.156 1 18.66 359 ASN B CA 1
ATOM 5853 C C . ASN B 1 359 ? -70.125 31.891 17.359 1 18.66 359 ASN B C 1
ATOM 5855 O O . ASN B 1 359 ? -69.75 30.734 17.219 1 18.66 359 ASN B O 1
ATOM 5859 N N . VAL B 1 360 ? -70.312 32.438 18.719 1 21.05 360 VAL B N 1
ATOM 5860 C CA . VAL B 1 360 ? -70 32.469 20.141 1 21.05 360 VAL B CA 1
ATOM 5861 C C . VAL B 1 360 ? -70.75 31.391 20.891 1 21.05 360 VAL B C 1
ATOM 5863 O O . VAL B 1 360 ? -70.438 31.078 22.031 1 21.05 360 VAL B O 1
ATOM 5866 N N . GLU B 1 361 ? -71.562 30.328 20.578 1 20.08 361 GLU B N 1
ATOM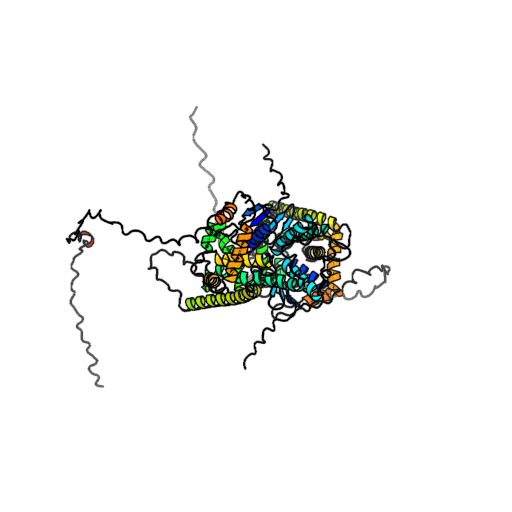 5867 C CA . GLU B 1 361 ? -72.625 30.156 21.609 1 20.08 361 GLU B CA 1
ATOM 5868 C C . GLU B 1 361 ? -72 29.703 22.922 1 20.08 361 GLU B C 1
ATOM 5870 O O . GLU B 1 361 ? -71.25 28.734 22.953 1 20.08 361 GLU B O 1
ATOM 5875 N N . GLU B 1 362 ? -72.25 30.391 24.203 1 19.91 362 GLU B N 1
ATOM 5876 C CA . GLU B 1 362 ? -71.938 30.578 25.609 1 19.91 362 GLU B CA 1
ATOM 5877 C C . GLU B 1 362 ? -72.438 29.422 26.469 1 19.91 362 GLU B C 1
ATOM 5879 O O . GLU B 1 362 ? -72 29.25 27.609 1 19.91 362 GLU B O 1
ATOM 5884 N N . ASP B 1 363 ? -73.5 28.594 26.297 1 19.77 363 ASP B N 1
ATOM 5885 C CA . ASP B 1 363 ? -74.438 28.562 27.406 1 19.77 363 ASP B CA 1
ATOM 5886 C C . ASP B 1 363 ? -73.812 28.016 28.672 1 19.77 363 ASP B C 1
ATOM 5888 O O . ASP B 1 363 ? -72.875 27.234 28.594 1 19.77 363 ASP B O 1
ATOM 5892 N N . GLU B 1 364 ? -74.5 28.188 30.062 1 18.41 364 GLU B N 1
ATOM 5893 C CA . GLU B 1 364 ? -74.688 28.594 31.453 1 18.41 364 GLU B CA 1
ATOM 5894 C C . GLU B 1 364 ? -74.375 27.422 32.406 1 18.41 364 GLU B C 1
ATOM 5896 O O . GLU B 1 364 ? -73.625 27.547 33.344 1 18.41 364 GLU B O 1
ATOM 5901 N N . ASP B 1 365 ? -75.562 26.641 32.875 1 18.67 365 ASP B N 1
ATOM 5902 C CA . ASP B 1 365 ? -76.188 26.641 34.188 1 18.67 365 ASP B CA 1
ATOM 5903 C C . ASP B 1 365 ? -75.5 25.656 35.125 1 18.67 365 ASP B C 1
ATOM 5905 O O . ASP B 1 365 ? -75.125 26.016 36.25 1 18.67 365 ASP B O 1
ATOM 5909 N N . ASP B 1 366 ? -76.25 24.469 35.531 1 18.61 366 ASP B N 1
ATOM 5910 C CA . ASP B 1 366 ? -76.812 24 36.812 1 18.61 366 ASP B CA 1
ATOM 5911 C C . ASP B 1 366 ? -75.812 23.125 37.562 1 18.61 366 ASP B C 1
ATOM 5913 O O . ASP B 1 366 ? -75.375 22.078 37.094 1 18.61 366 ASP B O 1
ATOM 5917 N N . ILE B 1 367 ? -75 23.734 38.594 1 19.81 367 ILE B N 1
ATOM 5918 C CA . ILE B 1 367 ? -74.062 23.297 39.594 1 19.81 367 ILE B CA 1
ATOM 5919 C C . ILE B 1 367 ? -74.688 22.141 40.406 1 19.81 367 ILE B C 1
ATOM 5921 O O . ILE B 1 367 ? -74 21.562 41.281 1 19.81 367 ILE B O 1
ATOM 5925 N N . ALA B 1 368 ? -76 22.25 40.75 1 17.11 368 ALA B N 1
ATOM 5926 C CA . ALA B 1 368 ? -76.625 22.031 42.031 1 17.11 368 ALA B CA 1
ATOM 5927 C C . ALA B 1 368 ? -76.312 20.641 42.562 1 17.11 368 ALA B C 1
ATOM 5929 O O . ALA B 1 368 ? -76 20.484 43.75 1 17.11 368 ALA B O 1
ATOM 5930 N N . SER B 1 369 ? -77.125 19.562 42.281 1 17.08 369 SER B N 1
ATOM 5931 C CA . SER B 1 369 ? -77.938 18.797 43.219 1 17.08 369 SER B CA 1
ATOM 5932 C C . SER B 1 369 ? -77.125 17.781 43.969 1 17.08 369 SER B C 1
ATOM 5934 O O . SER B 1 369 ? -77.375 17.516 45.156 1 17.08 369 SER B O 1
ATOM 5936 N N . GLU B 1 370 ? -76.625 16.656 43.438 1 17.39 370 GLU B N 1
ATOM 5937 C CA . GLU B 1 370 ? -76.812 15.438 44.219 1 17.39 370 GLU B CA 1
ATOM 5938 C C . GLU B 1 370 ? -75.812 15.328 45.375 1 17.39 370 GLU B C 1
ATOM 5940 O O . GLU B 1 370 ? -74.625 15.164 45.156 1 17.39 370 GLU B O 1
ATOM 5945 N N . ILE B 1 371 ? -75.938 16.219 46.531 1 19.36 371 ILE B N 1
ATOM 5946 C CA . ILE B 1 371 ? -75.438 16.422 47.906 1 19.36 371 ILE B CA 1
ATOM 5947 C C . ILE B 1 371 ? -75.5 15.086 48.656 1 19.36 371 ILE B C 1
ATOM 5949 O O . ILE B 1 371 ? -74.562 14.766 49.406 1 19.36 371 ILE B O 1
ATOM 5953 N N . PHE B 1 372 ? -76.75 14.5 49 1 17.97 372 PHE B N 1
ATOM 5954 C CA . PHE B 1 372 ? -77.312 14.023 50.281 1 17.97 372 PHE B CA 1
ATOM 5955 C C . PHE B 1 372 ? -76.562 12.789 50.75 1 17.97 372 PHE B C 1
ATOM 5957 O O . PHE B 1 372 ? -76.188 12.703 51.938 1 17.97 372 PHE B O 1
ATOM 5964 N N . ASP B 1 373 ? -77 11.438 50.469 1 18.16 373 ASP B N 1
ATOM 5965 C CA . ASP B 1 373 ? -77.562 10.555 51.469 1 18.16 373 ASP B CA 1
ATOM 5966 C C . ASP B 1 373 ? -76.438 10.008 52.406 1 18.16 373 ASP B C 1
ATOM 5968 O O . ASP B 1 373 ? -76.562 10.07 53.625 1 18.16 373 ASP B O 1
ATOM 5972 N N . LEU B 1 374 ? -76.312 8.523 52.406 1 18.38 374 LEU B N 1
ATOM 5973 C CA . LEU B 1 374 ? -76.625 7.555 53.469 1 18.38 374 LEU B CA 1
ATOM 5974 C C . LEU B 1 374 ? -75.5 7.527 54.531 1 18.38 374 LEU B C 1
ATOM 5976 O O . LEU B 1 374 ? -74.375 7.797 54.25 1 18.38 374 LEU B O 1
ATOM 5980 N N . GLU B 1 375 ? -75.875 7.281 55.969 1 18.86 375 GLU B N 1
ATOM 5981 C CA . GLU B 1 375 ? -75.938 6.973 57.375 1 18.86 375 GLU B CA 1
ATOM 5982 C C . GLU B 1 375 ? -74.938 5.898 57.781 1 18.86 375 GLU B C 1
ATOM 5984 O O . GLU B 1 375 ? -74.188 6.066 58.75 1 18.86 375 GLU B O 1
ATOM 5989 N N . GLU B 1 376 ? -75.5 4.461 57.906 1 19.48 376 GLU B N 1
ATOM 5990 C CA . GLU B 1 376 ? -75.562 3.555 59.031 1 19.48 376 GLU B CA 1
ATOM 5991 C C . GLU B 1 376 ? -74.188 2.936 59.312 1 19.48 376 GLU B C 1
ATOM 5993 O O . GLU B 1 376 ? -73.688 2.939 60.438 1 19.48 376 GLU B O 1
ATOM 5998 N N . GLU B 1 377 ? -73.938 1.571 58.781 1 20.33 377 GLU B N 1
ATOM 5999 C CA . GLU B 1 377 ? -73.75 0.429 59.688 1 20.33 377 GLU B CA 1
ATOM 6000 C C . GLU B 1 377 ? -72.312 0.35 60.156 1 20.33 377 GLU B C 1
ATOM 6002 O O . GLU B 1 377 ? -72.062 0.184 61.375 1 20.33 377 GLU B O 1
ATOM 6007 N N . VAL B 1 378 ? -71.312 -0.31 59.25 1 21.88 378 VAL B N 1
ATOM 6008 C CA . VAL B 1 378 ? -70.438 -1.245 59.938 1 21.88 378 VAL B CA 1
ATOM 6009 C C . VAL B 1 378 ? -69.438 -0.473 60.812 1 21.88 378 VAL B C 1
ATOM 6011 O O . VAL B 1 378 ? -68.688 0.385 60.281 1 21.88 378 VAL B O 1
ATOM 6014 N N . LYS B 1 379 ? -69.75 -0.595 62.094 1 16.53 379 LYS B N 1
ATOM 6015 C CA . LYS B 1 379 ? -69.188 -1.326 63.219 1 16.53 379 LYS B CA 1
ATOM 6016 C C . LYS B 1 379 ? -68.25 -2.424 62.719 1 16.53 379 LYS B C 1
ATOM 6018 O O . LYS B 1 379 ? -68.625 -3.219 61.844 1 16.53 379 LYS B O 1
#

Organism: NCBI:txid1423351

Sequence (758 aa):
MSEDAQPEI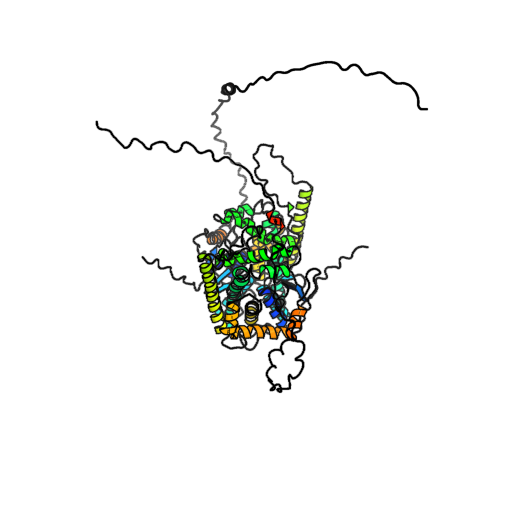RSTELVLHIWPAQWELPSLDPQCIAVILYLQLTFPGRYSVVECTDPDQSPSGQLPFLTHEHTEVSPLPSIIAYLESLARVEAQTADVTLDAKIKLPEAHQAVAWKAYIVSELGDILAHQLFVEHYWTFTHRSLAKLMAFPQRLYLPSRLRKMYQPRLEAIGMWDAHFIEEPEATKPITKAPQQTGIPPAQAFKHAFAREKLLDKARKAFDLLSAILNENEFIYGDSATTTDVIMAAYILPMLYIPFPGSRISTELRTSYNSLALHAERILEIAQSKQLAPTLETPTVRSSLSAVFNSWRKETNVFAQENDKTPPTKSNFAAKYGKWMFGLVAGVGSLAYLIVTGIVSIQNVEEDEDDIASEIFDLEEEVKMSEDAQPEIRSTELVLHIWPAQWELPSLDPQCIAVILYLQLTFPGRYSVVECTDPDQSPSGQLPFLTHEHTEVSPLPSIIAYLESLARVEAQTADVTLDAKIKLPEAHQAVAWKAYIVSELGDILAHQLFVEHYWTFTHRSLAKLMAFPQRLYLPSRLRKMYQPRLEAIGMWDAHFIEEPEATKPITKAPQQTGIPPAQAFKHAFAREKLLDKARKAFDLLSAILNENEFIYGDSATTTDVIMAAYILPMLYIPFPGSRISTELRTSYNSLALHAERILEIAQSKQLAPTLETPTVRSSLSAVFNSWRKETNVFAQENDKTPPTKSNFAAKYGKWMFGLVAGVGSLAYLIVTGIVSIQNVEEDEDDIASEIFDLEEEVK

Nearest PDB structures (foldseek):
  6wut-assembly1_C  TM=7.808E-01  e=2.354E-08  Thermothelomyces thermophilus
  2x64-assembly2_A  TM=6.505E-01  e=1.111E-04  Xylella fastidiosa 9a5c
  4o92-assembly1_A  TM=6.979E-01  e=3.818E-03  Pichia kudriavzevii
  6niy-assembly1_R  TM=2.195E-01  e=1.704E+00  Homo sapiens
  7tyo-assembly1_R  TM=1.937E-01  e=1.793E+00  Homo sapiens

Secondary structure (DSSP, 8-state):
-----------SSEEEEEPPPBTTBS-SSHHHHHHHHHHHHHSTTSEEEEE-S-GGGSTTSSS-EEEETTEEE-SHHHHHHHHHHHHHHHHTSSTTSTTTT--HHHHHHHHHHHHHIIIIIHHHHHHIIIIITIIIIIHHHHHHHS-TTHHHHHHHHHHHHHHHHHHHTT---GGG---------TTS--------HHHHHHHHHHHHHHHHHHHHHHHHHHHHHTT-SSSSTTS--HHHHHHHHHHHHHHHS--TT-HHHHHHHHT-HHHHHHHHHHHHHHHTSPPPPEE--SSS---HHHHHHHHHHTTGGGT-TT----------------------------TT-GGG---------------------SS----/-----------SSEEEEEPPPBTTBS-SSHHHHHHHHHHHHHSTTSEEEEE-S-GGGSTTSSS-EEEETTEEE-SHHHHHHHHHHHHHHHHTSSTTSTTTT--HHHHHHHHHHHHHIIIIIHHHHHHIIIIITIIIIIHHHHHHHS-TTHHHHHHHHHHHHHHHHHHHTT---GGG---------TTS--------HHHHHHHHHHHHHHHHHHHHHHHHHHHHHTT-SSSSTTS--HHHHHHHHHHHHHHHS--TT-HHHHHHHHT-HHHHHHHHHHHHHHHTSPPPPEE--SSS---HHHHHHHHHHTTGGGT-TT---------------------------SGGGTT----------------------------